Protein AF-A0A8H5G0X6-F1 (afdb_monomer_lite)

Secondary structure (DSSP, 8-state):
-EEEEB---SS-TTS--B-SS--BPPHHHHHHTT-EEEE--STT-HHHHHHHHHHTT--EEEEEEESHHHHGGGHHHHHHHHHS-EE-SS-EEEEEEEE-EEEEEE-TTT--EEEEEE-TTEEEEEPTT--EEEEE-TT--EEEEEEESSSS----EESSHHHHT-HHHHHHHHHHHHHHHHHHTTT--S-----------------------------------------------------------SBPPTT-----EEEE-HHHHHHHHHHHHHHHHHHT-SS---EEEEEEEEETTEEEEEEEEE--B-TTSSSB-HHHHHHHHHHHHHH-TT-EEEEEEEE-SS--HHHHHHHHHHTTT-SS-EEEEE---S-------GGG---SEEEEEEEEEEETTEEEEEEEEE-EEE---HHHHHHHHHHHTTS----HHHHHHHHHHHHHHHHHHHHHHHHHHHHHHHTTSS---HHHHHHHHHHHHT-SS---HHHHHHHHHHHHHHHHHHHHHHHHHHHHHHHHHHH-

Sequence (532 aa):
MRAYYYDNLLGDQRLPHDYVPSRPVSDETLHSINVKYWQIPVEGHEPKINDIAKERNYKNRDTINVSKAAMGEIYEDKIKTFFEEHMHEDEEIRYILDGSGFFDVRETPTDAWVRLAVEPGDLLVVPAGIYHRFTLDQKNYIKALRLFQDEPKWVPHNRGEATDANPYRLAYLKTIGSRESLFASIFTSRFQPNHNSVQPNHNSVQPNHNSVQPNHNKKRAITFVVIRGCGSCLTPDSAMSAMETDDTSVVLSSSATSGLSLSLHPLPILNISEHLTRRKLQTNTRDPFVLGALLGTQNGREVEIVNTFELAVKDDGQSVDHAFLVSRRDQYKQVFPSLEFIGWYSVALRPTPRHIALHEQFTNYCSSPLLLLLQPTLAFVSSADVNAQTLPFKAYEPSIEIKERMSRSVFIEVSYKVETGEAERIAVDWTAKGGGSGTSLDSHLQTQRSAVKMLHERILVLVKYVTDVIAGQAPKDHATLRSLAALVASLPATENKAFRQEFNTEYEDVQLTAFLSSLTKSSNILNDSKEG

InterPro domains:
  IPR000555 JAB1/MPN/MOV34 metalloenzyme domain [PF01398] (259-366)
  IPR000555 JAB1/MPN/MOV34 metalloenzyme domain [SM00232] (261-401)
  IPR004313 Acireductone dioxygenase ARD family [PF03079] (3-156)
  IPR004313 Acireductone dioxygenase ARD family [cd02232] (28-156)
  IPR011051 RmlC-like cupin domain superfamily [SSF51182] (1-164)
  IPR014710 RmlC-like jelly roll fold [G3DSA:2.60.120.10] (1-179)
  IPR024969 EIF3F/CSN6-like, C-terminal [PF13012] (422-528)
  IPR027496 Acireductone dioxygenase, eukaryotes [MF_03154] (1-166)
  IPR033859 COP9 signalosome subunit 6 [cd08063] (260-528)
  IPR037518 MPN domain [PS50249] (262-402)

Radius of gyration: 32.92 Å; chains: 1; bounding box: 87×107×67 Å

Organism: NCBI:txid201217

pLDDT: mean 79.92, std 22.48, range [22.2, 98.19]

Structure (mmCIF, N/CA/C/O backbone):
data_AF-A0A8H5G0X6-F1
#
_entry.id   AF-A0A8H5G0X6-F1
#
loop_
_atom_site.group_PDB
_atom_site.id
_atom_site.type_symbol
_atom_site.label_atom_id
_atom_site.label_alt_id
_atom_site.label_comp_id
_atom_site.label_asym_id
_atom_site.label_entity_id
_atom_site.label_seq_id
_atom_site.pdbx_PDB_ins_code
_atom_site.Cartn_x
_atom_site.Cartn_y
_atom_site.Cartn_z
_atom_site.occupancy
_atom_site.B_iso_or_equiv
_atom_site.auth_seq_id
_atom_site.auth_comp_id
_atom_site.auth_asym_id
_atom_site.auth_atom_id
_atom_site.pdbx_PDB_model_num
ATOM 1 N N . MET A 1 1 ? -3.405 -32.351 -15.225 1.00 91.44 1 MET A N 1
ATOM 2 C CA . MET A 1 1 ? -2.094 -31.672 -15.169 1.00 91.44 1 MET A CA 1
ATOM 3 C C . MET A 1 1 ? -0.968 -32.618 -15.571 1.00 91.44 1 MET A C 1
ATOM 5 O O . MET A 1 1 ? -0.954 -33.761 -15.127 1.00 91.44 1 MET A O 1
ATOM 9 N N . ARG A 1 2 ? -0.011 -32.156 -16.385 1.00 94.62 2 ARG A N 1
ATOM 10 C CA . ARG A 1 2 ? 1.212 -32.903 -16.745 1.00 94.62 2 ARG A CA 1
ATOM 11 C C . ARG A 1 2 ? 2.445 -32.167 -16.212 1.00 94.62 2 ARG A C 1
ATOM 13 O O . ARG A 1 2 ? 2.563 -30.971 -16.451 1.00 94.62 2 ARG A O 1
ATOM 20 N N . ALA A 1 3 ? 3.365 -32.876 -15.553 1.00 97.38 3 ALA A N 1
ATOM 21 C CA . ALA A 1 3 ? 4.600 -32.318 -14.992 1.00 97.38 3 ALA A CA 1
ATOM 22 C C . ALA A 1 3 ? 5.854 -32.943 -15.629 1.00 97.38 3 ALA A C 1
ATOM 24 O O . ALA A 1 3 ? 5.930 -34.163 -15.782 1.00 97.38 3 ALA A O 1
ATOM 25 N N . TYR A 1 4 ? 6.830 -32.125 -16.023 1.00 98.06 4 TYR A N 1
ATOM 26 C CA . TYR A 1 4 ? 8.072 -32.574 -16.668 1.00 98.06 4 TYR A CA 1
ATOM 27 C C . TYR A 1 4 ? 9.200 -31.552 -16.490 1.00 98.06 4 TYR A C 1
ATOM 29 O O . TYR A 1 4 ? 8.952 -30.386 -16.192 1.00 98.06 4 TYR A O 1
ATOM 37 N N . TYR A 1 5 ? 10.450 -31.978 -16.662 1.00 97.69 5 TYR A N 1
ATOM 38 C CA . TYR A 1 5 ? 11.593 -31.067 -16.595 1.00 97.69 5 TYR A CA 1
ATOM 39 C C . TYR A 1 5 ? 11.664 -30.173 -17.835 1.00 97.69 5 TYR A C 1
ATOM 41 O O . TYR A 1 5 ? 11.583 -30.655 -18.963 1.00 97.69 5 TYR A O 1
ATOM 49 N N . TYR A 1 6 ? 11.876 -28.878 -17.613 1.00 96.31 6 TYR A N 1
ATOM 50 C CA . TYR A 1 6 ? 12.029 -27.876 -18.665 1.00 96.31 6 TYR A CA 1
ATOM 51 C C . TYR A 1 6 ? 13.384 -28.027 -19.381 1.00 96.31 6 TYR A C 1
ATOM 53 O O . TYR A 1 6 ? 14.428 -28.201 -18.739 1.00 96.31 6 TYR A O 1
ATOM 61 N N . ASP A 1 7 ? 13.383 -27.951 -20.712 1.00 94.50 7 ASP A N 1
ATOM 62 C CA . ASP A 1 7 ? 14.563 -28.202 -21.557 1.00 94.50 7 ASP A CA 1
ATOM 63 C C . ASP A 1 7 ? 15.646 -27.105 -21.521 1.00 94.50 7 ASP A C 1
ATOM 65 O O . ASP A 1 7 ? 16.786 -27.346 -21.916 1.00 94.50 7 ASP A O 1
ATOM 69 N N . ASN A 1 8 ? 15.312 -25.918 -21.004 1.00 92.25 8 ASN A N 1
ATOM 70 C CA . ASN A 1 8 ? 16.165 -24.721 -20.964 1.00 92.25 8 ASN A CA 1
ATOM 71 C C . ASN A 1 8 ? 16.659 -24.240 -22.339 1.00 92.25 8 ASN A C 1
ATOM 73 O O . ASN A 1 8 ? 17.606 -23.454 -22.414 1.00 92.25 8 ASN A O 1
ATOM 77 N N . LEU A 1 9 ? 16.022 -24.670 -23.429 1.00 92.19 9 LEU A N 1
ATOM 78 C CA . LEU A 1 9 ? 16.347 -24.183 -24.762 1.00 92.19 9 LEU A CA 1
ATOM 79 C C . LEU A 1 9 ? 15.844 -22.745 -24.936 1.00 92.19 9 LEU A C 1
ATOM 81 O O . LEU A 1 9 ? 14.773 -22.368 -24.459 1.00 92.19 9 LEU A O 1
ATOM 85 N N . LEU A 1 10 ? 16.628 -21.932 -25.646 1.00 90.00 10 LEU A N 1
ATOM 86 C CA . LEU A 1 10 ? 16.220 -20.581 -26.029 1.00 90.00 10 LEU A CA 1
ATOM 87 C C . LEU A 1 10 ? 15.035 -20.664 -26.999 1.00 90.00 10 LEU A C 1
ATOM 89 O O . LEU A 1 10 ? 15.110 -21.352 -28.017 1.00 90.00 10 LEU A O 1
ATOM 93 N N . GLY A 1 11 ? 13.952 -19.948 -26.705 1.00 91.44 11 GLY A N 1
ATOM 94 C CA . GLY A 1 11 ? 12.743 -19.978 -27.521 1.00 91.44 11 GLY A CA 1
ATOM 95 C C . GLY A 1 11 ? 11.586 -19.194 -26.911 1.00 91.44 11 GLY A C 1
ATOM 96 O O . GLY A 1 11 ? 11.740 -18.513 -25.898 1.00 91.44 11 GLY A O 1
ATOM 97 N N . ASP A 1 12 ? 10.425 -19.283 -27.559 1.00 93.06 12 ASP A N 1
ATOM 98 C CA . ASP A 1 12 ? 9.178 -18.729 -27.035 1.00 93.06 12 ASP A CA 1
ATOM 99 C C . ASP A 1 12 ? 8.727 -19.543 -25.816 1.00 93.06 12 ASP A C 1
ATOM 101 O O . ASP A 1 12 ? 8.321 -20.693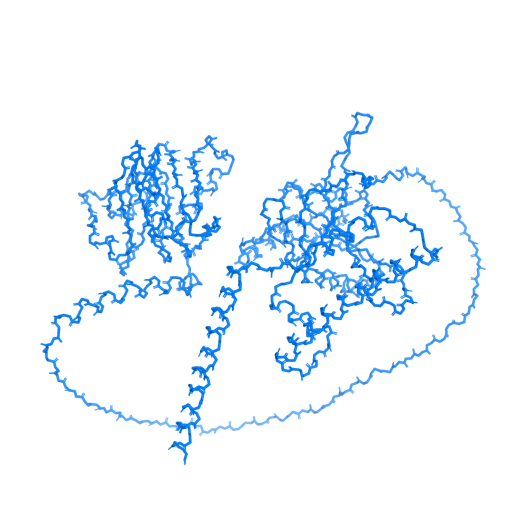 -25.958 1.00 93.06 12 ASP A O 1
ATOM 105 N N . GLN A 1 13 ? 8.741 -18.914 -24.639 1.00 92.81 13 GLN A N 1
ATOM 106 C CA . GLN A 1 13 ? 8.341 -19.495 -23.352 1.00 92.81 13 GLN A CA 1
ATOM 107 C C . GLN A 1 13 ? 6.985 -20.224 -23.362 1.00 92.81 13 GLN A C 1
ATOM 109 O O . GLN A 1 13 ? 6.758 -21.107 -22.529 1.00 92.81 13 GLN A O 1
ATOM 114 N N . ARG A 1 14 ? 6.089 -19.854 -24.290 1.00 95.00 14 ARG A N 1
ATOM 115 C CA . ARG A 1 14 ? 4.742 -20.419 -24.461 1.00 95.00 14 ARG A CA 1
ATOM 116 C C . ARG A 1 14 ? 4.739 -21.775 -25.174 1.00 95.00 14 ARG A C 1
ATOM 118 O O . ARG A 1 14 ? 3.679 -22.384 -25.318 1.00 95.00 14 ARG A O 1
ATOM 125 N N . LEU A 1 15 ? 5.888 -22.238 -25.666 1.00 96.31 15 LEU A N 1
ATOM 126 C CA . LEU A 1 15 ? 6.065 -23.584 -26.211 1.00 96.31 15 LEU A CA 1
ATOM 127 C C . LEU A 1 15 ? 6.153 -24.621 -25.082 1.00 96.31 15 LEU A C 1
ATOM 129 O O . LEU A 1 15 ? 6.464 -24.261 -23.954 1.00 96.31 15 LEU A O 1
ATOM 133 N N . PRO A 1 16 ? 5.933 -25.920 -25.344 1.00 95.38 16 PRO A N 1
ATOM 134 C CA . PRO A 1 16 ? 5.989 -26.937 -24.295 1.00 95.38 16 PRO A CA 1
ATOM 135 C C . PRO A 1 16 ? 7.336 -27.040 -23.567 1.00 95.38 16 PRO A C 1
ATOM 137 O O . PRO A 1 16 ? 7.314 -27.276 -22.365 1.00 95.38 16 PRO A O 1
ATOM 140 N N . HIS A 1 17 ? 8.472 -26.839 -24.249 1.00 96.19 17 HIS A N 1
ATOM 141 C CA . HIS A 1 17 ? 9.824 -26.936 -23.666 1.00 96.19 17 HIS A CA 1
ATOM 142 C C . HIS A 1 17 ? 10.101 -28.252 -22.910 1.00 96.19 17 HIS A C 1
ATOM 144 O O . HIS A 1 17 ? 10.646 -28.259 -21.806 1.00 96.19 17 HIS A O 1
ATOM 150 N N . ASP A 1 18 ? 9.679 -29.377 -23.492 1.00 95.75 18 ASP A N 1
ATOM 151 C CA . ASP A 1 18 ? 9.975 -30.715 -22.972 1.00 95.75 18 ASP A CA 1
ATOM 152 C C . ASP A 1 18 ? 11.160 -31.330 -23.726 1.00 95.75 18 ASP A C 1
ATOM 154 O O . ASP A 1 18 ? 11.361 -31.082 -24.917 1.00 95.75 18 ASP A O 1
ATOM 158 N N . TYR A 1 19 ? 11.910 -32.189 -23.044 1.00 93.44 19 TYR A N 1
ATOM 159 C CA . TYR A 1 19 ? 12.982 -32.963 -23.651 1.00 93.44 19 TYR A CA 1
ATOM 160 C C . TYR A 1 19 ? 12.442 -33.946 -24.699 1.00 93.44 19 TYR A C 1
ATOM 162 O O . TYR A 1 19 ? 11.297 -34.401 -24.656 1.00 93.44 19 TYR A O 1
ATOM 170 N N . VAL A 1 20 ? 13.309 -34.330 -25.636 1.00 91.31 20 VAL A N 1
ATOM 171 C CA . VAL A 1 20 ? 13.052 -35.420 -26.582 1.00 91.31 20 VAL A CA 1
ATOM 172 C C . VAL A 1 20 ? 14.136 -36.487 -26.382 1.00 91.31 20 VAL A C 1
ATOM 174 O O . VAL A 1 20 ? 15.279 -36.251 -26.777 1.00 91.31 20 VAL A O 1
ATOM 177 N N . PRO A 1 21 ? 13.823 -37.652 -25.778 1.00 92.44 21 PRO A N 1
ATOM 178 C CA . PRO A 1 21 ? 12.524 -38.059 -25.223 1.00 92.44 21 PRO A CA 1
ATOM 179 C C . PRO A 1 21 ? 12.138 -37.294 -23.940 1.00 92.44 21 PRO A C 1
ATOM 181 O O . PRO A 1 21 ? 13.009 -36.795 -23.228 1.00 92.44 21 PRO A O 1
ATOM 184 N N . SER A 1 22 ? 10.831 -37.236 -23.653 1.00 94.31 22 SER A N 1
ATOM 185 C CA . SER A 1 22 ? 10.258 -36.507 -22.506 1.00 94.31 22 SER A CA 1
ATOM 186 C C . SER A 1 22 ? 10.846 -36.968 -21.174 1.00 94.31 22 SER A C 1
ATOM 188 O O . SER A 1 22 ? 11.101 -38.160 -20.973 1.00 94.31 22 SER A O 1
ATOM 190 N N . ARG A 1 23 ? 11.029 -36.021 -20.248 1.00 96.38 23 ARG A N 1
ATOM 191 C CA . ARG A 1 23 ? 11.495 -36.282 -18.878 1.00 96.38 23 ARG A CA 1
ATOM 192 C C . ARG A 1 23 ? 10.393 -35.919 -17.875 1.00 96.38 23 ARG A C 1
ATOM 194 O O . ARG A 1 23 ? 10.422 -34.812 -17.334 1.00 96.38 23 ARG A O 1
ATOM 201 N N . PRO A 1 24 ? 9.417 -36.811 -17.632 1.00 96.88 24 PRO A N 1
ATOM 202 C CA . PRO A 1 24 ? 8.320 -36.537 -16.712 1.00 96.88 24 PRO A CA 1
ATOM 203 C C . PRO A 1 24 ? 8.811 -36.433 -15.266 1.00 96.88 24 PRO A C 1
ATOM 205 O O . PRO A 1 24 ? 9.796 -37.066 -14.882 1.00 96.88 24 PRO A O 1
ATOM 208 N N . VAL A 1 25 ? 8.087 -35.657 -14.466 1.00 96.38 25 VAL A N 1
ATOM 209 C CA . VAL A 1 25 ? 8.287 -35.539 -13.018 1.00 96.38 25 VAL A CA 1
ATOM 210 C C . VAL A 1 25 ? 7.206 -36.358 -12.320 1.00 96.38 25 VAL A C 1
ATOM 212 O O . VAL A 1 25 ? 6.032 -36.260 -12.676 1.00 96.38 25 VAL A O 1
ATOM 215 N N . SER A 1 26 ? 7.603 -37.203 -11.366 1.00 94.50 26 SER A N 1
ATOM 216 C CA . SER A 1 26 ? 6.669 -38.054 -10.626 1.00 94.50 26 SER A CA 1
ATOM 217 C C . SER A 1 26 ? 5.884 -37.253 -9.589 1.00 94.50 26 SER A C 1
ATOM 219 O O . SER A 1 26 ? 6.336 -36.212 -9.103 1.00 94.50 26 SER A O 1
ATOM 221 N N . ASP A 1 27 ? 4.729 -37.782 -9.185 1.00 92.69 27 ASP A N 1
ATOM 222 C CA . ASP A 1 27 ? 3.955 -37.202 -8.088 1.00 92.69 27 ASP A CA 1
ATOM 223 C C . ASP A 1 27 ? 4.786 -37.128 -6.801 1.00 92.69 27 ASP A C 1
ATOM 225 O O . ASP A 1 27 ? 4.697 -36.142 -6.079 1.00 92.69 27 ASP A O 1
ATOM 229 N N . GLU A 1 28 ? 5.630 -38.124 -6.517 1.00 92.38 28 GLU A N 1
ATOM 230 C CA . GLU A 1 28 ? 6.514 -38.129 -5.341 1.00 92.38 28 GLU A CA 1
ATOM 231 C C . GLU A 1 28 ? 7.451 -36.915 -5.318 1.00 92.38 28 GLU A C 1
ATOM 233 O O . GLU A 1 28 ? 7.609 -36.283 -4.272 1.00 92.38 28 GLU A O 1
ATOM 238 N N . THR A 1 29 ? 8.011 -36.540 -6.472 1.00 92.50 29 THR A N 1
ATOM 239 C CA . THR A 1 29 ? 8.846 -35.342 -6.602 1.00 92.50 29 THR A CA 1
ATOM 240 C C . THR A 1 29 ? 8.035 -34.064 -6.393 1.00 92.50 29 THR A C 1
ATOM 242 O O . THR A 1 29 ? 8.496 -33.163 -5.703 1.00 92.50 29 THR A O 1
ATOM 245 N N . LEU A 1 30 ? 6.807 -33.967 -6.915 1.00 94.69 30 LEU A N 1
ATOM 246 C CA . LEU A 1 30 ? 5.955 -32.794 -6.658 1.00 94.69 30 LEU A CA 1
ATOM 247 C C . LEU A 1 30 ? 5.593 -32.666 -5.170 1.00 94.69 30 LEU A C 1
ATOM 249 O O . LEU A 1 30 ? 5.660 -31.576 -4.599 1.00 94.69 30 LEU A O 1
ATOM 253 N N . HIS A 1 31 ? 5.283 -33.788 -4.514 1.00 92.62 31 HIS A N 1
ATOM 254 C CA . HIS A 1 31 ? 4.997 -33.823 -3.081 1.00 92.62 31 HIS A CA 1
ATOM 255 C C . HIS A 1 31 ? 6.226 -33.479 -2.227 1.00 92.62 31 HIS A C 1
ATOM 257 O O . HIS A 1 31 ? 6.065 -32.865 -1.166 1.00 92.62 31 HIS A O 1
ATOM 263 N N . SER A 1 32 ? 7.440 -33.848 -2.657 1.00 92.75 32 SER A N 1
ATOM 264 C CA . SER A 1 32 ? 8.673 -33.534 -1.921 1.00 92.75 32 SER A CA 1
ATOM 265 C C . SER A 1 32 ? 8.958 -32.029 -1.887 1.00 92.75 32 SER A C 1
ATOM 267 O O . SER A 1 32 ? 9.424 -31.531 -0.863 1.00 92.75 32 SER A O 1
ATOM 269 N N . ILE A 1 33 ? 8.565 -31.296 -2.935 1.00 94.81 33 ILE A N 1
ATOM 270 C CA . ILE A 1 33 ? 8.622 -29.825 -3.013 1.00 94.81 33 ILE A CA 1
ATOM 271 C C . ILE A 1 33 ? 7.312 -29.137 -2.584 1.00 94.81 33 ILE A C 1
ATOM 273 O O . ILE A 1 33 ? 7.120 -27.950 -2.829 1.00 94.81 33 ILE A O 1
ATOM 277 N N . ASN A 1 34 ? 6.399 -29.865 -1.930 1.00 94.94 34 ASN A N 1
ATOM 278 C CA . ASN A 1 34 ? 5.108 -29.374 -1.426 1.00 94.94 34 ASN A CA 1
ATOM 279 C C . ASN A 1 34 ? 4.156 -28.769 -2.478 1.00 94.94 34 ASN A C 1
ATOM 281 O O . ASN A 1 34 ? 3.202 -28.085 -2.106 1.00 94.94 34 ASN A O 1
ATOM 285 N N . VAL A 1 35 ? 4.347 -29.063 -3.764 1.00 96.19 35 VAL A N 1
ATOM 286 C CA . VAL A 1 35 ? 3.362 -28.745 -4.803 1.00 96.19 35 VAL A CA 1
ATOM 287 C C . VAL A 1 35 ? 2.233 -29.768 -4.726 1.00 96.19 35 VAL A C 1
ATOM 289 O O . VAL A 1 35 ? 2.476 -30.975 -4.721 1.00 96.19 35 VAL A O 1
ATOM 292 N N . LYS A 1 36 ? 0.987 -29.294 -4.658 1.00 95.00 36 LYS A N 1
ATOM 293 C CA . LYS A 1 36 ? -0.199 -30.161 -4.598 1.00 95.00 36 LYS A CA 1
ATOM 294 C C . LYS A 1 36 ? -1.107 -29.892 -5.777 1.00 95.00 36 LYS A C 1
ATOM 296 O O . LYS A 1 36 ? -1.238 -28.749 -6.212 1.00 95.00 36 LYS A O 1
ATOM 301 N N . TYR A 1 37 ? -1.771 -30.933 -6.259 1.00 95.56 37 TYR A N 1
ATOM 302 C CA . TYR A 1 37 ? -2.750 -30.786 -7.319 1.00 95.56 37 TYR A CA 1
ATOM 303 C C . TYR A 1 37 ? -3.925 -31.747 -7.155 1.00 95.56 37 TYR A C 1
ATOM 305 O O . TYR A 1 37 ? -3.809 -32.803 -6.535 1.00 95.56 37 TYR A O 1
ATOM 313 N N . TRP A 1 38 ? -5.060 -31.373 -7.737 1.00 95.62 38 TRP A N 1
ATOM 314 C CA . TRP A 1 38 ? -6.251 -32.207 -7.840 1.00 95.62 38 TRP A CA 1
ATOM 315 C C . TRP A 1 38 ? -6.846 -32.074 -9.234 1.00 95.62 38 TRP A C 1
ATOM 317 O O . TRP A 1 38 ? -6.800 -31.004 -9.836 1.00 95.62 38 TRP A O 1
ATOM 327 N N . GLN A 1 39 ? -7.477 -33.145 -9.706 1.00 95.75 39 GLN A N 1
ATOM 328 C CA . GLN A 1 39 ? -8.290 -33.116 -10.914 1.00 95.75 39 GLN A CA 1
ATOM 329 C C . GLN A 1 39 ? -9.773 -33.107 -10.518 1.00 95.75 39 GLN A C 1
ATOM 331 O O . GLN A 1 39 ? -10.312 -34.086 -9.994 1.00 95.75 39 GLN A O 1
ATOM 336 N N . ILE A 1 40 ? -10.431 -31.970 -10.727 1.00 96.31 40 ILE A N 1
ATOM 337 C CA . ILE A 1 40 ? -11.824 -31.707 -10.363 1.00 96.31 40 ILE A CA 1
ATOM 338 C C . ILE A 1 40 ? -12.572 -31.312 -11.642 1.00 96.31 40 ILE A C 1
ATOM 340 O O . ILE A 1 40 ? -12.244 -30.279 -12.220 1.00 96.31 40 ILE A O 1
ATOM 344 N N . PRO A 1 41 ? -13.586 -32.074 -12.093 1.00 95.94 41 PRO A N 1
ATOM 345 C CA . PRO A 1 41 ? -14.372 -31.707 -13.271 1.00 95.94 41 PRO A CA 1
ATOM 346 C C . PRO A 1 41 ? -14.941 -30.288 -13.169 1.00 95.94 41 PRO A C 1
ATOM 348 O O . PRO A 1 41 ? -15.435 -29.911 -12.110 1.00 95.94 41 PRO A O 1
ATOM 351 N N . VAL A 1 42 ? -14.888 -29.525 -14.267 1.00 94.62 42 VAL A N 1
ATOM 352 C CA . VAL A 1 42 ? -15.377 -28.130 -14.319 1.00 94.62 42 VAL A CA 1
ATOM 353 C C . VAL A 1 42 ? -16.877 -28.050 -14.040 1.00 94.62 42 VAL A C 1
ATOM 355 O O . VAL A 1 42 ? -17.347 -27.125 -13.377 1.00 94.62 42 VAL A O 1
ATOM 358 N N . GLU A 1 43 ? -17.643 -29.032 -14.505 1.00 94.12 43 GLU A N 1
ATOM 359 C CA . GLU A 1 43 ? -19.063 -29.134 -14.194 1.00 94.12 43 GLU A CA 1
ATOM 360 C C . GLU A 1 43 ? -19.262 -29.618 -12.750 1.00 94.12 43 GLU A C 1
ATOM 362 O O . GLU A 1 43 ? -18.767 -30.674 -12.357 1.00 94.12 43 GLU A O 1
ATOM 367 N N . GLY A 1 44 ? -19.981 -28.831 -11.942 1.00 92.31 44 GLY A N 1
ATOM 368 C CA . GLY A 1 44 ? -20.263 -29.175 -10.545 1.00 92.31 44 GLY A CA 1
ATOM 369 C C . GLY A 1 44 ? -19.047 -29.113 -9.610 1.00 92.31 44 GLY A C 1
ATOM 370 O O . GLY A 1 44 ? -19.029 -29.807 -8.596 1.00 92.31 44 GLY A O 1
ATOM 371 N N . HIS A 1 45 ? -18.031 -28.301 -9.923 1.00 92.75 45 HIS A N 1
ATOM 372 C CA . HIS A 1 45 ? -16.794 -28.196 -9.136 1.00 92.75 45 HIS A CA 1
ATOM 373 C C . HIS A 1 45 ? -16.980 -27.621 -7.719 1.00 92.75 45 HIS A C 1
ATOM 375 O O . HIS A 1 45 ? -16.182 -27.908 -6.823 1.00 92.75 45 HIS A O 1
ATOM 381 N N . GLU A 1 46 ? -18.019 -26.808 -7.503 1.00 93.69 46 GLU A N 1
ATOM 382 C CA . GLU A 1 46 ? -18.192 -25.978 -6.302 1.00 93.69 46 GLU A CA 1
ATOM 383 C C . GLU A 1 46 ? -18.092 -26.752 -4.975 1.00 93.69 46 GLU A C 1
ATOM 385 O O . GLU A 1 46 ? -17.373 -26.279 -4.095 1.00 93.69 46 GLU A O 1
ATOM 390 N N . PRO A 1 47 ? -18.723 -27.934 -4.785 1.00 95.94 47 PRO A N 1
ATOM 391 C CA . PRO A 1 47 ? -18.650 -28.655 -3.514 1.00 95.94 47 PRO A CA 1
ATOM 392 C C . PRO A 1 47 ? -17.223 -29.095 -3.174 1.00 95.94 47 PRO A C 1
ATOM 394 O O . PRO A 1 47 ? -16.753 -28.837 -2.071 1.00 95.94 47 PRO A O 1
ATOM 397 N N . LYS A 1 48 ? -16.500 -29.671 -4.146 1.00 94.50 48 LYS A N 1
ATOM 398 C CA . LYS A 1 48 ? -15.116 -30.129 -3.943 1.00 94.50 48 LYS A CA 1
ATOM 399 C C . LYS A 1 48 ? -14.170 -28.965 -3.657 1.00 94.50 48 LYS A C 1
ATOM 401 O O . LYS A 1 48 ? -13.316 -29.078 -2.785 1.00 94.50 48 LYS A O 1
ATOM 406 N N . ILE A 1 49 ? -14.334 -27.840 -4.358 1.00 94.81 49 ILE A N 1
ATOM 407 C CA . ILE A 1 49 ? -13.531 -26.639 -4.091 1.00 94.81 49 ILE A CA 1
ATOM 408 C C . ILE A 1 49 ? -13.847 -26.067 -2.708 1.00 94.81 49 ILE A C 1
ATOM 410 O O . ILE A 1 49 ? -12.928 -25.672 -2.000 1.00 94.81 49 ILE A O 1
ATOM 414 N N . ASN A 1 50 ? -15.118 -26.049 -2.297 1.00 94.38 50 ASN A N 1
ATOM 415 C CA . ASN A 1 50 ? -15.509 -25.569 -0.972 1.00 94.38 50 ASN A CA 1
ATOM 416 C C . ASN A 1 50 ? -14.935 -26.445 0.155 1.00 94.38 50 ASN A C 1
ATOM 418 O O . ASN A 1 50 ? -14.574 -25.910 1.201 1.00 94.38 50 ASN A O 1
ATOM 422 N N . ASP A 1 51 ? -14.835 -27.761 -0.037 1.00 95.81 51 ASP A N 1
ATOM 423 C CA . ASP A 1 51 ? -14.234 -28.662 0.953 1.00 95.81 51 ASP A CA 1
ATOM 424 C C . ASP A 1 51 ? -12.729 -28.405 1.103 1.00 95.81 51 ASP A C 1
ATOM 426 O O . ASP A 1 51 ? -12.243 -28.247 2.223 1.00 95.81 51 ASP A O 1
ATOM 430 N N . ILE A 1 52 ? -12.012 -28.238 -0.015 1.00 94.25 52 ILE A N 1
ATOM 431 C CA . ILE A 1 52 ? -10.584 -27.875 -0.004 1.00 94.25 52 ILE A CA 1
ATOM 432 C C . ILE A 1 52 ? -10.382 -26.480 0.601 1.00 94.25 52 ILE A C 1
ATOM 434 O O . ILE A 1 52 ? -9.460 -26.272 1.389 1.00 94.25 52 ILE A O 1
ATOM 438 N N . ALA A 1 53 ? -11.262 -25.526 0.285 1.00 93.19 53 ALA A N 1
ATOM 439 C CA . ALA A 1 53 ? -11.232 -24.189 0.864 1.00 93.19 53 ALA A CA 1
ATOM 440 C C . ALA A 1 53 ? -11.410 -24.212 2.384 1.00 93.19 53 ALA A C 1
ATOM 442 O O . ALA A 1 53 ? -10.686 -23.516 3.089 1.00 93.19 53 ALA A O 1
ATOM 443 N N . LYS A 1 54 ? -12.308 -25.051 2.911 1.00 93.88 54 LYS A N 1
ATOM 444 C CA . LYS A 1 54 ? -12.463 -25.233 4.361 1.00 93.88 54 LYS A CA 1
ATOM 445 C C . LYS A 1 54 ? -11.239 -25.891 4.991 1.00 93.88 54 LYS A C 1
ATOM 447 O O . LYS A 1 54 ? -10.765 -25.406 6.010 1.00 93.88 54 LYS A O 1
ATOM 452 N N . GLU A 1 55 ? -10.721 -26.965 4.391 1.00 93.81 55 GLU A N 1
ATOM 453 C CA . GLU A 1 55 ? -9.545 -27.687 4.898 1.00 93.81 55 GLU A CA 1
ATOM 454 C C . GLU A 1 55 ? -8.314 -26.775 4.994 1.00 93.81 55 GLU A C 1
ATOM 456 O O . GLU A 1 55 ? -7.550 -26.849 5.955 1.00 93.81 55 GLU A O 1
ATOM 461 N N . ARG A 1 56 ? -8.131 -25.896 4.003 1.00 90.12 56 ARG A N 1
ATOM 462 C CA . ARG A 1 56 ? -6.953 -25.024 3.880 1.00 90.12 56 ARG A CA 1
ATOM 463 C C . ARG A 1 56 ? -7.191 -23.582 4.341 1.00 90.12 56 ARG A C 1
ATOM 465 O O . ARG A 1 56 ? -6.308 -22.743 4.166 1.00 90.12 56 ARG A O 1
ATOM 472 N N . ASN A 1 57 ? -8.348 -23.318 4.955 1.00 91.94 57 ASN A N 1
ATOM 473 C CA . ASN A 1 57 ? -8.756 -22.023 5.505 1.00 91.94 57 ASN A CA 1
ATOM 474 C C . ASN A 1 57 ? -8.768 -20.870 4.475 1.00 91.94 57 ASN A C 1
ATOM 476 O O . ASN A 1 57 ? -8.337 -19.760 4.775 1.00 91.94 57 ASN A O 1
ATOM 480 N N . TYR A 1 58 ? -9.255 -21.120 3.256 1.00 90.81 58 TYR A N 1
ATOM 481 C CA . TYR A 1 58 ? -9.465 -20.083 2.242 1.00 90.81 58 TYR A CA 1
ATOM 482 C C . TYR A 1 58 ? -10.777 -19.334 2.493 1.00 90.81 58 TYR A C 1
ATOM 484 O O . TYR A 1 58 ? -11.863 -19.912 2.409 1.00 90.81 58 TYR A O 1
ATOM 492 N N . LYS A 1 59 ? -10.675 -18.036 2.788 1.00 88.75 59 LYS A N 1
ATOM 493 C CA . LYS A 1 59 ? -11.806 -17.166 3.142 1.00 88.75 59 LYS A CA 1
ATOM 494 C C . LYS A 1 59 ? -12.376 -16.413 1.942 1.00 88.75 59 LYS A C 1
ATOM 496 O O . LYS A 1 59 ? -13.572 -16.132 1.917 1.00 88.75 59 LYS A O 1
ATOM 501 N N . ASN A 1 60 ? -11.544 -16.109 0.943 1.00 88.44 60 ASN A N 1
ATOM 502 C CA . ASN A 1 60 ? -11.920 -15.297 -0.214 1.00 88.44 60 ASN A CA 1
ATOM 503 C C . ASN A 1 60 ? -11.672 -16.033 -1.537 1.00 88.44 60 ASN A C 1
ATOM 505 O O . ASN A 1 60 ? -10.797 -16.895 -1.636 1.00 88.44 60 ASN A O 1
ATOM 509 N N . ARG A 1 61 ? -12.443 -15.675 -2.571 1.00 91.75 61 ARG A N 1
ATOM 510 C CA . ARG A 1 61 ? -12.285 -16.198 -3.935 1.00 91.75 61 ARG A CA 1
ATOM 511 C C . ARG A 1 61 ? -12.645 -15.159 -4.984 1.00 91.75 61 ARG A C 1
ATOM 513 O O . ARG A 1 61 ? -13.592 -14.399 -4.799 1.00 91.75 61 ARG A O 1
ATOM 520 N N . ASP A 1 62 ? -11.949 -15.188 -6.110 1.00 92.25 62 ASP A N 1
ATOM 521 C CA . ASP A 1 62 ? -12.320 -14.424 -7.299 1.00 92.25 62 ASP A CA 1
ATOM 522 C C . ASP A 1 62 ? -11.962 -15.184 -8.583 1.00 92.25 62 ASP A C 1
ATOM 524 O O . ASP A 1 62 ? -11.415 -16.284 -8.546 1.00 92.25 62 ASP A O 1
ATOM 528 N N . THR A 1 63 ? -12.315 -14.627 -9.740 1.00 93.38 63 THR A N 1
ATOM 529 C CA . THR A 1 63 ? -11.968 -15.206 -11.041 1.00 93.38 63 THR A CA 1
ATOM 530 C C . THR A 1 63 ? -11.076 -14.253 -11.814 1.00 93.38 63 THR A C 1
ATOM 532 O O . THR A 1 63 ? -11.442 -13.100 -12.034 1.00 93.38 63 THR A O 1
ATOM 535 N N . ILE A 1 64 ? -9.942 -14.757 -12.296 1.00 92.75 64 ILE A N 1
ATOM 536 C CA . ILE A 1 64 ? -9.053 -14.041 -13.205 1.00 92.75 64 ILE A CA 1
ATOM 537 C C . ILE A 1 64 ? -9.188 -14.596 -14.623 1.00 92.75 64 ILE A C 1
ATOM 539 O O . ILE A 1 64 ? -9.210 -15.807 -14.838 1.00 92.75 64 ILE A O 1
ATOM 543 N N . ASN A 1 65 ? -9.270 -13.693 -15.597 1.00 94.62 65 ASN A N 1
ATOM 544 C CA . ASN A 1 65 ? -9.223 -14.006 -17.020 1.00 94.62 65 ASN A CA 1
ATOM 545 C C . ASN A 1 65 ? -7.977 -13.345 -17.614 1.00 94.62 65 ASN A C 1
ATOM 547 O O . ASN A 1 65 ? -7.902 -12.118 -17.693 1.00 94.62 65 ASN A O 1
ATOM 551 N N . VAL A 1 66 ? -6.996 -14.157 -18.000 1.00 93.81 66 VAL A N 1
ATOM 552 C CA . VAL A 1 66 ? -5.751 -13.690 -18.608 1.00 93.81 66 VAL A CA 1
ATOM 553 C C . VAL A 1 66 ? -5.850 -13.900 -20.111 1.00 93.81 66 VAL A C 1
ATOM 555 O O . VAL A 1 66 ? -5.729 -15.011 -20.619 1.00 93.81 66 VAL A O 1
ATOM 558 N N . SER A 1 67 ? -6.089 -12.806 -20.821 1.00 94.69 67 SER A N 1
ATOM 559 C CA . SER A 1 67 ? -5.982 -12.706 -22.275 1.00 94.69 67 SER A CA 1
ATOM 560 C C . SER A 1 67 ? -5.791 -11.255 -22.670 1.00 94.69 67 SER A C 1
ATOM 562 O O . SER A 1 67 ? -6.158 -10.343 -21.924 1.00 94.69 67 SER A O 1
ATOM 564 N N . LYS A 1 68 ? -5.283 -11.035 -23.884 1.00 91.00 68 LYS A N 1
ATOM 565 C CA . LYS A 1 68 ? -5.129 -9.684 -24.431 1.00 91.00 68 LYS A CA 1
ATOM 566 C C . LYS A 1 68 ? -6.455 -8.917 -24.470 1.00 91.00 68 LYS A C 1
ATOM 568 O O . LYS A 1 68 ? -6.484 -7.732 -24.167 1.00 91.00 68 LYS A O 1
ATOM 573 N N . ALA A 1 69 ? -7.559 -9.604 -24.774 1.00 90.44 69 ALA A N 1
ATOM 574 C CA . ALA A 1 69 ? -8.894 -9.009 -24.793 1.00 90.44 69 ALA A CA 1
ATOM 575 C C . ALA A 1 69 ? -9.404 -8.628 -23.392 1.00 90.44 69 ALA A C 1
ATOM 577 O O . ALA A 1 69 ? -10.017 -7.578 -23.238 1.00 90.44 69 ALA A O 1
ATOM 578 N N . ALA A 1 70 ? -9.154 -9.461 -22.376 1.00 88.31 70 ALA A N 1
ATOM 579 C CA . ALA A 1 70 ? -9.629 -9.207 -21.015 1.00 88.31 70 ALA A CA 1
ATOM 580 C C . ALA A 1 70 ? -8.796 -8.155 -20.265 1.00 88.31 70 ALA A C 1
ATOM 582 O O . ALA A 1 70 ? -9.334 -7.440 -19.426 1.00 88.31 70 ALA A O 1
ATOM 583 N N . MET A 1 71 ? -7.493 -8.072 -20.549 1.00 87.81 71 MET A N 1
ATOM 584 C CA . MET A 1 71 ? -6.557 -7.207 -19.822 1.00 87.81 71 MET A CA 1
ATOM 585 C C . MET A 1 71 ? -6.206 -5.908 -20.559 1.00 87.81 71 MET A C 1
ATOM 587 O O . MET A 1 71 ? -5.708 -4.981 -19.929 1.00 87.81 71 MET A O 1
ATOM 591 N N . GLY A 1 72 ? -6.461 -5.798 -21.865 1.00 90.25 72 GLY A N 1
ATOM 592 C CA . GLY A 1 72 ? -6.194 -4.573 -22.620 1.00 90.25 72 GLY A CA 1
ATOM 593 C C . GLY A 1 72 ? -4.715 -4.173 -22.595 1.00 90.25 72 GLY A C 1
ATOM 594 O O . GLY A 1 72 ? -3.836 -4.997 -22.847 1.00 90.25 72 GLY A O 1
ATOM 595 N N . GLU A 1 73 ? -4.439 -2.903 -22.296 1.00 86.69 73 GLU A N 1
ATOM 596 C CA . GLU A 1 73 ? -3.091 -2.317 -22.365 1.00 86.69 73 GLU A CA 1
ATOM 597 C C . GLU A 1 73 ? -2.117 -2.885 -21.319 1.00 86.69 73 GLU A C 1
ATOM 599 O O . GLU A 1 73 ? -0.926 -2.985 -21.597 1.00 86.69 73 GLU A O 1
ATOM 604 N N . ILE A 1 74 ? -2.609 -3.354 -20.162 1.00 88.56 74 ILE A N 1
ATOM 605 C CA . ILE A 1 74 ? -1.759 -3.927 -19.098 1.00 88.56 74 ILE A CA 1
ATOM 606 C C . ILE A 1 74 ? -1.324 -5.377 -19.372 1.00 88.56 74 ILE A C 1
ATOM 608 O O . ILE A 1 74 ? -0.560 -5.947 -18.594 1.00 88.56 74 ILE A O 1
ATOM 612 N N . TYR A 1 75 ? -1.822 -6.003 -20.446 1.00 89.31 75 TYR A N 1
ATOM 613 C CA . TYR A 1 75 ? -1.580 -7.417 -20.745 1.00 89.31 75 TYR A CA 1
ATOM 614 C C . TYR A 1 75 ? -0.087 -7.745 -20.877 1.00 89.31 75 TYR A C 1
ATOM 616 O O . TYR A 1 75 ? 0.397 -8.671 -20.229 1.00 89.31 75 TYR A O 1
ATOM 624 N N . GLU A 1 76 ? 0.647 -6.981 -21.691 1.00 89.38 76 GLU A N 1
ATOM 625 C CA . GLU A 1 76 ? 2.056 -7.276 -21.990 1.00 89.38 76 GLU A CA 1
ATOM 626 C C . GLU A 1 76 ? 2.937 -7.143 -20.737 1.00 89.38 76 GLU A C 1
ATOM 628 O O . GLU A 1 76 ? 3.832 -7.958 -20.517 1.00 89.38 76 GLU A O 1
ATOM 633 N N . ASP A 1 77 ? 2.651 -6.161 -19.880 1.00 90.19 77 ASP A N 1
ATOM 634 C CA . ASP A 1 77 ? 3.393 -5.954 -18.634 1.00 90.19 77 ASP A CA 1
ATOM 635 C C . ASP A 1 77 ? 3.073 -7.042 -17.605 1.00 90.19 77 ASP A C 1
ATOM 637 O O . ASP A 1 77 ? 3.984 -7.592 -16.988 1.00 90.19 77 ASP A O 1
ATOM 641 N N . LYS A 1 78 ? 1.800 -7.442 -17.475 1.00 87.94 78 LYS A N 1
ATOM 642 C CA . LYS A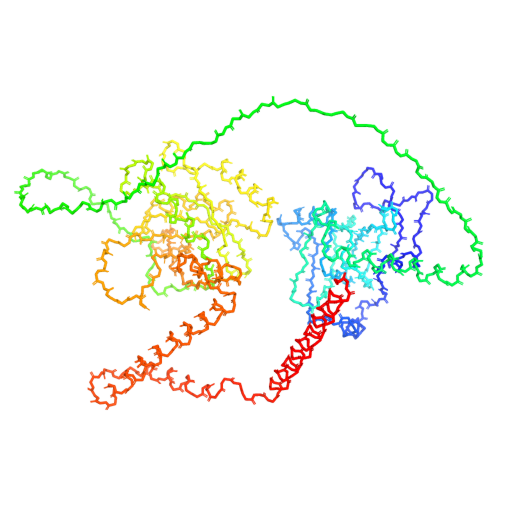 1 78 ? 1.404 -8.528 -16.565 1.00 87.94 78 LYS A CA 1
ATOM 643 C C . LYS A 1 78 ? 1.997 -9.874 -16.968 1.00 87.94 78 LYS A C 1
ATOM 645 O O . LYS A 1 78 ? 2.471 -10.590 -16.094 1.00 87.94 78 LYS A O 1
ATOM 650 N N . ILE A 1 79 ? 2.018 -10.214 -18.260 1.00 91.12 79 ILE A N 1
ATOM 651 C CA . ILE A 1 79 ? 2.629 -11.467 -18.735 1.00 91.12 79 ILE A CA 1
ATOM 652 C C . ILE A 1 79 ? 4.133 -11.499 -18.448 1.00 91.12 79 ILE A C 1
ATOM 654 O O . ILE A 1 79 ? 4.643 -12.540 -18.036 1.00 91.12 79 ILE A O 1
ATOM 658 N N . LYS A 1 80 ? 4.834 -10.368 -18.601 1.00 90.62 80 LYS A N 1
ATOM 659 C CA . LYS A 1 80 ? 6.251 -10.270 -18.220 1.00 90.62 80 LYS A CA 1
ATOM 660 C C . LYS A 1 80 ? 6.443 -10.487 -16.723 1.00 90.62 80 LYS A C 1
ATOM 662 O O . LYS A 1 80 ? 7.271 -11.309 -16.355 1.00 90.62 80 LYS A O 1
ATOM 667 N N . THR A 1 81 ? 5.655 -9.818 -15.878 1.00 88.56 81 THR A N 1
ATOM 668 C CA . THR A 1 81 ? 5.732 -9.997 -14.418 1.00 88.56 81 THR A CA 1
ATOM 669 C C . THR A 1 81 ? 5.418 -11.430 -13.999 1.00 88.56 81 THR A C 1
ATOM 671 O O . THR A 1 81 ? 6.082 -11.964 -13.123 1.00 88.56 81 THR A O 1
ATOM 674 N N . PHE A 1 82 ? 4.431 -12.079 -14.626 1.00 91.50 82 PHE A N 1
ATOM 675 C CA . PHE A 1 82 ? 4.107 -13.471 -14.317 1.00 91.50 82 PHE A CA 1
ATOM 676 C C . PHE A 1 82 ? 5.238 -14.427 -14.699 1.00 91.50 82 PHE A C 1
ATOM 678 O O . PHE A 1 82 ? 5.447 -15.411 -13.995 1.00 91.50 82 PHE A O 1
ATOM 685 N N . PHE A 1 83 ? 5.964 -14.155 -15.788 1.00 94.56 83 PHE A N 1
ATOM 686 C CA . PHE A 1 83 ? 7.042 -15.030 -16.245 1.00 94.56 83 PHE A CA 1
ATOM 687 C C . PHE A 1 83 ? 8.405 -14.741 -15.603 1.00 94.56 83 PHE A C 1
ATOM 689 O O . PHE A 1 83 ? 9.296 -15.592 -15.631 1.00 94.56 83 PHE A O 1
ATOM 696 N N . GLU A 1 84 ? 8.586 -13.558 -15.022 1.00 93.88 84 GLU A N 1
ATOM 697 C CA . GLU A 1 84 ? 9.745 -13.274 -14.184 1.00 93.88 84 GLU A CA 1
ATOM 698 C C . GLU A 1 84 ? 9.753 -14.225 -12.978 1.00 93.88 84 GLU A C 1
ATOM 700 O O . GLU A 1 84 ? 8.712 -14.520 -12.403 1.00 93.88 84 GLU A O 1
ATOM 705 N N . GLU A 1 85 ? 10.915 -14.769 -12.617 1.00 95.69 85 GLU A N 1
ATOM 706 C CA . GLU A 1 85 ? 11.021 -15.742 -11.526 1.00 95.69 85 GLU A CA 1
ATOM 707 C C . GLU A 1 85 ? 10.794 -15.070 -10.163 1.00 95.69 85 GLU A C 1
ATOM 709 O O . GLU A 1 85 ? 11.562 -14.194 -9.753 1.00 95.69 85 GLU A O 1
ATOM 714 N N . HIS A 1 86 ? 9.760 -15.510 -9.443 1.00 95.06 86 HIS A N 1
ATOM 715 C CA . HIS A 1 86 ? 9.329 -14.920 -8.177 1.00 95.06 86 HIS A CA 1
ATOM 716 C C . HIS A 1 86 ? 8.817 -15.967 -7.183 1.00 95.06 86 HIS A C 1
ATOM 718 O O . HIS A 1 86 ? 8.683 -17.145 -7.496 1.00 95.06 86 HIS A O 1
ATOM 724 N N . MET A 1 87 ? 8.561 -15.540 -5.950 1.00 94.12 87 MET A N 1
ATOM 725 C CA . MET A 1 87 ? 7.839 -16.312 -4.940 1.00 94.12 87 MET A CA 1
ATOM 726 C C . MET A 1 87 ? 6.728 -15.469 -4.308 1.00 94.12 87 MET A C 1
ATOM 728 O O . MET A 1 87 ? 6.743 -14.239 -4.395 1.00 94.12 87 MET A O 1
ATOM 732 N N . HIS A 1 88 ? 5.809 -16.131 -3.613 1.00 92.44 88 HIS A N 1
ATOM 733 C CA . HIS A 1 88 ? 4.777 -15.500 -2.795 1.00 92.44 88 HIS A CA 1
ATOM 734 C C . HIS A 1 88 ? 4.939 -15.902 -1.325 1.00 92.44 88 HIS A C 1
ATOM 736 O O . HIS A 1 88 ? 5.451 -16.982 -1.026 1.00 92.44 88 HIS A O 1
ATOM 742 N N . GLU A 1 89 ? 4.529 -15.021 -0.411 1.00 91.38 89 GLU A N 1
ATOM 743 C CA . GLU A 1 89 ? 4.508 -15.293 1.037 1.00 91.38 89 GLU A CA 1
ATOM 744 C C . GLU A 1 89 ? 3.304 -16.157 1.452 1.00 91.38 89 GLU A C 1
ATOM 746 O O . GLU A 1 89 ? 3.365 -16.846 2.466 1.00 91.38 89 GLU A O 1
ATOM 751 N N . ASP A 1 90 ? 2.272 -16.200 0.606 1.00 89.06 90 ASP A N 1
ATOM 752 C CA . ASP A 1 90 ? 1.109 -17.081 0.716 1.00 89.06 90 ASP A CA 1
ATOM 753 C C . ASP A 1 90 ? 1.133 -18.170 -0.366 1.00 89.06 90 ASP A C 1
ATOM 755 O O . ASP A 1 90 ? 1.856 -18.079 -1.361 1.00 89.06 90 ASP A O 1
ATOM 759 N N . GLU A 1 91 ? 0.313 -19.207 -0.192 1.00 90.81 91 GLU A N 1
ATOM 760 C CA . GLU A 1 91 ? 0.097 -20.212 -1.235 1.00 90.81 91 GLU A CA 1
ATOM 761 C C . GLU A 1 91 ? -0.583 -19.592 -2.463 1.00 90.81 91 GLU A C 1
ATOM 763 O O . GLU A 1 91 ? -1.561 -18.848 -2.341 1.00 90.81 91 GLU A O 1
ATOM 768 N N . GLU A 1 92 ? -0.115 -19.954 -3.658 1.00 92.25 92 GLU A N 1
ATOM 769 C CA . GLU A 1 92 ? -0.782 -19.601 -4.907 1.00 92.25 92 GLU A CA 1
ATOM 770 C C . GLU A 1 92 ? -1.672 -20.765 -5.357 1.00 92.25 92 GLU A C 1
ATOM 772 O O . GLU A 1 92 ? -1.190 -21.811 -5.802 1.00 92.25 92 GLU A O 1
ATOM 777 N N . ILE A 1 93 ? -2.990 -20.590 -5.223 1.00 93.38 93 ILE A N 1
ATOM 778 C CA . ILE A 1 93 ? -3.984 -21.615 -5.565 1.00 93.38 93 ILE A CA 1
ATOM 779 C C . ILE A 1 93 ? -4.786 -21.205 -6.784 1.00 93.38 93 ILE A C 1
ATOM 781 O O . ILE A 1 93 ? -5.521 -20.213 -6.756 1.00 93.38 93 ILE A O 1
ATOM 785 N N . ARG A 1 94 ? -4.730 -22.017 -7.838 1.00 96.06 94 ARG A N 1
ATOM 786 C CA . ARG A 1 94 ? -5.486 -21.775 -9.066 1.00 96.06 94 ARG A CA 1
ATOM 787 C C . ARG A 1 94 ? -6.284 -22.996 -9.467 1.00 96.06 94 ARG A C 1
ATOM 789 O O . ARG A 1 94 ? -5.719 -24.056 -9.712 1.00 96.06 94 ARG A O 1
ATOM 796 N N . TYR A 1 95 ? -7.595 -22.822 -9.585 1.00 97.81 95 TYR A N 1
ATOM 797 C CA . TYR A 1 95 ? -8.460 -23.786 -10.249 1.00 97.81 95 TYR A CA 1
ATOM 798 C C . TYR A 1 95 ? -8.760 -23.328 -11.669 1.00 97.81 95 TYR A C 1
ATOM 800 O O . TYR A 1 95 ? -9.340 -22.258 -11.861 1.00 97.81 95 TYR A O 1
ATOM 808 N N . ILE A 1 96 ? -8.367 -24.112 -12.666 1.00 98.06 96 ILE A N 1
ATOM 809 C CA . ILE A 1 96 ? -8.521 -23.729 -14.068 1.00 98.06 96 ILE A CA 1
ATOM 810 C C . ILE A 1 96 ? -9.952 -24.022 -14.523 1.00 98.06 96 ILE A C 1
ATOM 812 O O . ILE A 1 96 ? -10.403 -25.165 -14.532 1.00 98.06 96 ILE A O 1
ATOM 816 N N . LEU A 1 97 ? -10.665 -22.964 -14.905 1.00 97.19 97 LEU A N 1
ATOM 817 C CA . LEU A 1 97 ? -12.037 -23.023 -15.409 1.00 97.19 97 LEU A CA 1
ATOM 818 C C . LEU A 1 97 ? -12.080 -23.159 -16.933 1.00 97.19 97 LEU A C 1
ATOM 820 O O . LEU A 1 97 ? -12.983 -23.803 -17.455 1.00 97.19 97 LEU A O 1
ATOM 824 N N . ASP A 1 98 ? -11.145 -22.516 -17.636 1.00 97.25 98 ASP A N 1
ATOM 825 C CA . ASP A 1 98 ? -11.055 -22.526 -19.098 1.00 97.25 98 ASP A CA 1
ATOM 826 C C . ASP A 1 98 ? -9.635 -22.142 -19.561 1.00 97.25 98 ASP A C 1
ATOM 828 O O . ASP A 1 98 ? -8.875 -21.527 -18.808 1.00 97.25 98 ASP A O 1
ATOM 832 N N . GLY A 1 99 ? -9.280 -22.466 -20.802 1.00 97.12 99 GLY A N 1
ATOM 833 C CA . GLY A 1 99 ? -7.955 -22.207 -21.370 1.00 97.12 99 GLY A CA 1
ATOM 834 C C . GLY A 1 99 ? -6.835 -23.063 -20.763 1.00 97.12 99 GLY A C 1
ATOM 835 O O . GLY A 1 99 ? -7.095 -24.098 -20.153 1.00 97.12 99 GLY A O 1
ATOM 836 N N . SER A 1 100 ? -5.578 -22.667 -20.971 1.00 97.81 100 SER A N 1
ATOM 837 C CA . SER A 1 100 ? -4.408 -23.446 -20.535 1.00 97.81 100 SER A CA 1
ATOM 838 C C . SER A 1 100 ? -3.152 -22.586 -20.359 1.00 97.81 100 SER A C 1
ATOM 840 O O . SER A 1 100 ? -3.062 -21.456 -20.845 1.00 97.81 100 SER A O 1
ATOM 842 N N . GLY A 1 101 ? -2.176 -23.107 -19.615 1.00 97.69 101 GLY A N 1
ATOM 843 C CA . GLY A 1 101 ? -0.914 -22.419 -19.343 1.00 97.69 101 GLY A CA 1
ATOM 844 C C . GLY A 1 101 ? 0.116 -23.312 -18.658 1.00 97.69 101 GLY A C 1
ATOM 845 O O . GLY A 1 101 ? -0.125 -24.497 -18.421 1.00 97.69 101 GLY A O 1
ATOM 846 N N . PHE A 1 102 ? 1.265 -22.725 -18.336 1.00 98.12 102 PHE A N 1
ATOM 847 C CA . PHE A 1 102 ? 2.391 -23.401 -17.704 1.00 98.12 102 PHE A CA 1
ATOM 848 C C . PHE A 1 102 ? 2.798 -22.686 -16.417 1.00 98.12 102 PHE A C 1
ATOM 850 O O . PHE A 1 102 ? 3.095 -21.490 -16.440 1.00 98.12 102 PHE A O 1
ATOM 857 N N . PHE A 1 103 ? 2.848 -23.435 -15.318 1.00 97.88 103 PHE A N 1
ATOM 858 C CA . PHE A 1 103 ? 3.540 -23.037 -14.093 1.00 97.88 103 PHE A CA 1
ATOM 859 C C . PHE A 1 103 ? 4.901 -23.718 -14.066 1.00 97.88 103 PHE A C 1
ATOM 861 O O . PHE A 1 103 ? 4.963 -24.943 -14.049 1.00 97.88 103 PHE A O 1
ATOM 868 N N . ASP A 1 104 ? 5.983 -22.950 -14.049 1.00 97.75 104 ASP A N 1
ATOM 869 C CA . ASP A 1 104 ? 7.318 -23.503 -13.841 1.00 97.75 104 ASP A CA 1
ATOM 870 C C . ASP A 1 104 ? 7.706 -23.293 -12.380 1.00 97.75 104 ASP A C 1
ATOM 872 O O . ASP A 1 104 ? 7.637 -22.171 -11.889 1.00 97.75 104 ASP A O 1
ATOM 876 N N . VAL A 1 105 ? 8.125 -24.350 -11.688 1.00 97.50 105 VAL A N 1
ATOM 877 C CA . VAL A 1 105 ? 8.550 -24.314 -10.280 1.00 97.50 105 VAL A CA 1
ATOM 878 C C . VAL A 1 105 ? 9.996 -24.792 -10.146 1.00 97.50 105 VAL A C 1
ATOM 880 O O . VAL A 1 105 ? 10.444 -25.651 -10.912 1.00 97.50 105 VAL A O 1
ATOM 883 N N . ARG A 1 106 ? 10.743 -24.245 -9.180 1.00 95.88 106 ARG A N 1
ATOM 884 C CA . ARG A 1 106 ? 12.112 -24.690 -8.875 1.00 95.88 106 ARG A CA 1
ATOM 885 C C . ARG A 1 106 ? 12.111 -25.923 -7.981 1.00 95.88 106 ARG A C 1
ATOM 887 O O . ARG A 1 106 ? 11.675 -25.875 -6.829 1.00 95.88 106 ARG A O 1
ATOM 894 N N . GLU A 1 107 ? 12.683 -27.009 -8.485 1.00 93.69 107 GLU A N 1
ATOM 895 C CA . GLU A 1 107 ? 13.014 -28.183 -7.683 1.00 93.69 107 GLU A CA 1
ATOM 896 C C . GLU A 1 107 ? 14.180 -27.858 -6.738 1.00 93.69 107 GLU A C 1
ATOM 898 O O . GLU A 1 107 ? 15.187 -27.288 -7.142 1.00 93.69 107 GLU A O 1
ATOM 903 N N . THR A 1 108 ? 14.069 -28.214 -5.460 1.00 87.06 108 THR A N 1
ATOM 904 C CA . THR A 1 108 ? 15.171 -28.103 -4.488 1.00 87.06 108 THR A CA 1
ATOM 905 C C . THR A 1 108 ? 15.645 -29.517 -4.136 1.00 87.06 108 THR A C 1
ATOM 907 O O . THR A 1 108 ? 14.786 -30.370 -3.921 1.00 87.06 108 THR A O 1
ATOM 910 N N . PRO A 1 109 ? 16.964 -29.798 -4.060 1.00 85.75 109 PRO A N 1
ATOM 911 C CA . PRO A 1 109 ? 18.101 -28.864 -4.105 1.00 85.75 109 PRO A CA 1
ATOM 912 C C . PRO A 1 109 ? 18.720 -28.631 -5.495 1.00 85.75 109 PRO A C 1
ATOM 914 O O . PRO A 1 109 ? 19.673 -27.867 -5.603 1.00 85.75 109 PRO A O 1
ATOM 917 N N . THR A 1 110 ? 18.227 -29.287 -6.546 1.00 89.88 110 THR A N 1
ATOM 918 C CA . THR A 1 110 ? 18.835 -29.252 -7.894 1.00 89.88 110 THR A CA 1
ATOM 919 C C . THR A 1 110 ? 18.729 -27.892 -8.587 1.00 89.88 110 THR A C 1
ATOM 921 O O . THR A 1 110 ? 19.474 -27.629 -9.528 1.00 89.88 110 THR A O 1
ATOM 924 N N . ASP A 1 111 ? 17.789 -27.055 -8.145 1.00 91.75 111 ASP A N 1
ATOM 925 C CA . ASP A 1 111 ? 17.379 -25.802 -8.775 1.00 91.75 111 ASP A CA 1
ATOM 926 C C . ASP A 1 111 ? 16.875 -25.989 -10.219 1.00 91.75 111 ASP A C 1
ATOM 928 O O . ASP A 1 111 ? 16.842 -25.047 -11.010 1.00 91.75 111 ASP A O 1
ATOM 932 N N . ALA A 1 112 ? 16.467 -27.206 -10.594 1.00 95.19 112 ALA A N 1
ATOM 933 C CA . ALA A 1 112 ? 15.940 -27.497 -11.922 1.00 95.19 112 ALA A CA 1
ATOM 934 C C . ALA A 1 112 ? 14.521 -26.933 -12.100 1.00 95.19 112 ALA A C 1
ATOM 936 O O . ALA A 1 112 ? 13.715 -26.916 -11.170 1.00 95.19 112 ALA A O 1
ATOM 937 N N . TRP A 1 113 ? 14.195 -26.500 -13.319 1.00 97.44 113 TRP A N 1
ATOM 938 C CA . TRP A 1 113 ? 12.840 -26.084 -13.673 1.00 97.44 113 TRP A CA 1
ATOM 939 C C . TRP A 1 113 ? 11.947 -27.296 -13.940 1.00 97.44 113 TRP A C 1
ATOM 941 O O . TRP A 1 113 ? 12.222 -28.093 -14.842 1.00 97.44 113 TRP A O 1
ATOM 951 N N . VAL A 1 114 ? 10.848 -27.392 -13.196 1.00 97.81 114 VAL A N 1
ATOM 952 C CA . VAL A 1 114 ? 9.754 -28.334 -13.443 1.00 97.81 114 VAL A CA 1
ATOM 953 C C . VAL A 1 114 ? 8.575 -27.560 -14.013 1.00 97.81 114 VAL A C 1
ATOM 955 O O . VAL A 1 114 ? 8.035 -26.684 -13.346 1.00 97.81 114 VAL A O 1
ATOM 958 N N . ARG A 1 115 ? 8.171 -27.886 -15.240 1.00 98.06 115 ARG A N 1
ATOM 959 C CA . ARG A 1 115 ? 7.019 -27.295 -15.921 1.00 98.06 115 ARG A CA 1
ATOM 960 C C . ARG A 1 115 ? 5.760 -28.107 -15.646 1.00 98.06 115 ARG A C 1
ATOM 962 O O . ARG A 1 115 ? 5.722 -29.311 -15.893 1.00 98.06 115 ARG A O 1
ATOM 969 N N . LEU A 1 116 ? 4.722 -27.424 -15.180 1.00 98.00 116 LEU A N 1
ATOM 970 C CA . LEU A 1 116 ? 3.392 -27.942 -14.879 1.00 98.00 116 LEU A CA 1
ATOM 971 C C . LEU A 1 116 ? 2.409 -27.392 -15.918 1.00 98.00 116 LEU A C 1
ATOM 973 O O . LEU A 1 116 ? 2.028 -26.221 -15.877 1.00 98.00 116 LEU A O 1
ATOM 977 N N . ALA A 1 117 ? 2.010 -28.231 -16.869 1.00 97.69 117 ALA A N 1
ATOM 978 C CA . ALA A 1 117 ? 0.987 -27.904 -17.854 1.00 97.69 117 ALA A CA 1
ATOM 979 C C . ALA A 1 117 ? -0.404 -28.090 -17.238 1.00 97.69 117 ALA A C 1
ATOM 981 O O . ALA A 1 117 ? -0.765 -29.214 -16.861 1.00 97.69 117 ALA A O 1
ATOM 982 N N . VAL A 1 118 ? -1.156 -26.992 -17.138 1.00 98.00 118 VAL A N 1
ATOM 983 C CA . VAL A 1 118 ? -2.488 -26.949 -16.519 1.00 98.00 118 VAL A CA 1
ATOM 984 C C . VAL A 1 118 ? -3.583 -26.723 -17.559 1.00 98.00 118 VAL A C 1
ATOM 986 O O . VAL A 1 118 ? -3.441 -25.906 -18.473 1.00 98.00 118 VAL A O 1
ATOM 989 N N . GLU A 1 119 ? -4.687 -27.446 -17.399 1.00 97.81 119 GLU A N 1
ATOM 990 C CA . GLU A 1 119 ? -5.862 -27.434 -18.278 1.00 97.81 119 GLU A CA 1
ATOM 991 C C . GLU A 1 119 ? -7.160 -27.370 -17.446 1.00 97.81 119 GLU A C 1
ATOM 993 O O . GLU A 1 119 ? -7.108 -27.518 -16.220 1.00 97.81 119 GLU A O 1
ATOM 998 N N . PRO A 1 120 ? -8.337 -27.134 -18.061 1.00 98.19 120 PRO A N 1
ATOM 999 C CA . PRO A 1 120 ? -9.583 -26.991 -17.319 1.00 98.19 120 PRO A CA 1
ATOM 1000 C C . PRO A 1 120 ? -9.878 -28.215 -16.450 1.00 98.19 120 PRO A C 1
ATOM 1002 O O . PRO A 1 120 ? -9.864 -29.357 -16.911 1.00 98.19 120 PRO A O 1
ATOM 1005 N N . GLY A 1 121 ? -10.168 -27.956 -15.179 1.00 97.38 121 GLY A N 1
ATOM 1006 C CA . GLY A 1 121 ? -10.373 -28.969 -14.154 1.00 97.38 121 GLY A CA 1
ATOM 1007 C C . GLY A 1 121 ? -9.142 -29.283 -13.300 1.00 97.38 121 GLY A C 1
ATOM 1008 O O . GLY A 1 121 ? -9.263 -30.016 -12.320 1.00 97.38 121 GLY A O 1
ATOM 1009 N N . ASP A 1 122 ? -7.979 -28.707 -13.598 1.00 97.81 122 ASP A N 1
ATOM 1010 C CA . ASP A 1 122 ? -6.820 -28.787 -12.710 1.00 97.81 122 ASP A CA 1
ATOM 1011 C C . ASP A 1 122 ? -6.921 -27.740 -11.584 1.00 97.81 122 ASP A C 1
ATOM 1013 O O . ASP A 1 122 ? -7.090 -26.545 -11.834 1.00 97.81 122 ASP A O 1
ATOM 1017 N N . LEU A 1 123 ? -6.803 -28.185 -10.331 1.00 97.06 123 LEU A N 1
ATOM 1018 C CA . LEU A 1 123 ? -6.550 -27.337 -9.165 1.00 97.06 123 LEU A CA 1
ATOM 1019 C C . LEU A 1 123 ? -5.079 -27.487 -8.790 1.00 97.06 123 LEU A C 1
ATOM 1021 O O . LEU A 1 123 ? -4.674 -28.577 -8.397 1.00 97.06 123 LEU A O 1
ATOM 1025 N N . LEU A 1 124 ? -4.303 -26.413 -8.879 1.00 97.19 124 LEU A N 1
ATOM 1026 C CA . LEU A 1 124 ? -2.890 -26.376 -8.511 1.00 97.19 124 LEU A CA 1
ATOM 1027 C C . LEU A 1 124 ? -2.699 -25.513 -7.262 1.00 97.19 124 LEU A C 1
ATOM 1029 O O . LEU A 1 124 ? -3.254 -24.419 -7.184 1.00 97.19 124 LEU A O 1
ATOM 1033 N N . VAL A 1 125 ? -1.896 -25.997 -6.317 1.00 96.00 125 VAL A N 1
ATOM 1034 C CA . VAL A 1 125 ? -1.430 -25.252 -5.143 1.00 96.00 125 VAL A CA 1
ATOM 1035 C C . VAL A 1 125 ? 0.090 -25.214 -5.171 1.00 96.00 125 VAL A C 1
ATOM 1037 O O . VAL A 1 125 ? 0.756 -26.239 -4.991 1.00 96.00 125 VAL A O 1
ATOM 1040 N N . VAL A 1 126 ? 0.624 -24.017 -5.385 1.00 95.69 126 VAL A N 1
ATOM 1041 C CA . VAL A 1 126 ? 2.049 -23.710 -5.280 1.00 95.69 126 VAL A CA 1
ATOM 1042 C C . VAL A 1 126 ? 2.307 -23.194 -3.855 1.00 95.69 126 VAL A C 1
ATOM 1044 O O . VAL A 1 126 ? 1.654 -22.238 -3.434 1.00 95.69 126 VAL A O 1
ATOM 1047 N N . PRO A 1 127 ? 3.186 -23.835 -3.065 1.00 95.19 127 PRO A N 1
ATOM 1048 C CA . PRO A 1 127 ? 3.379 -23.482 -1.660 1.00 95.19 127 PRO A CA 1
ATOM 1049 C C . PRO A 1 127 ? 4.031 -22.104 -1.488 1.00 95.19 127 PRO A C 1
ATOM 1051 O O . PRO A 1 127 ? 4.860 -21.692 -2.299 1.00 95.19 127 PRO A O 1
ATOM 1054 N N . ALA A 1 128 ? 3.721 -21.429 -0.380 1.00 94.00 128 ALA A N 1
ATOM 1055 C CA . ALA A 1 128 ? 4.419 -20.213 0.029 1.00 94.00 128 ALA A CA 1
ATOM 1056 C C . ALA A 1 128 ? 5.944 -20.428 0.048 1.00 94.00 128 ALA A C 1
ATOM 1058 O O . ALA A 1 128 ? 6.427 -21.454 0.530 1.00 94.00 128 ALA A O 1
ATOM 1059 N N . GLY A 1 129 ? 6.706 -19.463 -0.466 1.00 93.38 129 GLY A N 1
ATOM 1060 C CA . GLY A 1 129 ? 8.170 -19.471 -0.443 1.00 93.38 129 GLY A CA 1
ATOM 1061 C C . GLY A 1 129 ? 8.871 -20.338 -1.502 1.00 93.38 129 GLY A C 1
ATOM 1062 O O . GLY A 1 129 ? 10.103 -20.398 -1.496 1.00 93.38 129 GLY A O 1
ATOM 1063 N N . ILE A 1 130 ? 8.167 -21.009 -2.422 1.00 95.69 130 ILE A N 1
ATOM 1064 C CA . ILE A 1 130 ? 8.811 -21.655 -3.582 1.00 95.69 130 ILE A CA 1
ATOM 1065 C C . ILE A 1 130 ? 8.995 -20.652 -4.727 1.00 95.69 130 ILE A C 1
ATOM 1067 O O . ILE A 1 130 ? 8.088 -19.876 -5.035 1.00 95.69 130 ILE A O 1
ATOM 1071 N N . TYR A 1 131 ? 10.155 -20.682 -5.389 1.00 97.00 131 TYR A N 1
ATOM 1072 C CA . TYR A 1 131 ? 10.346 -19.913 -6.617 1.00 97.00 131 TYR A CA 1
ATOM 1073 C C . TYR A 1 131 ? 9.622 -20.570 -7.783 1.00 97.00 131 TYR A C 1
ATOM 1075 O O . TYR A 1 131 ? 9.759 -21.774 -8.025 1.00 97.00 131 TYR A O 1
ATOM 1083 N N . HIS A 1 132 ? 8.866 -19.760 -8.505 1.00 97.31 132 HIS A N 1
ATOM 1084 C CA . HIS A 1 132 ? 8.067 -20.169 -9.637 1.00 97.31 132 HIS A CA 1
ATOM 1085 C C . HIS A 1 132 ? 7.905 -19.019 -10.636 1.00 97.31 132 HIS A C 1
ATOM 1087 O O . HIS A 1 132 ? 8.346 -17.890 -10.417 1.00 97.31 132 HIS A O 1
ATOM 1093 N N . ARG A 1 133 ? 7.306 -19.338 -11.777 1.00 97.19 133 ARG A N 1
ATOM 1094 C CA . ARG A 1 133 ? 6.863 -18.387 -12.795 1.00 97.19 133 ARG A CA 1
ATOM 1095 C C . ARG A 1 133 ? 5.685 -18.976 -13.557 1.00 97.19 133 ARG A C 1
ATOM 1097 O O . ARG A 1 133 ? 5.504 -20.193 -13.601 1.00 97.19 133 ARG A O 1
ATOM 1104 N N . PHE A 1 134 ? 4.915 -18.122 -14.207 1.00 97.12 134 PHE A N 1
ATOM 1105 C CA . PHE A 1 134 ? 3.764 -18.501 -15.009 1.00 97.12 134 PHE A CA 1
ATOM 1106 C C . PHE A 1 134 ? 3.857 -17.924 -16.421 1.00 97.12 134 PHE A C 1
ATOM 1108 O O . PHE A 1 134 ? 4.209 -16.763 -16.625 1.00 97.12 134 PHE A O 1
ATOM 1115 N N . THR A 1 135 ? 3.470 -18.720 -17.413 1.00 96.69 135 THR A N 1
ATOM 1116 C CA . THR A 1 135 ? 3.224 -18.237 -18.772 1.00 96.69 135 THR A CA 1
ATOM 1117 C C . THR A 1 135 ? 1.982 -18.884 -19.355 1.00 96.69 135 THR A C 1
ATOM 1119 O O . THR A 1 135 ? 1.656 -20.034 -19.068 1.00 96.69 135 THR A O 1
ATOM 1122 N N . LEU A 1 136 ? 1.304 -18.155 -20.237 1.00 96.81 136 LEU A N 1
ATOM 1123 C CA . LEU A 1 136 ? 0.300 -18.750 -21.112 1.00 96.81 136 LEU A CA 1
ATOM 1124 C C . LEU A 1 136 ? 0.965 -19.727 -22.087 1.00 96.81 136 LEU A C 1
ATOM 1126 O O . LEU A 1 136 ? 2.169 -19.645 -22.341 1.00 96.81 136 LEU A O 1
ATOM 1130 N N . ASP A 1 137 ? 0.171 -20.628 -22.651 1.00 95.56 137 ASP A N 1
ATOM 1131 C CA . ASP A 1 137 ? 0.575 -21.393 -23.825 1.00 95.56 137 ASP A CA 1
ATOM 1132 C C . ASP A 1 137 ? 0.283 -20.602 -25.119 1.00 95.56 137 ASP A C 1
ATOM 1134 O O . ASP A 1 137 ? -0.086 -19.421 -25.107 1.00 95.56 137 ASP A O 1
ATOM 1138 N N . GLN A 1 138 ? 0.432 -21.254 -26.272 1.00 95.50 138 GLN A N 1
ATOM 1139 C CA . GLN A 1 138 ? 0.193 -20.629 -27.575 1.00 95.50 138 GLN A CA 1
ATOM 1140 C C . GLN A 1 138 ? -1.262 -20.166 -27.798 1.00 95.50 138 GLN A C 1
ATOM 1142 O O . GLN A 1 138 ? -1.497 -19.348 -28.691 1.00 95.50 138 GLN A O 1
ATOM 1147 N N . LYS A 1 139 ? -2.237 -20.621 -26.994 1.00 95.19 139 LYS A N 1
ATOM 1148 C CA . LYS A 1 139 ? -3.632 -20.152 -27.059 1.00 95.19 139 LYS A CA 1
ATOM 1149 C C . LYS A 1 139 ? -3.801 -18.760 -26.447 1.00 95.19 139 LYS A C 1
ATOM 1151 O O . LYS A 1 139 ? -4.798 -18.103 -26.731 1.00 95.19 139 LYS A O 1
ATOM 1156 N N . ASN A 1 140 ? -2.832 -18.286 -25.655 1.00 94.19 140 ASN A N 1
ATOM 1157 C CA . ASN A 1 140 ? -2.837 -16.965 -25.013 1.00 94.19 140 ASN A CA 1
ATOM 1158 C C . ASN A 1 140 ? -4.120 -16.673 -24.206 1.00 94.19 140 ASN A C 1
ATOM 1160 O O . ASN A 1 140 ? -4.593 -15.532 -24.156 1.00 94.19 140 ASN A O 1
ATOM 1164 N N . TYR A 1 141 ? -4.688 -17.708 -23.585 1.00 96.50 141 TYR A N 1
ATOM 1165 C CA . TYR A 1 141 ? -5.918 -17.605 -22.816 1.00 96.50 141 TYR A CA 1
ATOM 1166 C C . TYR A 1 141 ? -5.930 -18.600 -21.658 1.00 96.50 141 TYR A C 1
ATOM 1168 O O . TYR A 1 141 ? -5.770 -19.801 -21.870 1.00 96.50 141 TYR A O 1
ATOM 1176 N N . ILE A 1 142 ? -6.180 -18.096 -20.448 1.00 97.50 142 ILE A N 1
ATOM 1177 C CA . ILE A 1 142 ? -6.560 -18.916 -19.297 1.00 97.50 142 ILE A CA 1
ATOM 1178 C C . ILE A 1 142 ? -7.579 -18.170 -18.437 1.00 97.50 142 ILE A C 1
ATOM 1180 O O . ILE A 1 142 ? -7.490 -16.955 -18.231 1.00 97.50 142 ILE A O 1
ATOM 1184 N N . LYS A 1 143 ? -8.535 -18.912 -17.890 1.00 97.25 143 LYS A N 1
ATOM 1185 C CA . LYS A 1 143 ? -9.480 -18.447 -16.882 1.00 97.25 143 LYS A CA 1
ATOM 1186 C C . LYS A 1 143 ? -9.327 -19.318 -15.646 1.00 97.25 143 LYS A C 1
ATOM 1188 O O . LYS A 1 143 ? -9.508 -20.530 -15.721 1.00 97.25 143 LYS A O 1
ATOM 1193 N N . ALA A 1 144 ? -9.022 -18.702 -14.511 1.00 96.88 144 ALA A N 1
ATOM 1194 C CA . ALA A 1 144 ? -8.804 -19.414 -13.261 1.00 96.88 144 ALA A CA 1
ATOM 1195 C C . ALA A 1 144 ? -9.618 -18.801 -12.120 1.00 96.88 144 ALA A C 1
ATOM 1197 O O . ALA A 1 144 ? -9.716 -17.580 -12.003 1.00 96.88 144 ALA A O 1
ATOM 1198 N N . LEU A 1 145 ? -10.175 -19.652 -11.265 1.00 95.94 145 LEU A N 1
ATOM 1199 C CA . LEU A 1 145 ? -10.657 -19.272 -9.945 1.00 95.94 145 LEU A CA 1
ATOM 1200 C C . LEU A 1 145 ? -9.450 -19.231 -8.997 1.00 95.94 145 LEU A C 1
ATOM 1202 O O . LEU A 1 145 ? -8.702 -20.207 -8.901 1.00 95.94 145 LEU A O 1
ATOM 1206 N N . ARG A 1 146 ? -9.259 -18.101 -8.319 1.00 94.69 146 ARG A N 1
ATOM 1207 C CA . ARG A 1 146 ? -8.225 -17.904 -7.299 1.00 94.69 146 ARG A CA 1
ATOM 1208 C C . ARG A 1 146 ? -8.854 -18.018 -5.919 1.00 94.69 146 ARG A C 1
ATOM 1210 O O . ARG A 1 146 ? -9.970 -17.535 -5.716 1.00 94.69 146 ARG A O 1
ATOM 1217 N N . LEU A 1 147 ? -8.145 -18.652 -4.991 1.00 90.94 147 LEU A N 1
ATOM 1218 C CA . LEU A 1 147 ? -8.552 -18.793 -3.593 1.00 90.94 147 LEU A CA 1
ATOM 1219 C C . LEU A 1 147 ? -7.493 -18.167 -2.684 1.00 90.94 147 LEU A C 1
ATOM 1221 O O . LEU A 1 147 ? -6.305 -18.313 -2.953 1.00 90.94 147 LEU A O 1
ATOM 1225 N N . PHE A 1 148 ? -7.927 -17.493 -1.619 1.00 86.44 148 PHE A N 1
ATOM 1226 C CA . PHE A 1 148 ? -7.049 -16.745 -0.715 1.00 86.44 148 PHE A CA 1
ATOM 1227 C C . PHE A 1 148 ? -7.349 -17.086 0.747 1.00 86.44 148 PHE A C 1
ATOM 1229 O O . PHE A 1 148 ? -8.519 -17.209 1.122 1.00 86.44 148 PHE A O 1
ATOM 1236 N N . GLN A 1 149 ? -6.303 -17.227 1.570 1.00 83.94 149 GLN A N 1
ATOM 1237 C CA . GLN A 1 149 ? -6.441 -17.445 3.018 1.00 83.94 149 GLN A CA 1
ATOM 1238 C C . GLN A 1 149 ? -6.989 -16.205 3.726 1.00 83.94 149 GLN A C 1
ATOM 1240 O O . GLN A 1 149 ? -7.927 -16.323 4.511 1.00 83.94 149 GLN A O 1
ATOM 1245 N N . ASP A 1 150 ? -6.490 -15.024 3.367 1.00 79.06 150 ASP A N 1
ATOM 1246 C CA . ASP A 1 150 ? -6.942 -13.734 3.890 1.00 79.06 150 ASP A CA 1
ATOM 1247 C C . ASP A 1 150 ? -7.350 -12.792 2.743 1.00 79.06 150 ASP A C 1
ATOM 1249 O O . ASP A 1 150 ? -7.911 -13.240 1.734 1.00 79.06 150 ASP A O 1
ATOM 1253 N N . GLU A 1 151 ? -7.172 -11.479 2.902 1.00 70.31 151 GLU A N 1
ATOM 1254 C CA . GLU A 1 151 ? -7.445 -10.504 1.844 1.00 70.31 151 GLU A CA 1
ATOM 1255 C C . GLU A 1 151 ? -6.614 -10.808 0.583 1.00 70.31 151 GLU A C 1
ATOM 1257 O O . GLU A 1 151 ? -5.478 -11.271 0.689 1.00 70.31 151 GLU A O 1
ATOM 1262 N N . PRO A 1 152 ? -7.159 -10.586 -0.629 1.00 62.31 152 PRO A N 1
ATOM 1263 C CA . PRO A 1 152 ? -6.512 -10.998 -1.871 1.00 62.31 152 PRO A CA 1
ATOM 1264 C C . PRO A 1 152 ? -5.176 -10.271 -2.081 1.00 62.31 152 PRO A C 1
ATOM 1266 O O . PRO A 1 152 ? -5.139 -9.138 -2.565 1.00 62.31 152 PRO A O 1
ATOM 1269 N N . LYS A 1 153 ? -4.065 -10.938 -1.746 1.00 59.41 153 LYS A N 1
ATOM 1270 C CA . LYS A 1 153 ? -2.716 -10.381 -1.865 1.00 59.41 153 LYS A CA 1
ATOM 1271 C C . LYS A 1 153 ? -1.691 -11.452 -2.252 1.00 59.41 153 LYS A C 1
ATOM 1273 O O . LYS A 1 153 ? -1.074 -12.078 -1.408 1.00 59.41 153 LYS A O 1
ATOM 1278 N N . TRP A 1 154 ? -1.429 -11.598 -3.548 1.00 68.19 154 TRP A N 1
ATOM 1279 C CA . TRP A 1 154 ? -0.219 -12.276 -4.029 1.00 68.19 154 TRP A CA 1
ATOM 1280 C C . TRP A 1 154 ? 0.766 -11.225 -4.524 1.00 68.19 154 TRP A C 1
ATOM 1282 O O . TRP A 1 154 ? 0.738 -10.826 -5.689 1.00 68.19 154 TRP A O 1
ATOM 1292 N N . VAL A 1 155 ? 1.597 -10.718 -3.612 1.00 80.12 155 VAL A N 1
ATOM 1293 C CA . VAL A 1 155 ? 2.712 -9.834 -3.974 1.00 80.12 155 VAL A CA 1
ATOM 1294 C C . VAL A 1 155 ? 3.869 -10.720 -4.440 1.00 80.12 155 VAL A C 1
ATOM 1296 O O . VAL A 1 155 ? 4.323 -11.560 -3.661 1.00 80.12 155 VAL A O 1
ATOM 1299 N N . PRO A 1 156 ? 4.310 -10.621 -5.707 1.00 86.31 156 PRO A N 1
ATOM 1300 C CA . PRO A 1 156 ? 5.462 -11.374 -6.180 1.00 86.31 156 PRO A CA 1
ATOM 1301 C C . PRO A 1 156 ? 6.746 -10.760 -5.616 1.00 86.31 156 PRO A C 1
ATOM 1303 O O . PRO A 1 156 ? 6.971 -9.555 -5.723 1.00 86.31 156 PRO A O 1
ATOM 1306 N N . HIS A 1 157 ? 7.600 -11.596 -5.034 1.00 89.25 157 HIS A N 1
ATOM 1307 C CA . HIS A 1 157 ? 8.961 -11.237 -4.657 1.00 89.25 157 HIS A CA 1
ATOM 1308 C C . HIS A 1 157 ? 9.931 -11.898 -5.632 1.00 89.25 157 HIS A C 1
ATOM 1310 O O . HIS A 1 157 ? 10.096 -13.119 -5.608 1.00 89.25 157 HIS A O 1
ATOM 1316 N N . ASN A 1 158 ? 10.558 -11.101 -6.498 1.00 93.50 158 ASN A N 1
ATOM 1317 C CA . ASN A 1 158 ? 11.503 -11.610 -7.491 1.00 93.50 158 ASN A CA 1
ATOM 1318 C C . ASN A 1 158 ? 12.705 -12.265 -6.802 1.00 93.50 158 ASN A C 1
ATOM 1320 O O . ASN A 1 158 ? 13.136 -11.840 -5.724 1.00 93.50 158 ASN A O 1
ATOM 1324 N N . ARG A 1 159 ? 13.248 -13.313 -7.420 1.00 92.56 159 ARG A N 1
ATOM 1325 C CA . ARG A 1 159 ? 14.381 -14.059 -6.864 1.00 92.56 159 ARG A CA 1
ATOM 1326 C C . ARG A 1 159 ? 15.621 -13.176 -6.692 1.00 92.56 159 ARG A C 1
ATOM 1328 O O . ARG A 1 159 ? 16.026 -12.471 -7.612 1.00 92.56 159 ARG A O 1
ATOM 1335 N N . GLY A 1 160 ? 16.241 -13.248 -5.516 1.00 90.75 160 GLY A N 1
ATOM 1336 C CA . GLY A 1 160 ? 17.449 -12.499 -5.164 1.00 90.75 160 GLY A CA 1
ATOM 1337 C C . GLY A 1 160 ? 17.870 -12.737 -3.712 1.00 90.75 160 GLY A C 1
ATOM 1338 O O . GLY A 1 160 ? 17.137 -13.370 -2.956 1.00 90.75 160 GLY A O 1
ATOM 1339 N N . GLU A 1 161 ? 19.023 -12.201 -3.298 1.00 87.44 161 GLU A N 1
ATOM 1340 C CA . GLU A 1 161 ? 19.605 -12.459 -1.964 1.00 87.44 161 GLU A CA 1
ATOM 1341 C C . GLU A 1 161 ? 18.670 -12.073 -0.804 1.00 87.44 161 GLU A C 1
ATOM 1343 O O . GLU A 1 161 ? 18.545 -12.806 0.176 1.00 87.44 161 GLU A O 1
ATOM 1348 N N . ALA A 1 162 ? 17.970 -10.940 -0.922 1.00 86.31 162 ALA A N 1
ATOM 1349 C CA . ALA A 1 162 ? 17.000 -10.503 0.086 1.00 86.31 162 ALA A CA 1
ATOM 1350 C C . ALA A 1 162 ? 15.808 -11.469 0.189 1.00 86.31 162 ALA A C 1
ATOM 1352 O O . ALA A 1 162 ? 15.315 -11.754 1.280 1.00 86.31 162 ALA A O 1
ATOM 1353 N N . THR A 1 163 ? 15.369 -11.990 -0.954 1.00 87.44 163 THR A N 1
ATOM 1354 C CA . THR A 1 163 ? 14.251 -12.925 -1.083 1.00 87.44 163 THR A CA 1
ATOM 1355 C C . THR A 1 163 ? 14.637 -14.324 -0.589 1.00 87.44 163 THR A C 1
ATOM 1357 O O . THR A 1 163 ? 13.826 -15.005 0.033 1.00 87.44 163 THR A O 1
ATOM 1360 N N . ASP A 1 164 ? 15.903 -14.720 -0.742 1.00 87.44 164 ASP A N 1
ATOM 1361 C CA . ASP A 1 164 ? 16.449 -15.964 -0.186 1.00 87.44 164 ASP A CA 1
ATOM 1362 C C . ASP A 1 164 ? 16.502 -15.951 1.351 1.00 87.44 164 ASP A C 1
ATOM 1364 O O . ASP A 1 164 ? 16.310 -16.988 1.990 1.00 87.44 164 ASP A O 1
ATOM 1368 N N . ALA A 1 165 ? 16.704 -14.773 1.949 1.00 89.50 165 ALA A N 1
ATOM 1369 C CA . ALA A 1 165 ? 16.660 -14.561 3.396 1.00 89.50 165 ALA A CA 1
ATOM 1370 C C . ALA A 1 165 ? 15.239 -14.318 3.949 1.00 89.50 165 ALA A C 1
ATOM 1372 O O . ALA A 1 165 ? 15.077 -14.138 5.160 1.00 89.50 165 ALA A O 1
ATOM 1373 N N . ASN A 1 166 ? 14.207 -14.306 3.098 1.00 91.31 166 ASN A N 1
ATOM 1374 C CA . ASN A 1 166 ? 12.832 -14.048 3.520 1.00 91.31 166 ASN A CA 1
ATOM 1375 C C . ASN A 1 166 ? 12.326 -15.155 4.484 1.00 91.31 166 ASN A C 1
ATOM 1377 O O . ASN A 1 166 ? 12.534 -16.345 4.218 1.00 91.31 166 ASN A O 1
ATOM 1381 N N . PRO A 1 167 ? 11.623 -14.811 5.584 1.00 93.25 167 PRO A N 1
ATOM 1382 C CA . PRO A 1 167 ? 11.124 -15.789 6.553 1.00 93.25 167 PRO A CA 1
ATOM 1383 C C . PRO A 1 167 ? 10.269 -16.917 5.956 1.00 93.25 167 PRO A C 1
ATOM 1385 O O . PRO A 1 167 ? 10.419 -18.065 6.375 1.00 93.25 167 PRO A O 1
ATOM 1388 N N . TYR A 1 168 ? 9.423 -16.625 4.962 1.00 92.75 168 TYR A N 1
ATOM 1389 C CA . TYR A 1 168 ? 8.569 -17.612 4.292 1.00 92.75 168 TYR A CA 1
ATOM 1390 C C . TYR A 1 168 ? 9.385 -18.560 3.412 1.00 92.75 168 TYR A C 1
ATOM 1392 O O . TYR A 1 168 ? 9.150 -19.769 3.425 1.00 92.75 168 TYR A O 1
ATOM 1400 N N . ARG A 1 169 ? 10.418 -18.049 2.727 1.00 93.00 169 ARG A N 1
ATOM 1401 C CA . ARG A 1 169 ? 11.382 -18.878 1.985 1.00 93.00 169 ARG A CA 1
ATOM 1402 C C . ARG A 1 169 ? 12.130 -19.821 2.922 1.00 93.00 169 ARG A C 1
ATOM 1404 O O . ARG A 1 169 ? 12.219 -21.019 2.659 1.00 93.00 169 ARG A O 1
ATOM 1411 N N . LEU A 1 170 ? 12.634 -19.298 4.038 1.00 92.50 170 LEU A N 1
ATOM 1412 C CA . LEU A 1 170 ? 13.333 -20.095 5.047 1.00 92.50 170 LEU A CA 1
ATOM 1413 C C . LEU A 1 170 ? 12.405 -21.132 5.694 1.00 92.50 170 LEU A C 1
ATOM 1415 O O . LEU A 1 170 ? 12.834 -22.256 5.954 1.00 92.50 170 LEU A O 1
ATOM 1419 N N . ALA A 1 171 ? 11.139 -20.788 5.941 1.00 93.06 171 ALA A N 1
ATOM 1420 C CA . ALA A 1 171 ? 10.132 -21.724 6.431 1.00 93.06 171 ALA A CA 1
ATOM 1421 C C . ALA A 1 171 ? 9.870 -22.840 5.410 1.00 93.06 171 ALA A C 1
ATOM 1423 O O . ALA A 1 171 ? 9.965 -24.013 5.770 1.00 93.06 171 ALA A O 1
ATOM 1424 N N . TYR A 1 172 ? 9.649 -22.499 4.137 1.00 94.06 172 TYR A N 1
ATOM 1425 C CA . TYR A 1 172 ? 9.502 -23.465 3.048 1.00 94.06 172 TYR A CA 1
ATOM 1426 C C . TYR A 1 172 ? 10.691 -24.429 2.982 1.00 94.06 172 TYR A C 1
ATOM 1428 O O . TYR A 1 172 ? 10.501 -25.644 3.065 1.00 94.06 172 TYR A O 1
ATOM 1436 N N . LEU A 1 173 ? 11.921 -23.906 2.947 1.00 92.06 173 LEU A N 1
ATOM 1437 C CA . LEU A 1 173 ? 13.140 -24.719 2.925 1.00 92.06 173 LEU A CA 1
ATOM 1438 C C . LEU A 1 173 ? 13.245 -25.642 4.144 1.00 92.06 173 LEU A C 1
ATOM 1440 O O . LEU A 1 173 ? 13.640 -26.797 4.002 1.00 92.06 173 LEU A O 1
ATOM 1444 N N . LYS A 1 174 ? 12.832 -25.188 5.335 1.00 91.25 174 LYS A N 1
ATOM 1445 C CA . LYS A 1 174 ? 12.754 -26.049 6.526 1.00 91.25 174 LYS A CA 1
ATOM 1446 C C . LYS A 1 174 ? 11.728 -27.170 6.359 1.00 91.25 174 LYS A C 1
ATOM 1448 O O . LYS A 1 174 ? 12.010 -28.286 6.790 1.00 91.25 174 LYS A O 1
ATOM 1453 N N . THR A 1 175 ? 10.568 -26.913 5.748 1.00 89.88 175 THR A N 1
ATOM 1454 C CA . THR A 1 175 ? 9.531 -27.946 5.552 1.00 89.88 175 THR A CA 1
ATOM 1455 C C . THR A 1 175 ? 9.970 -29.066 4.611 1.00 89.88 175 THR A C 1
ATOM 1457 O O . THR A 1 175 ? 9.634 -30.225 4.858 1.00 89.88 175 THR A O 1
ATOM 1460 N N . ILE A 1 176 ? 10.751 -28.746 3.576 1.00 87.69 176 ILE A N 1
ATOM 1461 C CA . ILE A 1 176 ? 11.263 -29.743 2.627 1.00 87.69 176 ILE A CA 1
ATOM 1462 C C . ILE A 1 176 ? 12.595 -30.358 3.096 1.00 87.69 176 ILE A C 1
ATOM 1464 O O . ILE A 1 176 ? 12.801 -31.556 2.938 1.00 87.69 176 ILE A O 1
ATOM 1468 N N . GLY A 1 177 ? 13.452 -29.598 3.789 1.00 67.31 177 GLY A N 1
ATOM 1469 C CA . GLY A 1 177 ? 14.724 -30.081 4.349 1.00 67.31 177 GLY A CA 1
ATOM 1470 C C . GLY A 1 177 ? 14.569 -30.948 5.605 1.00 67.31 177 GLY A C 1
ATOM 1471 O O . GLY A 1 177 ? 15.335 -31.884 5.815 1.00 67.31 177 GLY A O 1
ATOM 1472 N N . SER A 1 178 ? 13.529 -30.722 6.418 1.00 51.38 178 SER A N 1
ATOM 1473 C CA . SER A 1 178 ? 13.207 -31.608 7.555 1.00 51.38 178 SER A CA 1
ATOM 1474 C C . SER A 1 178 ? 12.627 -32.954 7.104 1.00 51.38 178 SER A C 1
ATOM 1476 O O . SER A 1 178 ? 12.537 -33.888 7.897 1.00 51.38 178 SER A O 1
ATOM 1478 N N . ARG A 1 179 ? 12.221 -33.085 5.834 1.00 48.62 179 ARG A N 1
ATOM 1479 C CA . ARG A 1 179 ? 11.747 -34.361 5.284 1.00 48.62 179 ARG A CA 1
ATOM 1480 C C . ARG A 1 179 ? 12.890 -35.284 4.865 1.00 48.62 179 ARG A C 1
ATOM 1482 O O . ARG A 1 179 ? 12.750 -36.491 5.050 1.00 48.62 179 ARG A O 1
ATOM 1489 N N . GLU A 1 180 ? 14.033 -34.753 4.425 1.00 42.91 180 GLU A N 1
ATOM 1490 C CA . GLU A 1 180 ? 15.245 -35.567 4.221 1.00 42.91 180 GLU A CA 1
ATOM 1491 C C . GLU A 1 180 ? 15.762 -36.161 5.544 1.00 42.91 180 GLU A C 1
ATOM 1493 O O . GLU A 1 180 ? 16.197 -37.314 5.574 1.00 42.91 180 GLU A O 1
ATOM 1498 N N . SER A 1 181 ? 15.621 -35.452 6.673 1.00 35.72 181 SER A N 1
ATOM 1499 C CA . SER A 1 181 ? 15.989 -35.991 7.994 1.00 35.72 181 SER A CA 1
ATOM 1500 C C . SER A 1 181 ? 14.976 -37.002 8.558 1.00 35.72 181 SER A C 1
ATOM 1502 O O . SER A 1 181 ? 15.364 -37.903 9.306 1.00 35.72 181 SER A O 1
ATOM 1504 N N . LEU A 1 182 ? 13.701 -36.926 8.158 1.00 35.09 182 LEU A N 1
ATOM 1505 C CA . LEU A 1 182 ? 12.656 -37.882 8.553 1.00 35.09 182 LEU A CA 1
ATOM 1506 C C . LEU A 1 182 ? 12.757 -39.229 7.816 1.00 35.09 182 LEU A C 1
ATOM 1508 O O . LEU A 1 182 ? 12.433 -40.258 8.406 1.00 35.09 182 LEU A O 1
ATOM 1512 N N . PHE A 1 183 ? 13.274 -39.253 6.584 1.00 37.00 183 PHE A N 1
ATOM 1513 C CA . PHE A 1 183 ? 13.560 -40.503 5.866 1.00 37.00 183 PHE A CA 1
ATOM 1514 C C . PHE A 1 183 ? 14.926 -41.108 6.226 1.00 37.00 183 PHE A C 1
ATOM 1516 O O . PHE A 1 183 ? 15.054 -42.332 6.281 1.00 37.00 183 PHE A O 1
ATOM 1523 N N . ALA A 1 184 ? 15.927 -40.287 6.563 1.00 31.73 184 ALA A N 1
ATOM 1524 C CA . ALA A 1 184 ? 17.239 -40.779 6.992 1.00 31.73 184 ALA A CA 1
ATOM 1525 C C . ALA A 1 184 ? 17.221 -41.443 8.389 1.00 31.73 184 ALA A C 1
ATOM 1527 O O . ALA A 1 184 ? 18.004 -42.356 8.645 1.00 31.73 184 ALA A O 1
ATOM 1528 N N . SER A 1 185 ? 16.296 -41.056 9.276 1.00 29.62 185 SER A N 1
ATOM 1529 C CA . SER A 1 185 ? 16.188 -41.605 10.643 1.00 29.62 185 SER A CA 1
ATOM 1530 C C . SER A 1 185 ? 15.672 -43.057 10.705 1.00 29.62 185 SER A C 1
ATOM 1532 O O . SER A 1 185 ? 15.836 -43.737 11.716 1.00 29.62 185 SER A O 1
ATOM 1534 N N . ILE A 1 186 ? 15.099 -43.583 9.614 1.00 35.47 186 ILE A N 1
ATOM 1535 C CA . ILE A 1 186 ? 14.578 -44.963 9.561 1.00 35.47 186 ILE A CA 1
ATOM 1536 C C . ILE A 1 186 ? 15.637 -45.975 9.069 1.00 35.47 186 ILE A C 1
ATOM 1538 O O . ILE A 1 186 ? 15.429 -47.178 9.214 1.00 35.47 186 ILE A O 1
ATOM 1542 N N . PHE A 1 187 ? 16.807 -45.545 8.569 1.00 32.78 187 PHE A N 1
ATOM 1543 C CA . PHE A 1 187 ? 17.767 -46.472 7.937 1.00 32.78 187 PHE A CA 1
ATOM 1544 C C . PHE A 1 187 ? 19.218 -46.470 8.443 1.00 32.78 187 PHE A C 1
ATOM 1546 O O . PHE A 1 187 ? 20.029 -47.246 7.939 1.00 32.78 187 PHE A O 1
ATOM 1553 N N . THR A 1 188 ? 19.568 -45.712 9.482 1.00 30.33 188 THR A N 1
ATOM 1554 C CA . THR A 1 188 ? 20.945 -45.702 10.020 1.00 30.33 188 THR A CA 1
ATOM 1555 C C . THR A 1 188 ? 21.007 -45.928 11.529 1.00 30.33 188 THR A C 1
ATOM 1557 O O . THR A 1 188 ? 21.635 -45.186 12.275 1.00 30.33 188 THR A O 1
ATOM 1560 N N . SER A 1 189 ? 20.457 -47.057 11.992 1.00 31.20 189 SER A N 1
ATOM 1561 C CA . SER A 1 189 ? 21.003 -47.730 13.177 1.00 31.20 189 SER A CA 1
ATOM 1562 C C . SER A 1 189 ? 22.031 -48.777 12.737 1.00 31.20 189 SER A C 1
ATOM 1564 O O . SER A 1 189 ? 21.687 -49.946 12.558 1.00 31.20 189 SER A O 1
ATOM 1566 N N . ARG A 1 190 ? 23.286 -48.364 12.524 1.00 34.25 190 ARG A N 1
ATOM 1567 C CA . ARG A 1 190 ? 24.507 -49.169 12.745 1.00 34.25 190 ARG A CA 1
ATOM 1568 C C . ARG A 1 190 ? 25.738 -48.406 12.244 1.00 34.25 190 ARG A C 1
ATOM 1570 O O . ARG A 1 190 ? 25.759 -47.959 11.107 1.00 34.25 190 ARG A O 1
ATOM 1577 N N . PHE A 1 191 ? 26.760 -48.392 13.102 1.00 28.03 191 PHE A N 1
ATOM 1578 C CA . PHE A 1 191 ? 28.144 -47.931 12.913 1.00 28.03 191 PHE A CA 1
ATOM 1579 C C . PHE A 1 191 ? 28.475 -46.462 13.244 1.00 28.03 191 PHE A C 1
ATOM 1581 O O . PHE A 1 191 ? 28.499 -45.584 12.394 1.00 28.03 191 PHE A O 1
ATOM 1588 N N . GLN A 1 192 ? 28.864 -46.255 14.508 1.00 27.39 192 GLN A N 1
ATOM 1589 C CA . GLN A 1 192 ? 30.018 -45.421 14.886 1.00 27.39 192 GLN A CA 1
ATOM 1590 C C . GLN A 1 192 ? 31.326 -46.191 14.576 1.00 27.39 192 GLN A C 1
ATOM 1592 O O . GLN A 1 192 ? 31.292 -47.428 14.592 1.00 27.39 192 GLN A O 1
ATOM 1597 N N . PRO A 1 193 ? 32.472 -45.517 14.318 1.00 34.28 193 PRO A N 1
ATOM 1598 C CA . PRO A 1 193 ? 33.376 -45.183 15.433 1.00 34.28 193 PRO A CA 1
ATOM 1599 C C . PRO A 1 193 ? 34.193 -43.868 15.339 1.00 34.28 193 PRO A C 1
ATOM 1601 O O . PRO A 1 193 ? 34.394 -43.277 14.284 1.00 34.28 193 PRO A O 1
ATOM 1604 N N . ASN A 1 194 ? 34.670 -43.492 16.533 1.00 28.12 194 ASN A N 1
ATOM 1605 C CA . ASN A 1 194 ? 35.622 -42.463 16.985 1.00 28.12 194 ASN A CA 1
ATOM 1606 C C . ASN A 1 194 ? 36.891 -42.212 16.138 1.00 28.12 194 ASN A C 1
ATOM 1608 O O . ASN A 1 194 ? 37.496 -43.174 15.677 1.00 28.12 194 ASN A O 1
ATOM 1612 N N . HIS A 1 195 ? 37.417 -40.969 16.154 1.00 31.11 195 HIS A N 1
ATOM 1613 C CA . HIS A 1 195 ? 38.676 -40.626 16.864 1.00 31.11 195 HIS A CA 1
ATOM 1614 C C . HIS A 1 195 ? 39.099 -39.131 16.801 1.00 31.11 195 HIS A C 1
ATOM 1616 O O . HIS A 1 195 ? 39.254 -38.550 15.735 1.00 31.11 195 HIS A O 1
ATOM 1622 N N . ASN A 1 196 ? 39.320 -38.569 17.998 1.00 28.73 196 ASN A N 1
ATOM 1623 C CA . ASN A 1 196 ? 40.350 -37.642 18.515 1.00 28.73 196 ASN A CA 1
ATOM 1624 C C . ASN A 1 196 ? 41.263 -36.761 17.619 1.00 28.73 196 ASN A C 1
ATOM 1626 O O . ASN A 1 196 ? 42.084 -37.261 16.862 1.00 28.73 196 ASN A O 1
ATOM 1630 N N . SER A 1 197 ? 41.219 -35.455 17.948 1.00 27.34 197 SER A N 1
ATOM 1631 C CA . SER A 1 197 ? 42.294 -34.490 18.307 1.00 27.34 197 SER A CA 1
ATOM 1632 C C . SER A 1 197 ? 43.642 -34.454 17.564 1.00 27.34 197 SER A C 1
ATOM 1634 O O . SER A 1 197 ? 44.322 -35.470 17.496 1.00 27.34 197 SER A O 1
ATOM 1636 N N . VAL A 1 198 ? 44.109 -33.231 17.241 1.00 27.67 198 VAL A N 1
ATOM 1637 C CA . VAL A 1 198 ? 45.378 -32.595 17.709 1.00 27.67 198 VAL A CA 1
ATOM 1638 C C . VAL A 1 198 ? 45.591 -31.231 16.999 1.00 27.67 198 VAL A C 1
ATOM 1640 O O . VAL A 1 198 ? 45.506 -31.145 15.779 1.00 27.67 198 VAL A O 1
ATOM 1643 N N . GLN A 1 199 ? 45.881 -30.168 17.767 1.00 27.23 199 GLN A N 1
ATOM 1644 C CA . GLN A 1 199 ? 46.527 -28.911 17.316 1.00 27.23 199 GLN A CA 1
ATOM 1645 C C . GLN A 1 199 ? 48.055 -28.998 17.518 1.00 27.23 199 GLN A C 1
ATOM 1647 O O . GLN A 1 199 ? 48.493 -29.791 18.354 1.00 27.23 199 GLN A O 1
ATOM 1652 N N . PRO A 1 200 ? 48.873 -28.136 16.871 1.00 33.16 200 PRO A N 1
ATOM 1653 C CA . PRO A 1 200 ? 49.572 -27.130 17.697 1.00 33.16 200 PRO A CA 1
ATOM 1654 C C . PRO A 1 200 ? 49.890 -25.756 17.044 1.00 33.16 200 PRO A C 1
ATOM 1656 O O . PRO A 1 200 ? 50.344 -25.664 15.910 1.00 33.16 200 PRO A O 1
ATOM 1659 N N . ASN A 1 201 ? 49.691 -24.711 17.860 1.00 26.23 201 ASN A N 1
ATOM 1660 C CA . ASN A 1 201 ? 50.549 -23.568 18.249 1.00 26.23 201 ASN A CA 1
ATOM 1661 C C . ASN A 1 201 ? 51.429 -22.719 17.288 1.00 26.23 201 ASN A C 1
ATOM 1663 O O . ASN A 1 201 ? 52.415 -23.179 16.728 1.00 26.23 201 ASN A O 1
ATOM 1667 N N . HIS A 1 202 ? 51.143 -21.404 17.373 1.00 28.73 202 HIS A N 1
ATOM 1668 C CA . HIS A 1 202 ? 51.997 -20.223 17.648 1.00 28.73 202 HIS A CA 1
ATOM 1669 C C . HIS A 1 202 ? 53.260 -19.897 16.821 1.00 28.73 202 HIS A C 1
ATOM 1671 O O . HIS A 1 202 ? 54.263 -20.597 16.880 1.00 28.73 202 HIS A O 1
ATOM 1677 N N . ASN A 1 203 ? 53.299 -18.658 16.294 1.00 26.19 203 ASN A N 1
ATOM 1678 C CA . ASN A 1 203 ? 54.308 -17.677 16.724 1.00 26.19 203 ASN A CA 1
ATOM 1679 C C . ASN A 1 203 ? 53.900 -16.213 16.466 1.00 26.19 203 ASN A C 1
ATOM 1681 O O . ASN A 1 203 ? 53.302 -15.861 15.454 1.00 26.19 203 ASN A O 1
ATOM 1685 N N . SER A 1 204 ? 54.237 -15.384 17.447 1.00 24.58 204 SER A N 1
ATOM 1686 C CA . SER A 1 204 ? 53.937 -13.966 17.647 1.00 24.58 204 SER A CA 1
ATOM 1687 C C . SER A 1 204 ? 55.090 -13.057 17.213 1.00 24.58 204 SER A C 1
ATOM 1689 O O . SER A 1 204 ? 56.218 -13.344 17.603 1.00 24.58 204 SER A O 1
ATOM 1691 N N . VAL A 1 205 ? 54.813 -11.913 16.568 1.00 26.44 205 VAL A N 1
ATOM 1692 C CA . VAL A 1 205 ? 55.674 -10.708 16.622 1.00 26.44 205 VAL A CA 1
ATOM 1693 C C . VAL A 1 205 ? 54.832 -9.424 16.474 1.00 26.44 205 VAL A C 1
ATOM 1695 O O . VAL A 1 205 ? 54.230 -9.173 15.437 1.00 26.44 205 VAL A O 1
ATOM 1698 N N . GLN A 1 206 ? 54.850 -8.593 17.514 1.00 26.00 206 GLN A N 1
ATOM 1699 C CA . GLN A 1 206 ? 54.682 -7.127 17.552 1.00 26.00 206 GLN A CA 1
ATOM 1700 C C . GLN A 1 206 ? 55.504 -6.644 18.779 1.00 26.00 206 GLN A C 1
ATOM 1702 O O . GLN A 1 206 ? 55.832 -7.511 19.595 1.00 26.00 206 GLN A O 1
ATOM 1707 N N . PRO A 1 207 ? 55.847 -5.348 18.988 1.00 37.56 207 PRO A N 1
ATOM 1708 C CA . PRO A 1 207 ? 55.222 -4.134 18.439 1.00 37.56 207 PRO A CA 1
ATOM 1709 C C . PRO A 1 207 ? 56.211 -3.011 18.036 1.00 37.56 207 PRO A C 1
ATOM 1711 O O . PRO A 1 207 ? 57.412 -3.091 18.281 1.00 37.56 207 PRO A O 1
ATOM 1714 N N . ASN A 1 208 ? 55.695 -1.897 17.500 1.00 24.20 208 ASN A N 1
ATOM 1715 C CA . ASN A 1 208 ? 56.254 -0.594 17.865 1.00 24.20 208 ASN A CA 1
ATOM 1716 C C . ASN A 1 208 ? 55.210 0.531 17.838 1.00 24.20 208 ASN A C 1
ATOM 1718 O O . ASN A 1 208 ? 54.381 0.629 16.936 1.00 24.20 208 ASN A O 1
ATOM 1722 N N . HIS A 1 209 ? 55.282 1.346 18.887 1.00 28.58 209 HIS A N 1
ATOM 1723 C CA . HIS A 1 209 ? 54.450 2.493 19.227 1.00 28.58 209 HIS A CA 1
ATOM 1724 C C . HIS A 1 209 ? 54.596 3.664 18.241 1.00 28.58 209 HIS A C 1
ATOM 1726 O O . HIS A 1 209 ? 55.706 3.992 17.833 1.00 28.58 209 HIS A O 1
ATOM 1732 N N . ASN A 1 210 ? 53.503 4.401 18.009 1.00 25.84 210 ASN A N 1
ATOM 1733 C CA . ASN A 1 210 ? 53.521 5.850 18.225 1.00 25.84 210 ASN A CA 1
ATOM 1734 C C . ASN A 1 210 ? 52.117 6.416 18.470 1.00 25.84 210 ASN A C 1
ATOM 1736 O O . ASN A 1 210 ? 51.173 6.215 17.713 1.00 25.84 210 ASN A O 1
ATOM 1740 N N . SER A 1 211 ? 52.027 7.114 19.594 1.00 25.39 211 SER A N 1
ATOM 1741 C CA . SER A 1 211 ? 50.882 7.790 20.187 1.00 25.39 211 SER A CA 1
ATOM 1742 C C . SER A 1 211 ? 50.692 9.202 19.633 1.00 25.39 211 SER A C 1
ATOM 1744 O O . SER A 1 211 ? 51.657 9.962 19.587 1.00 25.39 211 SER A O 1
ATOM 1746 N N . VAL A 1 212 ? 49.446 9.605 19.372 1.00 26.61 212 VAL A N 1
ATOM 1747 C CA . VAL A 1 212 ? 49.024 11.016 19.404 1.00 26.61 212 VAL A CA 1
ATOM 1748 C C . VAL A 1 212 ? 47.692 11.097 20.155 1.00 26.61 212 VAL A C 1
ATOM 1750 O O . VAL A 1 212 ? 46.734 10.406 19.819 1.00 26.61 212 VAL A O 1
ATOM 1753 N N . GLN A 1 213 ? 47.675 11.897 21.222 1.00 28.42 213 GLN A N 1
ATOM 1754 C CA . GLN A 1 213 ? 46.536 12.145 22.112 1.00 28.42 213 GLN A CA 1
ATOM 1755 C C . GLN A 1 213 ? 45.558 13.211 21.565 1.00 28.42 213 GLN A C 1
ATOM 1757 O O . GLN A 1 213 ? 45.936 14.000 20.696 1.00 28.42 213 GLN A O 1
ATOM 1762 N N . PRO A 1 214 ? 44.315 13.266 22.093 1.00 30.72 214 PRO A N 1
ATOM 1763 C CA . PRO A 1 214 ? 43.244 14.146 21.632 1.00 30.72 214 PRO A CA 1
ATOM 1764 C C . PRO A 1 214 ? 43.265 15.511 22.338 1.00 30.72 214 PRO A C 1
ATOM 1766 O O . PRO A 1 214 ? 43.685 15.617 23.488 1.00 30.72 214 PRO A O 1
ATOM 1769 N N . ASN A 1 215 ? 42.745 16.551 21.677 1.00 25.53 215 ASN A N 1
ATOM 1770 C CA . ASN A 1 215 ? 42.591 17.883 22.265 1.00 25.53 215 ASN A CA 1
ATOM 1771 C C . ASN A 1 215 ? 41.116 18.279 22.443 1.00 25.53 215 ASN A C 1
ATOM 1773 O O . ASN A 1 215 ? 40.263 18.030 21.594 1.00 25.53 215 ASN A O 1
ATOM 1777 N N . HIS A 1 216 ? 40.861 18.893 23.596 1.00 28.84 216 HIS A N 1
ATOM 1778 C CA . HIS A 1 216 ? 39.575 19.201 24.215 1.00 28.84 216 HIS A CA 1
ATOM 1779 C C . HIS A 1 216 ? 38.807 20.404 23.626 1.00 28.84 216 HIS A C 1
ATOM 1781 O O . HIS A 1 216 ? 39.389 21.381 23.167 1.00 28.84 216 HIS A O 1
ATOM 1787 N N . ASN A 1 217 ? 37.489 20.364 23.874 1.00 27.28 217 ASN A N 1
ATOM 1788 C CA . ASN A 1 217 ? 36.567 21.461 24.212 1.00 27.28 217 ASN A CA 1
ATOM 1789 C C . ASN A 1 217 ? 36.360 22.629 23.232 1.00 27.28 217 ASN A C 1
ATOM 1791 O O . ASN A 1 217 ? 37.201 23.513 23.099 1.00 27.28 217 ASN A O 1
ATOM 1795 N N . LYS A 1 218 ? 35.097 22.790 22.803 1.00 26.62 218 LYS A N 1
ATOM 1796 C CA . LYS A 1 218 ? 34.371 24.073 22.905 1.00 26.62 218 LYS A CA 1
ATOM 1797 C C . LYS A 1 218 ? 32.852 23.869 22.833 1.00 26.62 218 LYS A C 1
ATOM 1799 O O . LYS A 1 218 ? 32.275 23.711 21.764 1.00 26.62 218 LYS A O 1
ATOM 1804 N N . LYS A 1 219 ? 32.209 23.931 24.004 1.00 27.42 219 LYS A N 1
ATOM 1805 C CA . LYS A 1 219 ? 30.788 24.276 24.160 1.00 27.42 219 LYS A CA 1
ATOM 1806 C C . LYS A 1 219 ? 30.605 25.733 23.720 1.00 27.42 219 LYS A C 1
ATOM 1808 O O . LYS A 1 219 ? 31.358 26.594 24.178 1.00 27.42 219 LYS A O 1
ATOM 1813 N N . ARG A 1 220 ? 29.610 26.032 22.884 1.00 25.94 220 ARG A N 1
ATOM 1814 C CA . ARG A 1 220 ? 29.122 27.405 22.682 1.00 25.94 220 ARG A CA 1
ATOM 1815 C C . ARG A 1 220 ? 27.655 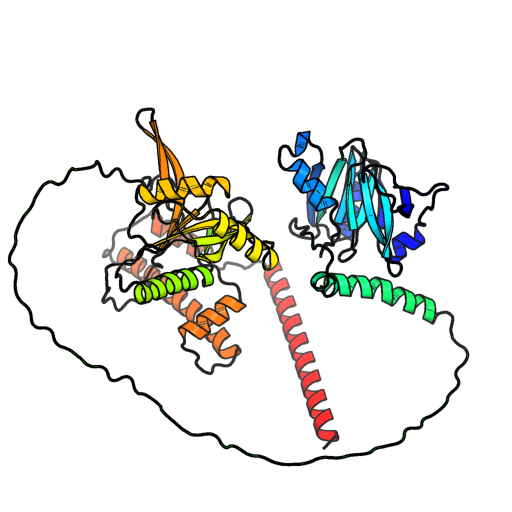27.484 23.075 1.00 25.94 220 ARG A C 1
ATOM 1817 O O . ARG A 1 220 ? 26.810 26.802 22.510 1.00 25.94 220 ARG A O 1
ATOM 1824 N N . ALA A 1 221 ? 27.423 28.305 24.093 1.00 24.53 221 ALA A N 1
ATOM 1825 C CA . ALA A 1 221 ? 26.127 28.747 24.563 1.00 24.53 221 ALA A CA 1
ATOM 1826 C C . ALA A 1 221 ? 25.485 29.686 23.532 1.00 24.53 221 ALA A C 1
ATOM 1828 O O . ALA A 1 221 ? 26.167 30.512 22.923 1.00 24.53 221 ALA A O 1
ATOM 1829 N N . ILE A 1 222 ? 24.174 29.546 23.358 1.00 26.22 222 ILE A N 1
ATOM 1830 C CA . ILE A 1 222 ? 23.329 30.435 22.565 1.00 26.22 222 ILE A CA 1
ATOM 1831 C C . ILE A 1 222 ? 22.892 31.573 23.492 1.00 26.22 222 ILE A C 1
ATOM 1833 O O . ILE A 1 222 ? 22.130 31.360 24.433 1.00 26.22 222 ILE A O 1
ATOM 1837 N N . THR A 1 223 ? 23.408 32.774 23.245 1.00 22.84 223 THR A N 1
ATOM 1838 C CA . THR A 1 223 ? 22.986 34.008 23.917 1.00 22.84 223 THR A CA 1
ATOM 1839 C C . THR A 1 223 ? 21.808 34.605 23.152 1.00 22.84 223 THR A C 1
ATOM 1841 O O . THR A 1 223 ? 21.950 34.980 21.989 1.00 22.84 223 THR A O 1
ATOM 1844 N N . PHE A 1 224 ? 20.653 34.715 23.810 1.00 22.20 224 PHE A N 1
ATOM 1845 C CA . PHE A 1 224 ? 19.521 35.513 23.343 1.00 22.20 224 PHE A CA 1
ATOM 1846 C C . PHE A 1 224 ? 19.893 37.000 23.385 1.00 22.20 224 PHE A C 1
ATOM 1848 O O . PHE A 1 224 ? 20.124 37.555 24.458 1.00 22.20 224 PHE A O 1
ATOM 1855 N N . VAL A 1 225 ? 19.928 37.652 22.223 1.00 23.75 225 VAL A N 1
ATOM 1856 C CA . VAL A 1 225 ? 19.984 39.115 22.122 1.00 23.75 225 VAL A CA 1
ATOM 1857 C C . VAL A 1 225 ? 18.582 39.606 21.777 1.00 23.75 225 VAL A C 1
ATOM 1859 O O . VAL A 1 225 ? 18.089 39.416 20.670 1.00 23.75 225 VAL A O 1
ATOM 1862 N N . VAL A 1 226 ? 17.931 40.225 22.761 1.00 24.19 226 VAL A N 1
ATOM 1863 C CA . VAL A 1 226 ? 16.681 40.969 22.597 1.00 24.19 226 VAL A CA 1
ATOM 1864 C C . VAL A 1 226 ? 17.027 42.322 21.977 1.00 24.19 226 VAL A C 1
ATOM 1866 O O . VAL A 1 226 ? 17.608 43.172 22.648 1.00 24.19 226 VAL A O 1
ATOM 1869 N N . ILE A 1 227 ? 16.668 42.539 20.710 1.00 25.39 227 ILE A N 1
ATOM 1870 C CA . ILE A 1 227 ? 16.703 43.870 20.092 1.00 25.39 227 ILE A CA 1
ATOM 1871 C C . ILE A 1 227 ? 15.272 44.404 20.039 1.00 25.39 227 ILE A C 1
ATOM 1873 O O . ILE A 1 227 ? 14.436 43.933 19.272 1.00 25.39 227 ILE A O 1
ATOM 1877 N N . ARG A 1 228 ? 14.996 45.398 20.890 1.00 26.66 228 ARG A N 1
ATOM 1878 C CA . ARG A 1 228 ? 13.826 46.276 20.787 1.00 26.66 228 ARG A CA 1
ATOM 1879 C C . ARG A 1 228 ? 13.982 47.155 19.543 1.00 26.66 228 ARG A C 1
ATOM 1881 O O . ARG A 1 228 ? 14.925 47.936 19.475 1.00 26.66 228 ARG A O 1
ATOM 1888 N N . GLY A 1 229 ? 13.047 47.056 18.603 1.00 25.55 229 GLY A N 1
ATOM 1889 C CA . GLY A 1 229 ? 12.890 47.992 17.489 1.00 25.55 229 GLY A CA 1
ATOM 1890 C C . GLY A 1 229 ? 11.678 48.891 17.722 1.00 25.55 229 GLY A C 1
ATOM 1891 O O . GLY A 1 229 ? 10.550 48.410 17.757 1.00 25.55 229 GLY A O 1
ATOM 1892 N N . CYS A 1 230 ? 11.948 50.176 17.943 1.00 24.64 230 CYS A N 1
ATOM 1893 C CA . CYS A 1 230 ? 10.990 51.271 18.081 1.00 24.64 230 CYS A CA 1
ATOM 1894 C C . CYS A 1 230 ? 10.363 51.630 16.718 1.00 24.64 230 CYS A C 1
ATOM 1896 O O . CYS A 1 230 ? 10.935 51.317 15.677 1.00 24.64 230 CYS A O 1
ATOM 1898 N N . GLY A 1 231 ? 9.186 52.262 16.734 1.00 24.41 231 GLY A N 1
ATOM 1899 C CA . GLY A 1 231 ? 8.345 52.494 15.557 1.00 24.41 231 GLY A CA 1
ATOM 1900 C C . GLY A 1 231 ? 8.662 53.724 14.697 1.00 24.41 231 GLY A C 1
ATOM 1901 O O . GLY A 1 231 ? 9.655 54.418 14.902 1.00 24.41 231 GLY A O 1
ATOM 1902 N N . SER A 1 232 ? 7.705 53.999 13.794 1.00 26.41 232 SER A N 1
ATOM 1903 C CA . SER A 1 232 ? 7.613 55.069 12.774 1.00 26.41 232 SER A CA 1
ATOM 1904 C C . SER A 1 232 ? 8.570 54.883 11.584 1.00 26.41 232 SER A C 1
ATOM 1906 O O . SER A 1 232 ? 9.728 54.549 11.768 1.00 26.41 232 SER A O 1
ATOM 1908 N N . CYS A 1 233 ? 8.171 55.015 10.317 1.00 25.23 233 CYS A N 1
ATOM 1909 C CA . CYS A 1 233 ? 7.365 56.071 9.710 1.00 25.23 233 CYS A CA 1
ATOM 1910 C C . CYS A 1 233 ? 6.847 55.634 8.318 1.00 25.23 233 CYS A C 1
ATOM 1912 O O . CYS A 1 233 ? 7.491 54.872 7.602 1.00 25.23 233 CYS A O 1
ATOM 1914 N N . LEU A 1 234 ? 5.656 56.126 7.971 1.00 27.56 234 LEU A N 1
ATOM 1915 C CA . LEU A 1 234 ? 5.031 56.077 6.647 1.00 27.56 234 LEU A CA 1
ATOM 1916 C C . LEU A 1 234 ? 5.618 57.180 5.757 1.00 27.56 234 LEU A C 1
ATOM 1918 O O . LEU A 1 234 ? 5.676 58.313 6.225 1.00 27.56 234 LEU A O 1
ATOM 1922 N N . THR A 1 235 ? 5.877 56.890 4.479 1.00 25.50 235 THR A N 1
ATOM 1923 C CA . THR A 1 235 ? 5.475 57.751 3.346 1.00 25.50 235 THR A CA 1
ATOM 1924 C C . THR A 1 235 ? 5.306 56.918 2.061 1.00 25.50 235 THR A C 1
ATOM 1926 O O . THR A 1 235 ? 5.989 55.904 1.905 1.00 25.50 235 THR A O 1
ATOM 1929 N N . PRO A 1 236 ? 4.377 57.305 1.164 1.00 34.97 236 PRO A N 1
ATOM 1930 C CA . PRO A 1 236 ? 4.019 56.567 -0.047 1.00 34.97 236 PRO A CA 1
ATOM 1931 C C . PRO A 1 236 ? 4.768 57.111 -1.270 1.00 34.97 236 PRO A C 1
ATOM 1933 O O . PRO A 1 236 ? 5.044 58.303 -1.301 1.00 34.97 236 PRO A O 1
ATOM 1936 N N . ASP A 1 237 ? 5.022 56.288 -2.293 1.00 23.67 237 ASP A N 1
ATOM 1937 C CA . ASP A 1 237 ? 5.047 56.805 -3.666 1.00 23.67 237 ASP A CA 1
ATOM 1938 C C . ASP A 1 237 ? 4.952 55.731 -4.759 1.00 23.67 237 ASP A C 1
ATOM 1940 O O . ASP A 1 237 ? 5.568 54.668 -4.702 1.00 23.67 237 ASP A O 1
ATOM 1944 N N . SER A 1 238 ? 4.223 56.122 -5.807 1.00 26.19 238 SER A N 1
ATOM 1945 C CA . SER A 1 238 ? 4.158 55.579 -7.173 1.00 26.19 238 SER A CA 1
ATOM 1946 C C . SER A 1 238 ? 3.378 54.278 -7.426 1.00 26.19 238 SER A C 1
ATOM 1948 O O . SER A 1 238 ? 3.907 53.177 -7.542 1.00 26.19 238 SER A O 1
ATOM 1950 N N . ALA A 1 239 ? 2.074 54.461 -7.642 1.00 28.48 239 ALA A N 1
ATOM 1951 C CA . ALA A 1 239 ? 1.233 53.561 -8.418 1.00 28.48 239 ALA A CA 1
ATOM 1952 C C . ALA A 1 239 ? 1.515 53.728 -9.923 1.00 28.48 239 ALA A C 1
ATOM 1954 O O . ALA A 1 239 ? 1.428 54.843 -10.431 1.00 28.48 239 ALA A O 1
ATOM 1955 N N . MET A 1 240 ? 1.752 52.625 -10.642 1.00 25.25 240 MET A N 1
ATOM 1956 C CA . MET A 1 240 ? 1.442 52.516 -12.072 1.00 25.25 240 MET A CA 1
ATOM 1957 C C . MET A 1 240 ? 0.968 51.097 -12.429 1.00 25.25 240 MET A C 1
ATOM 1959 O O . MET A 1 240 ? 1.726 50.135 -12.377 1.00 25.25 240 MET A O 1
ATOM 1963 N N . SER A 1 241 ? -0.304 51.044 -12.837 1.00 24.36 241 SER A N 1
ATOM 1964 C CA . SER A 1 241 ? -0.947 50.089 -13.751 1.00 24.36 241 SER A CA 1
ATOM 1965 C C . SER A 1 241 ? -0.999 48.605 -13.361 1.00 24.36 241 SER A C 1
ATOM 1967 O O . SER A 1 241 ? -0.306 47.765 -13.932 1.00 24.36 241 SER A O 1
ATOM 1969 N N . ALA A 1 242 ? -1.947 48.269 -12.484 1.00 25.48 242 ALA A N 1
ATOM 1970 C CA . ALA A 1 242 ? -2.512 46.927 -12.410 1.00 25.48 242 ALA A CA 1
ATOM 1971 C C . ALA A 1 242 ? -3.325 46.636 -13.686 1.00 25.48 242 ALA A C 1
ATOM 1973 O O . ALA A 1 242 ? -4.328 47.296 -13.949 1.00 25.48 242 ALA A O 1
ATOM 1974 N N . MET A 1 243 ? -2.901 45.645 -14.475 1.00 26.80 243 MET A N 1
ATOM 1975 C CA . MET A 1 243 ? -3.846 44.879 -15.286 1.00 26.80 243 MET A CA 1
ATOM 1976 C C . MET A 1 243 ? -4.584 43.957 -14.315 1.00 26.80 243 MET A C 1
ATOM 1978 O O . MET A 1 243 ? -3.995 43.009 -13.794 1.00 26.80 243 MET A O 1
ATOM 1982 N N . GLU A 1 244 ? -5.849 44.263 -14.037 1.00 31.42 244 GLU A N 1
ATOM 1983 C CA . GLU A 1 244 ? -6.788 43.300 -13.464 1.00 31.42 244 GLU A CA 1
ATOM 1984 C C . GLU A 1 244 ? -6.870 42.113 -14.430 1.00 31.42 244 GLU A C 1
ATOM 1986 O O . GLU A 1 244 ? -7.488 42.185 -15.491 1.00 31.42 244 GLU A O 1
ATOM 1991 N N . THR A 1 245 ? -6.166 41.036 -14.092 1.00 30.86 245 THR A N 1
ATOM 1992 C CA . THR A 1 245 ? -6.435 39.723 -14.669 1.00 30.86 245 THR A CA 1
ATOM 1993 C C . THR A 1 245 ? -7.458 39.066 -13.762 1.00 30.86 245 THR A C 1
ATOM 1995 O O . THR A 1 245 ? -7.296 39.025 -12.546 1.00 30.86 245 THR A O 1
ATOM 1998 N N . ASP A 1 246 ? -8.556 38.660 -14.380 1.00 33.38 246 ASP A N 1
ATOM 1999 C CA . ASP A 1 246 ? -9.717 38.017 -13.787 1.00 33.38 246 ASP A CA 1
ATOM 2000 C C . ASP A 1 246 ? -9.275 36.806 -12.938 1.00 33.38 246 ASP A C 1
ATOM 2002 O O . ASP A 1 246 ? -8.935 35.743 -13.466 1.00 33.38 246 ASP A O 1
ATOM 2006 N N . ASP A 1 247 ? -9.190 36.997 -11.617 1.00 42.81 247 ASP A N 1
ATOM 2007 C CA . ASP A 1 247 ? -8.635 36.044 -10.645 1.00 42.81 247 ASP A CA 1
ATOM 2008 C C . ASP A 1 247 ? -9.675 34.939 -10.378 1.00 42.81 247 ASP A C 1
ATOM 2010 O O . ASP A 1 247 ? -10.296 34.816 -9.318 1.00 42.81 247 ASP A O 1
ATOM 2014 N N . THR A 1 248 ? -9.958 34.162 -11.422 1.00 57.75 248 THR A N 1
ATOM 2015 C CA . THR A 1 248 ? -10.922 33.069 -11.388 1.00 57.75 248 THR A CA 1
ATOM 2016 C C . THR A 1 248 ? -10.411 31.974 -10.452 1.00 57.75 248 THR A C 1
ATOM 2018 O O . THR A 1 248 ? -9.395 31.328 -10.704 1.00 57.75 248 THR A O 1
ATOM 2021 N N . SER A 1 249 ? -11.125 31.752 -9.341 1.00 67.50 249 SER A N 1
ATOM 2022 C CA . SER A 1 249 ? -10.778 30.710 -8.367 1.00 67.50 249 SER A CA 1
ATOM 2023 C C . SER A 1 249 ? -10.610 29.354 -9.054 1.00 67.50 249 SER A C 1
ATOM 2025 O O . SER A 1 249 ? -11.535 28.847 -9.696 1.00 67.50 249 SER A O 1
ATOM 2027 N N . VAL A 1 250 ? -9.427 28.770 -8.865 1.00 75.38 250 VAL A N 1
ATOM 2028 C CA . VAL A 1 250 ? -9.021 27.450 -9.368 1.00 75.38 250 VAL A CA 1
ATOM 2029 C C . VAL A 1 250 ? -9.606 26.309 -8.521 1.00 75.38 250 VAL A C 1
ATOM 2031 O O . VAL A 1 250 ? -9.579 25.150 -8.922 1.00 75.38 250 VAL A O 1
ATOM 2034 N N . VAL A 1 251 ? -10.151 26.622 -7.344 1.00 75.12 251 VAL A N 1
ATOM 2035 C CA . VAL A 1 251 ? -10.771 25.644 -6.442 1.00 75.12 251 VAL A CA 1
ATOM 2036 C C . VAL A 1 251 ? -12.287 25.686 -6.604 1.00 75.12 251 VAL A C 1
ATOM 2038 O O . VAL A 1 251 ? -12.886 26.767 -6.564 1.00 75.12 251 VAL A O 1
ATOM 2041 N N . LEU A 1 252 ? -12.893 24.510 -6.775 1.00 75.56 252 LEU A N 1
ATOM 2042 C CA . LEU A 1 252 ? -14.342 24.330 -6.795 1.00 75.56 252 LEU A CA 1
ATOM 2043 C C . LEU A 1 252 ? -14.948 24.641 -5.423 1.00 75.56 252 LEU A C 1
ATOM 2045 O O . LEU A 1 252 ? -14.374 24.346 -4.376 1.00 75.56 252 LEU A O 1
ATOM 2049 N N . SER A 1 253 ? -16.135 25.243 -5.427 1.00 60.75 253 SER A N 1
ATOM 2050 C CA . SER A 1 253 ? -16.880 25.551 -4.205 1.00 60.75 253 SER A CA 1
ATOM 2051 C C . SER A 1 253 ? -17.240 24.271 -3.436 1.00 60.75 253 SER A C 1
ATOM 2053 O O . SER A 1 253 ? -17.501 23.234 -4.043 1.00 60.75 253 SER A O 1
ATOM 2055 N N . SER A 1 254 ? -17.311 24.364 -2.103 1.00 57.53 254 SER A N 1
ATOM 2056 C CA . SER A 1 254 ? -17.446 23.261 -1.127 1.00 57.53 254 SER A CA 1
ATOM 2057 C C . SER A 1 254 ? -18.675 22.338 -1.261 1.00 57.53 254 SER A C 1
ATOM 2059 O O . SER A 1 254 ? -18.913 21.514 -0.386 1.00 57.53 254 SER A O 1
ATOM 2061 N N . SER A 1 255 ? -19.483 22.472 -2.316 1.00 57.34 255 SER A N 1
ATOM 2062 C CA . SER A 1 255 ? -20.606 21.582 -2.630 1.00 57.34 255 SER A CA 1
ATOM 2063 C C . SER A 1 255 ? -20.175 20.261 -3.275 1.00 57.34 255 SER A C 1
ATOM 2065 O O . SER A 1 255 ? -20.945 19.306 -3.256 1.00 57.34 255 SER A O 1
ATOM 2067 N N . ALA A 1 256 ? -18.977 20.202 -3.867 1.00 60.88 256 ALA A N 1
ATOM 2068 C CA . ALA A 1 256 ? -18.410 18.972 -4.411 1.00 60.88 256 ALA A CA 1
ATOM 2069 C C . ALA A 1 256 ? -17.502 18.320 -3.360 1.00 60.88 256 ALA A C 1
ATOM 2071 O O . ALA A 1 256 ? -16.491 18.899 -2.969 1.00 60.88 256 ALA A O 1
ATOM 2072 N N . THR A 1 257 ? -17.871 17.130 -2.889 1.00 67.62 257 THR A N 1
ATOM 2073 C CA . THR A 1 257 ? -17.060 16.343 -1.951 1.00 67.62 257 THR A CA 1
ATOM 2074 C C . THR A 1 257 ? -16.357 15.221 -2.698 1.00 67.62 257 THR A C 1
ATOM 2076 O O . THR A 1 257 ? -17.019 14.427 -3.370 1.00 67.62 257 THR A O 1
ATOM 2079 N N . SER A 1 258 ? -15.037 15.133 -2.543 1.00 75.44 258 SER A N 1
ATOM 2080 C CA . SER A 1 258 ? -14.269 13.975 -2.997 1.00 75.44 258 SER A CA 1
ATOM 2081 C C . SER A 1 258 ? -14.755 12.697 -2.308 1.00 75.44 258 SER A C 1
ATOM 2083 O O . SER A 1 258 ? -15.097 12.705 -1.124 1.00 75.44 258 SER A O 1
ATOM 2085 N N . GLY A 1 259 ? -14.775 11.590 -3.051 1.00 78.56 259 GLY A N 1
ATOM 2086 C CA . GLY A 1 259 ? -15.018 10.249 -2.513 1.00 78.56 259 GLY A CA 1
ATOM 2087 C C . GLY A 1 259 ? -13.743 9.512 -2.087 1.00 78.56 259 GLY A C 1
ATOM 2088 O O . GLY A 1 259 ? -13.814 8.304 -1.861 1.00 78.56 259 GLY A O 1
ATOM 2089 N N . LEU A 1 260 ? -12.593 10.194 -2.063 1.00 85.25 260 LEU A N 1
ATOM 2090 C CA . LEU A 1 260 ? -11.292 9.627 -1.722 1.00 85.25 260 LEU A CA 1
ATOM 2091 C C . LEU A 1 260 ? -11.093 9.579 -0.200 1.00 85.25 260 LEU A C 1
ATOM 2093 O O . LEU A 1 260 ? -11.370 10.552 0.501 1.00 85.25 260 LEU A O 1
ATOM 2097 N N . SER A 1 261 ? -10.562 8.466 0.300 1.00 88.00 261 SER A N 1
ATOM 2098 C CA . SER A 1 261 ? -10.093 8.339 1.681 1.00 88.00 261 SER A CA 1
ATOM 2099 C C . SER A 1 261 ? -8.577 8.511 1.690 1.00 88.00 261 SER A C 1
ATOM 2101 O O . SER A 1 261 ? -7.854 7.641 1.206 1.00 88.00 261 SER A O 1
ATOM 2103 N N . LEU A 1 262 ? -8.095 9.657 2.177 1.00 91.94 262 LEU A N 1
ATOM 2104 C CA . LEU A 1 262 ? -6.671 9.994 2.163 1.00 91.94 262 LEU A CA 1
ATOM 2105 C C . LEU A 1 262 ? -6.037 9.806 3.547 1.00 91.94 262 LEU A C 1
ATOM 2107 O O . LEU A 1 262 ? -6.438 10.461 4.512 1.00 91.94 262 LEU A O 1
ATOM 2111 N N . SER A 1 263 ? -5.003 8.976 3.625 1.00 93.19 263 SER A N 1
ATOM 2112 C CA . SER A 1 263 ? -4.128 8.825 4.789 1.00 93.19 263 SER A CA 1
ATOM 2113 C C . SER A 1 263 ? -2.802 9.535 4.547 1.00 93.19 263 SER A C 1
ATOM 2115 O O . SER A 1 263 ? -2.144 9.315 3.533 1.00 93.19 263 SER A O 1
ATOM 2117 N N . LEU A 1 264 ? -2.379 10.383 5.480 1.00 94.25 264 LEU A N 1
ATOM 2118 C CA . LEU A 1 264 ? -1.096 11.079 5.426 1.00 94.25 264 LEU A CA 1
ATOM 2119 C C . LEU A 1 264 ? -0.199 10.614 6.571 1.00 94.25 264 LEU A C 1
ATOM 2121 O O . LEU A 1 264 ? -0.538 10.811 7.739 1.00 94.25 264 LEU A O 1
ATOM 2125 N N . HIS A 1 265 ? 0.962 10.055 6.238 1.00 93.88 265 HIS A N 1
ATOM 2126 C CA . HIS A 1 265 ? 1.969 9.705 7.232 1.00 93.88 265 HIS A CA 1
ATOM 2127 C C . HIS A 1 265 ? 2.738 10.946 7.740 1.00 93.88 265 HIS A C 1
ATOM 2129 O O . HIS A 1 265 ? 2.903 11.932 7.008 1.00 93.88 265 HIS A O 1
ATOM 2135 N N . PRO A 1 266 ? 3.238 10.925 8.989 1.00 92.00 266 PRO A N 1
ATOM 2136 C CA . PRO A 1 266 ? 4.110 11.958 9.550 1.00 92.00 266 PRO A CA 1
ATOM 2137 C C . PRO A 1 266 ? 5.398 12.236 8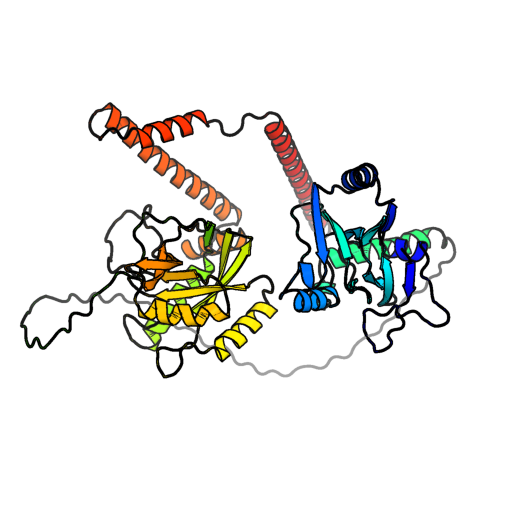.768 1.00 92.00 266 PRO A C 1
ATOM 2139 O O . PRO A 1 266 ? 5.820 13.391 8.692 1.00 92.00 266 PRO A O 1
ATOM 2142 N N . LEU A 1 267 ? 6.041 11.220 8.189 1.00 92.44 267 LEU A N 1
ATOM 2143 C CA . LEU A 1 267 ? 7.308 11.394 7.473 1.00 92.44 267 LEU A CA 1
ATOM 2144 C C . LEU A 1 267 ? 7.217 12.406 6.303 1.00 92.44 267 LEU A C 1
ATOM 2146 O O . LEU A 1 267 ? 8.040 13.324 6.263 1.00 92.44 267 LEU A O 1
ATOM 2150 N N . PRO A 1 268 ? 6.218 12.338 5.397 1.00 94.56 268 PRO A N 1
ATOM 2151 C CA . PRO A 1 268 ? 5.940 13.378 4.405 1.00 94.56 268 PRO A CA 1
ATOM 2152 C C . PRO A 1 268 ? 5.874 14.795 4.980 1.00 94.56 268 PRO A C 1
ATOM 2154 O O . PRO A 1 268 ? 6.454 15.721 4.419 1.00 94.56 268 PRO A O 1
ATOM 2157 N N . ILE A 1 269 ? 5.209 14.974 6.124 1.00 92.88 269 ILE A N 1
ATOM 2158 C CA . ILE A 1 269 ? 5.068 16.283 6.774 1.00 92.88 269 ILE A CA 1
ATOM 2159 C C . ILE A 1 269 ? 6.443 16.824 7.188 1.00 92.88 269 ILE A C 1
ATOM 2161 O O . ILE A 1 269 ? 6.762 17.990 6.933 1.00 92.88 269 ILE A O 1
ATOM 2165 N N . LEU A 1 270 ? 7.268 15.969 7.796 1.00 92.00 270 LEU A N 1
ATOM 2166 C CA . LEU A 1 270 ? 8.621 16.321 8.224 1.00 92.00 270 LEU A CA 1
ATOM 2167 C C . LEU A 1 270 ? 9.528 16.634 7.030 1.00 92.00 270 LEU A C 1
ATOM 2169 O O . LEU A 1 270 ? 10.217 17.653 7.052 1.00 92.00 270 LEU A O 1
ATOM 2173 N N . ASN A 1 271 ? 9.479 15.823 5.973 1.00 94.69 271 ASN A N 1
ATOM 2174 C CA . ASN A 1 271 ? 10.276 16.017 4.761 1.00 94.69 271 ASN A CA 1
ATOM 2175 C C . ASN A 1 271 ? 9.937 17.332 4.047 1.00 94.69 271 ASN A C 1
ATOM 2177 O O . ASN A 1 271 ? 10.834 18.068 3.644 1.00 94.69 271 ASN A O 1
ATOM 2181 N N . ILE A 1 272 ? 8.648 17.662 3.911 1.00 94.62 272 ILE A N 1
ATOM 2182 C CA . ILE A 1 272 ? 8.213 18.910 3.266 1.00 94.62 272 ILE A CA 1
ATOM 2183 C C . ILE A 1 272 ? 8.644 20.125 4.105 1.00 94.62 272 ILE A C 1
ATOM 2185 O O . ILE A 1 272 ? 9.111 21.128 3.557 1.00 94.62 272 ILE A O 1
ATOM 2189 N N . SER A 1 273 ? 8.528 20.031 5.433 1.00 91.81 273 SER A N 1
ATOM 2190 C CA . SER A 1 273 ? 8.965 21.080 6.363 1.00 91.81 273 SER A CA 1
ATOM 2191 C C . SER A 1 273 ? 10.487 21.288 6.338 1.00 91.81 273 SER A C 1
ATOM 2193 O O . SER A 1 273 ? 10.961 22.429 6.279 1.00 91.81 273 SER A O 1
ATOM 2195 N N . GLU A 1 274 ? 11.261 20.197 6.320 1.00 93.38 274 GLU A N 1
ATOM 2196 C CA . GLU A 1 274 ? 12.719 20.220 6.148 1.00 93.38 274 GLU A CA 1
ATOM 2197 C C . GLU A 1 274 ? 13.092 20.884 4.826 1.00 93.38 274 GLU A C 1
ATOM 2199 O O . GLU A 1 274 ? 13.862 21.846 4.827 1.00 93.38 274 GLU A O 1
ATOM 2204 N N . HIS A 1 275 ? 12.489 20.443 3.719 1.00 93.88 275 HIS A N 1
ATOM 2205 C CA . HIS A 1 275 ? 12.805 20.939 2.386 1.00 93.88 275 HIS A CA 1
ATOM 2206 C C . HIS A 1 275 ? 12.540 22.447 2.281 1.00 93.88 275 HIS A C 1
ATOM 2208 O O . HIS A 1 275 ? 13.393 23.203 1.804 1.00 93.88 275 HIS A O 1
ATOM 2214 N N . LEU A 1 276 ? 11.406 22.919 2.809 1.00 91.62 276 LEU A N 1
ATOM 2215 C CA . LEU A 1 276 ? 11.106 24.347 2.884 1.00 91.62 276 LEU A CA 1
ATOM 2216 C C . LEU A 1 276 ? 12.146 25.107 3.719 1.00 91.62 276 LEU A C 1
ATOM 2218 O O . LEU A 1 276 ? 12.650 26.143 3.283 1.00 91.62 276 LEU A O 1
ATOM 2222 N N . THR A 1 277 ? 12.478 24.603 4.907 1.00 90.75 277 THR A N 1
ATOM 2223 C CA . THR A 1 277 ? 13.416 25.259 5.830 1.00 90.75 277 THR A CA 1
ATOM 2224 C C . THR A 1 277 ? 14.818 25.348 5.231 1.00 90.75 277 THR A C 1
ATOM 2226 O O . THR A 1 277 ? 15.422 26.423 5.219 1.00 90.75 277 THR A O 1
ATOM 2229 N N . ARG A 1 278 ? 15.322 24.252 4.657 1.00 93.56 278 ARG A N 1
ATOM 2230 C CA . ARG A 1 278 ? 16.621 24.206 3.981 1.00 93.56 278 ARG A CA 1
ATOM 2231 C C . ARG A 1 278 ? 16.670 25.163 2.797 1.00 93.56 278 ARG A C 1
ATOM 2233 O O . ARG A 1 278 ? 17.633 25.917 2.676 1.00 93.56 278 ARG A O 1
ATOM 2240 N N . ARG A 1 279 ? 15.630 25.197 1.956 1.00 89.38 279 ARG A N 1
ATOM 2241 C CA . ARG A 1 279 ? 15.572 26.117 0.806 1.00 89.38 279 ARG A CA 1
ATOM 2242 C C . ARG A 1 279 ? 15.554 27.577 1.243 1.00 89.38 279 ARG A C 1
ATOM 2244 O O . ARG A 1 279 ? 16.298 28.367 0.671 1.00 89.38 279 ARG A O 1
ATOM 2251 N N . LYS A 1 280 ? 14.797 27.922 2.293 1.00 89.06 280 LYS A N 1
ATOM 2252 C CA . LYS A 1 280 ? 14.791 29.281 2.869 1.00 89.06 280 LYS A CA 1
ATOM 2253 C C . LYS A 1 280 ? 16.191 29.719 3.298 1.00 89.06 280 LYS A C 1
ATOM 2255 O O . LYS A 1 280 ? 16.588 30.847 3.019 1.00 89.06 280 LYS A O 1
ATOM 2260 N N . LEU A 1 281 ? 16.946 28.821 3.933 1.00 89.88 281 LEU A N 1
ATOM 2261 C CA . LEU A 1 281 ? 18.313 29.094 4.385 1.00 89.88 281 LEU A CA 1
ATOM 2262 C C . LEU A 1 281 ? 19.322 29.169 3.228 1.00 89.88 281 LEU A C 1
ATOM 2264 O O . LEU A 1 281 ? 20.207 30.018 3.257 1.00 89.88 281 LEU A O 1
ATOM 2268 N N . GLN A 1 282 ? 19.192 28.320 2.206 1.00 90.38 282 GLN A N 1
ATOM 2269 C CA . GLN A 1 282 ? 20.115 28.289 1.064 1.00 90.38 282 GLN A CA 1
ATOM 2270 C C . GLN A 1 282 ? 19.952 29.490 0.128 1.00 90.38 282 GLN A C 1
ATOM 2272 O O . GLN A 1 282 ? 20.948 30.051 -0.321 1.00 90.38 282 GLN A O 1
ATOM 2277 N N . THR A 1 283 ? 18.715 29.890 -0.180 1.00 86.06 283 THR A N 1
ATOM 2278 C CA . THR A 1 283 ? 18.448 30.994 -1.119 1.00 86.06 283 THR A CA 1
ATOM 2279 C C . THR A 1 283 ? 18.270 32.340 -0.420 1.00 86.06 283 THR A C 1
ATOM 2281 O O . THR A 1 283 ? 18.045 33.349 -1.088 1.00 86.06 283 THR A O 1
ATOM 2284 N N . ASN A 1 284 ? 18.313 32.361 0.918 1.00 84.62 284 ASN A N 1
ATOM 2285 C CA . ASN A 1 284 ? 18.033 33.526 1.762 1.00 84.62 284 ASN A CA 1
ATOM 2286 C C . ASN A 1 284 ? 16.730 34.258 1.367 1.00 84.62 284 ASN A C 1
ATOM 2288 O O . ASN A 1 284 ? 16.616 35.479 1.457 1.00 84.62 284 ASN A O 1
ATOM 2292 N N . THR A 1 285 ? 15.753 33.501 0.860 1.00 83.62 285 THR A N 1
ATOM 2293 C CA . THR A 1 285 ? 14.462 34.003 0.380 1.00 83.62 285 THR A CA 1
ATOM 2294 C C . THR A 1 285 ? 13.383 33.602 1.374 1.00 83.62 285 THR A C 1
ATOM 2296 O O . THR A 1 285 ? 13.376 32.474 1.863 1.00 83.62 285 THR A O 1
ATOM 2299 N N . ARG A 1 286 ? 12.442 34.507 1.665 1.00 74.75 286 ARG A N 1
ATOM 2300 C CA . ARG A 1 286 ? 11.368 34.243 2.634 1.00 74.75 286 ARG A CA 1
ATOM 2301 C C . ARG A 1 286 ? 10.420 33.132 2.174 1.00 74.75 286 ARG A C 1
ATOM 2303 O O . ARG A 1 286 ? 10.050 32.291 2.995 1.00 74.75 286 ARG A O 1
ATOM 2310 N N . ASP A 1 287 ? 10.098 33.120 0.881 1.00 77.56 287 ASP A N 1
ATOM 2311 C CA . ASP A 1 287 ? 9.123 32.219 0.257 1.00 77.56 287 ASP A CA 1
ATOM 2312 C C . ASP A 1 287 ? 9.716 31.581 -1.015 1.00 77.56 287 ASP A C 1
ATOM 2314 O O . ASP A 1 287 ? 9.380 31.972 -2.135 1.00 77.56 287 ASP A O 1
ATOM 2318 N N . PRO A 1 288 ? 10.668 30.640 -0.871 1.00 85.38 288 PRO A N 1
ATOM 2319 C CA . PRO A 1 288 ? 11.245 29.947 -2.012 1.00 85.38 288 PRO A CA 1
ATOM 2320 C C . PRO A 1 288 ? 10.197 29.044 -2.664 1.00 85.38 288 PRO A C 1
ATOM 2322 O O . PRO A 1 288 ? 9.394 28.407 -1.981 1.00 85.38 288 PRO A O 1
ATOM 2325 N N . PHE A 1 289 ? 10.248 28.933 -3.991 1.00 86.88 289 PHE A N 1
ATOM 2326 C CA . PHE A 1 289 ? 9.468 27.921 -4.691 1.00 86.88 289 PHE A CA 1
ATOM 2327 C C . PHE A 1 289 ? 10.020 26.529 -4.361 1.00 86.88 289 PHE A C 1
ATOM 2329 O O . PHE A 1 289 ? 11.218 26.263 -4.522 1.00 86.88 289 PHE A O 1
ATOM 2336 N N . VAL A 1 290 ? 9.127 25.666 -3.883 1.00 91.06 290 VAL A N 1
ATOM 2337 C CA . VAL A 1 290 ? 9.412 24.296 -3.461 1.00 91.06 290 VAL A CA 1
ATOM 2338 C C . VAL A 1 290 ? 8.473 23.368 -4.214 1.00 91.06 290 VAL A C 1
ATOM 2340 O O . VAL A 1 290 ? 7.265 23.608 -4.271 1.00 91.06 290 VAL A O 1
ATOM 2343 N N . LEU A 1 291 ? 9.043 22.311 -4.778 1.00 94.38 291 LEU A N 1
ATOM 2344 C CA . LEU A 1 291 ? 8.323 21.291 -5.519 1.00 94.38 291 LEU A CA 1
ATOM 2345 C C . LEU A 1 291 ? 8.879 19.921 -5.144 1.00 94.38 291 LEU A C 1
ATOM 2347 O O . LEU A 1 291 ? 10.095 19.745 -5.031 1.00 94.38 291 LEU A O 1
ATOM 2351 N N . GLY A 1 292 ? 8.003 18.940 -4.984 1.00 95.38 292 GLY A N 1
ATOM 2352 C CA . GLY A 1 292 ? 8.433 17.559 -4.839 1.00 95.38 292 GLY A CA 1
ATOM 2353 C C . GLY A 1 292 ? 7.335 16.553 -5.130 1.00 95.38 292 GLY A C 1
ATOM 2354 O O . GLY A 1 292 ? 6.180 16.914 -5.332 1.00 95.38 292 GLY A O 1
ATOM 2355 N N . ALA A 1 293 ? 7.723 15.286 -5.182 1.00 96.56 293 ALA A N 1
ATOM 2356 C CA . ALA A 1 293 ? 6.851 14.158 -5.459 1.00 96.56 293 ALA A CA 1
ATOM 2357 C C . ALA A 1 293 ? 6.331 13.533 -4.159 1.00 96.56 293 ALA A C 1
ATOM 2359 O O . ALA A 1 293 ? 7.051 13.467 -3.158 1.00 96.56 293 ALA A O 1
ATOM 2360 N N . LEU A 1 294 ? 5.095 13.045 -4.206 1.00 97.06 294 LEU A N 1
ATOM 2361 C CA . LEU A 1 294 ? 4.452 12.232 -3.182 1.00 97.06 294 LEU A CA 1
ATOM 2362 C C . LEU A 1 294 ? 4.496 10.768 -3.618 1.00 97.06 294 LEU A C 1
ATOM 2364 O O . LEU A 1 294 ? 4.074 10.424 -4.726 1.00 97.06 294 LEU A O 1
ATOM 2368 N N . LEU A 1 295 ? 4.994 9.920 -2.727 1.00 95.88 295 LEU A N 1
ATOM 2369 C CA . LEU A 1 295 ? 5.055 8.478 -2.887 1.00 95.88 295 LEU A CA 1
ATOM 2370 C C . LEU A 1 295 ? 4.128 7.801 -1.887 1.00 95.88 295 LEU A C 1
ATOM 2372 O O . LEU A 1 295 ? 4.061 8.188 -0.716 1.00 95.88 295 LEU A O 1
ATOM 2376 N N . GLY A 1 296 ? 3.439 6.769 -2.346 1.00 94.62 296 GLY A N 1
ATOM 2377 C CA . GLY A 1 296 ? 2.396 6.146 -1.556 1.00 94.62 296 GLY A CA 1
ATOM 2378 C C . GLY A 1 296 ? 1.848 4.874 -2.168 1.00 94.62 296 GLY A C 1
ATOM 2379 O O . GLY A 1 296 ? 2.317 4.417 -3.209 1.00 94.62 296 GLY A O 1
ATOM 2380 N N . THR A 1 297 ? 0.848 4.319 -1.506 1.00 92.31 297 THR A N 1
ATOM 2381 C CA . THR A 1 297 ? 0.067 3.174 -1.970 1.00 92.31 297 THR A CA 1
ATOM 2382 C C . THR A 1 297 ? -1.338 3.653 -2.321 1.00 92.31 297 THR A C 1
ATOM 2384 O O . THR A 1 297 ? -1.866 4.599 -1.732 1.00 92.31 297 THR A O 1
ATOM 2387 N N . GLN A 1 298 ? -1.952 3.011 -3.309 1.00 90.31 298 GLN A N 1
ATOM 2388 C CA . GLN A 1 298 ? -3.343 3.255 -3.664 1.00 90.31 298 GLN A CA 1
ATOM 2389 C C . GLN A 1 298 ? -4.073 1.920 -3.773 1.00 90.31 298 GLN A C 1
ATOM 2391 O O . GLN A 1 298 ? -3.738 1.089 -4.616 1.00 90.31 298 GLN A O 1
ATOM 2396 N N . ASN A 1 299 ? -5.095 1.732 -2.938 1.00 86.62 299 ASN A N 1
ATOM 2397 C CA . ASN A 1 299 ? -6.001 0.594 -2.997 1.00 86.62 299 ASN A CA 1
ATOM 2398 C C . ASN A 1 299 ? -7.421 1.092 -3.297 1.00 86.62 299 ASN A C 1
ATOM 2400 O O . ASN A 1 299 ? -8.179 1.513 -2.421 1.00 86.62 299 ASN A O 1
ATOM 2404 N N . GLY A 1 300 ? -7.772 1.123 -4.583 1.00 86.06 300 GLY A N 1
ATOM 2405 C CA . GLY A 1 300 ? -9.042 1.684 -5.039 1.00 86.06 300 GLY A CA 1
ATOM 2406 C C . GLY A 1 300 ? -9.155 3.182 -4.734 1.00 86.06 300 GLY A C 1
ATOM 2407 O O . GLY A 1 300 ? -8.513 4.002 -5.393 1.00 86.06 300 GLY A O 1
ATOM 2408 N N . ARG A 1 301 ? -10.016 3.534 -3.768 1.00 85.62 301 ARG A N 1
ATOM 2409 C CA . ARG A 1 301 ? -10.260 4.922 -3.317 1.00 85.62 301 ARG A CA 1
ATOM 2410 C C . ARG A 1 301 ? -9.526 5.284 -2.029 1.00 85.62 301 ARG A C 1
ATOM 2412 O O . ARG A 1 301 ? -9.643 6.422 -1.578 1.00 85.62 301 ARG A O 1
ATOM 2419 N N . GLU A 1 302 ? -8.816 4.332 -1.440 1.00 89.44 302 GLU A N 1
ATOM 2420 C CA . GLU A 1 302 ? -7.959 4.573 -0.289 1.00 89.44 302 GLU A CA 1
ATOM 2421 C C . GLU A 1 302 ? -6.550 4.855 -0.788 1.00 89.44 302 GLU A C 1
ATOM 2423 O O . GLU A 1 302 ? -5.975 4.078 -1.554 1.00 89.44 302 GLU A O 1
ATOM 2428 N N . VAL A 1 303 ? -6.027 6.012 -0.405 1.00 93.00 303 VAL A N 1
ATOM 2429 C CA . VAL A 1 303 ? -4.710 6.479 -0.819 1.00 93.00 303 VAL A CA 1
ATOM 2430 C C . VAL A 1 303 ? -3.910 6.793 0.426 1.00 93.00 303 VAL A C 1
ATOM 2432 O O . VAL A 1 303 ? -4.348 7.586 1.257 1.00 93.00 303 VAL A O 1
ATOM 2435 N N . GLU A 1 304 ? -2.719 6.218 0.535 1.00 94.25 304 GLU A N 1
ATOM 2436 C CA . GLU A 1 304 ? -1.815 6.457 1.654 1.00 94.25 304 GLU A CA 1
ATOM 2437 C C . GLU A 1 304 ? -0.552 7.147 1.150 1.00 94.25 304 GLU A C 1
ATOM 2439 O O . GLU A 1 304 ? 0.188 6.608 0.330 1.00 94.25 304 GLU A O 1
ATOM 2444 N N . ILE A 1 305 ? -0.283 8.354 1.641 1.00 95.62 305 ILE A N 1
ATOM 2445 C CA . ILE A 1 305 ? 0.949 9.090 1.354 1.00 95.62 305 ILE A CA 1
ATOM 2446 C C . ILE A 1 305 ? 1.972 8.713 2.423 1.00 95.62 305 ILE A C 1
ATOM 2448 O O . ILE A 1 305 ? 1.852 9.140 3.572 1.00 95.62 305 ILE A O 1
ATOM 2452 N N . VAL A 1 306 ? 2.991 7.951 2.028 1.00 93.62 306 VAL A N 1
ATOM 2453 C CA . VAL A 1 306 ? 3.972 7.340 2.940 1.00 93.62 306 VAL A CA 1
ATOM 2454 C C . VAL A 1 306 ? 5.314 8.064 2.909 1.00 93.62 306 VAL A C 1
ATOM 2456 O O . VAL A 1 306 ? 5.987 8.177 3.930 1.00 93.62 306 VAL A O 1
ATOM 2459 N N . ASN A 1 307 ? 5.743 8.558 1.744 1.00 94.62 307 ASN A N 1
ATOM 2460 C CA . ASN A 1 307 ? 7.055 9.185 1.592 1.00 94.62 307 ASN A CA 1
ATOM 2461 C C . ASN A 1 307 ? 7.037 10.292 0.531 1.00 94.62 307 ASN A C 1
ATOM 2463 O O . ASN A 1 307 ? 6.074 10.452 -0.214 1.00 94.62 307 ASN A O 1
ATOM 2467 N N . THR A 1 308 ? 8.104 11.082 0.457 1.00 96.62 308 THR A N 1
ATOM 2468 C CA . THR A 1 308 ? 8.232 12.207 -0.474 1.00 96.62 308 THR A CA 1
ATOM 2469 C C . THR A 1 308 ? 9.684 12.427 -0.870 1.00 96.62 308 THR A C 1
ATOM 2471 O O . THR A 1 308 ? 10.577 12.218 -0.051 1.00 96.62 308 THR A O 1
ATOM 2474 N N . PHE A 1 309 ? 9.928 12.968 -2.061 1.00 95.44 309 PHE A N 1
ATOM 2475 C CA . PHE A 1 309 ? 11.258 13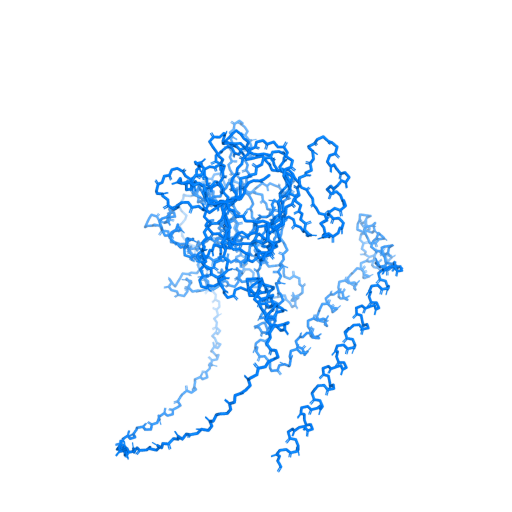.451 -2.451 1.00 95.44 309 PHE A CA 1
ATOM 2476 C C . PHE A 1 309 ? 11.183 14.786 -3.198 1.00 95.44 309 PHE A C 1
ATOM 2478 O O . PHE A 1 309 ? 10.145 15.145 -3.751 1.00 95.44 309 PHE A O 1
ATOM 2485 N N . GLU A 1 310 ? 12.266 15.561 -3.168 1.00 94.62 310 GLU A N 1
ATOM 2486 C CA . GLU A 1 310 ? 12.356 16.857 -3.853 1.00 94.62 310 GLU A CA 1
ATOM 2487 C C . GLU A 1 310 ? 12.446 16.694 -5.375 1.00 94.62 310 GLU A C 1
ATOM 2489 O O . GLU A 1 310 ? 13.075 15.759 -5.865 1.00 94.62 310 GLU A O 1
ATOM 2494 N N . LEU A 1 311 ? 11.821 17.602 -6.127 1.00 93.50 311 LEU A N 1
ATOM 2495 C CA . LEU A 1 311 ? 11.887 17.630 -7.587 1.00 93.50 311 LEU A CA 1
ATOM 2496 C C . LEU A 1 311 ? 12.689 18.840 -8.062 1.00 93.50 311 LEU A C 1
ATOM 2498 O O . LEU A 1 311 ? 12.556 19.943 -7.529 1.00 93.50 311 LEU A O 1
ATOM 2502 N N . ALA A 1 312 ? 13.489 18.629 -9.105 1.00 86.88 312 ALA A N 1
ATOM 2503 C CA . ALA A 1 312 ? 14.171 19.700 -9.812 1.00 86.88 312 ALA A CA 1
ATOM 2504 C C . ALA A 1 312 ? 13.232 20.358 -10.836 1.00 86.88 312 ALA A C 1
ATOM 2506 O O . ALA A 1 312 ? 12.408 19.703 -11.480 1.00 86.88 312 ALA A O 1
ATOM 2507 N N . VAL A 1 313 ? 13.375 21.672 -10.979 1.00 86.19 313 VAL A N 1
ATOM 2508 C CA . VAL A 1 313 ? 12.703 22.483 -11.999 1.00 86.19 313 VAL A CA 1
ATOM 2509 C C . VAL A 1 313 ? 13.773 22.901 -12.998 1.00 86.19 313 VAL A C 1
ATOM 2511 O O . VAL A 1 313 ? 14.896 23.201 -12.587 1.00 86.19 313 VAL A O 1
ATOM 2514 N N . LYS A 1 314 ? 13.442 22.905 -14.289 1.00 84.50 314 LYS A N 1
ATOM 2515 C CA . LYS A 1 314 ? 14.353 23.366 -15.342 1.00 84.50 314 LYS A CA 1
ATOM 2516 C C . LYS A 1 314 ? 14.619 24.871 -15.211 1.00 84.50 314 LYS A C 1
ATOM 2518 O O . LYS A 1 314 ? 13.906 25.581 -14.502 1.00 84.50 314 LYS A O 1
ATOM 2523 N N . ASP A 1 315 ? 15.632 25.364 -15.923 1.00 74.06 315 ASP A N 1
ATOM 2524 C CA . ASP A 1 315 ? 16.075 26.770 -15.872 1.00 74.06 315 ASP A CA 1
ATOM 2525 C C . ASP A 1 315 ? 14.979 27.788 -16.255 1.00 74.06 315 ASP A C 1
ATOM 2527 O O . ASP A 1 315 ? 15.082 28.970 -15.933 1.00 74.06 315 ASP A O 1
ATOM 2531 N N . ASP A 1 316 ? 13.899 27.331 -16.898 1.00 68.75 316 ASP A N 1
ATOM 2532 C CA . ASP A 1 316 ? 12.702 28.120 -17.209 1.00 68.75 316 ASP A CA 1
ATOM 2533 C C . ASP A 1 316 ? 11.818 28.434 -15.981 1.00 68.75 316 ASP A C 1
ATOM 2535 O O . ASP A 1 316 ? 10.903 29.256 -16.065 1.00 68.75 316 ASP A O 1
ATOM 2539 N N . GLY A 1 317 ? 12.070 27.790 -14.836 1.00 68.56 317 GLY A N 1
ATOM 2540 C CA . GLY A 1 317 ? 11.324 27.966 -13.589 1.00 68.56 317 GLY A CA 1
ATOM 2541 C C . GLY A 1 317 ? 9.868 27.481 -13.635 1.00 68.56 317 GLY A C 1
ATOM 2542 O O . GLY A 1 317 ? 9.125 27.690 -12.667 1.00 68.56 317 GLY A O 1
ATOM 2543 N N . GLN A 1 318 ? 9.440 26.846 -14.729 1.00 73.69 318 GLN A N 1
ATOM 2544 C CA . GLN A 1 318 ? 8.042 26.478 -14.990 1.00 73.69 318 GLN A CA 1
ATOM 2545 C C . GLN A 1 318 ? 7.865 25.005 -15.372 1.00 73.69 318 GLN A C 1
ATOM 2547 O O . GLN A 1 318 ? 6.789 24.452 -15.140 1.00 73.69 318 GLN A O 1
ATOM 2552 N N . SER A 1 319 ? 8.908 24.357 -15.891 1.00 85.50 319 SER A N 1
ATOM 2553 C CA . SER A 1 319 ? 8.856 22.961 -16.318 1.00 85.50 319 SER A CA 1
ATOM 2554 C C . SER A 1 319 ? 9.565 22.046 -15.330 1.00 85.50 319 SER A C 1
ATOM 2556 O O . SER A 1 319 ? 10.669 22.332 -14.857 1.00 85.50 319 SER A O 1
ATOM 2558 N N . VAL A 1 320 ? 8.958 20.898 -15.048 1.00 89.75 320 VAL A N 1
ATOM 2559 C CA . VAL A 1 320 ? 9.559 19.870 -14.196 1.00 89.75 320 VAL A CA 1
ATOM 2560 C C . VAL A 1 320 ? 10.681 19.157 -14.952 1.00 89.75 320 VAL A C 1
ATOM 2562 O O . VAL A 1 320 ? 10.583 18.877 -16.153 1.00 89.75 320 VAL A O 1
ATOM 2565 N N . ASP A 1 321 ? 11.774 18.838 -14.259 1.00 92.56 321 ASP A N 1
ATOM 2566 C CA . ASP A 1 321 ? 12.779 17.933 -14.806 1.00 92.56 321 ASP A CA 1
ATOM 2567 C C . ASP A 1 321 ? 12.264 16.485 -14.767 1.00 92.56 321 ASP A C 1
ATOM 2569 O O . ASP A 1 321 ? 12.435 15.739 -13.800 1.00 92.56 321 ASP A O 1
ATOM 2573 N N . HIS A 1 322 ? 11.612 16.095 -15.859 1.00 91.50 322 HIS A N 1
ATOM 2574 C CA . HIS A 1 322 ? 11.085 14.752 -16.071 1.00 91.50 322 HIS A CA 1
ATOM 2575 C C . HIS A 1 322 ? 12.161 13.657 -16.036 1.00 91.50 322 HIS A C 1
ATOM 2577 O O . HIS A 1 322 ? 11.872 12.544 -15.596 1.00 91.50 322 HIS A O 1
ATOM 2583 N N . ALA A 1 323 ? 13.394 13.946 -16.471 1.00 91.75 323 ALA A N 1
ATOM 2584 C CA . ALA A 1 323 ? 14.474 12.961 -16.456 1.00 91.75 323 ALA A CA 1
ATOM 2585 C C . ALA A 1 323 ? 14.928 12.691 -15.017 1.00 91.75 323 ALA A C 1
ATOM 2587 O O . ALA A 1 323 ? 15.079 11.534 -14.616 1.00 91.75 323 ALA A O 1
ATOM 2588 N N . PHE A 1 324 ? 15.062 13.756 -14.220 1.00 92.94 324 PHE A N 1
ATOM 2589 C CA . PHE A 1 324 ? 15.337 13.638 -12.792 1.00 92.94 324 PHE A CA 1
ATOM 2590 C C . PHE A 1 324 ? 14.208 12.910 -12.054 1.00 92.94 324 PHE A C 1
ATOM 2592 O O . PHE A 1 324 ? 14.487 12.002 -11.272 1.00 92.94 324 PHE A O 1
ATOM 2599 N N . LEU A 1 325 ? 12.943 13.250 -12.331 1.00 92.69 325 LEU A N 1
ATOM 2600 C CA . LEU A 1 325 ? 11.782 12.600 -11.715 1.00 92.69 325 LEU A CA 1
ATOM 2601 C C . LEU A 1 325 ? 11.789 11.091 -11.956 1.00 92.69 325 LEU A C 1
ATOM 2603 O O . LEU A 1 325 ? 11.672 10.330 -10.998 1.00 92.69 325 LEU A O 1
ATOM 2607 N N . VAL A 1 326 ? 11.936 10.658 -13.212 1.00 93.38 326 VAL A N 1
ATOM 2608 C CA . VAL A 1 326 ? 11.926 9.231 -13.576 1.00 93.38 326 VAL A CA 1
ATOM 2609 C C . VAL A 1 326 ? 13.095 8.504 -12.919 1.00 93.38 326 VAL A C 1
ATOM 2611 O O . VAL A 1 326 ? 12.877 7.512 -12.231 1.00 93.38 326 VAL A O 1
ATOM 2614 N N . SER A 1 327 ? 14.309 9.050 -13.035 1.00 94.50 327 SER A N 1
ATOM 2615 C CA . SER A 1 327 ? 15.505 8.474 -12.409 1.00 94.50 327 SER A CA 1
ATOM 2616 C C . SER A 1 327 ? 15.342 8.322 -10.895 1.00 94.50 327 SER A C 1
ATOM 2618 O O . SER A 1 327 ? 15.601 7.257 -10.330 1.00 94.50 327 SER A O 1
ATOM 2620 N N . ARG A 1 328 ? 14.849 9.367 -10.218 1.00 93.69 328 ARG A N 1
ATOM 2621 C CA . ARG A 1 328 ? 14.677 9.352 -8.765 1.00 93.69 328 ARG A CA 1
ATOM 2622 C C . ARG A 1 328 ? 13.557 8.411 -8.334 1.00 93.69 328 ARG A C 1
ATOM 2624 O O . ARG A 1 328 ? 13.740 7.660 -7.381 1.00 93.69 328 ARG A O 1
ATOM 2631 N N . ARG A 1 329 ? 12.432 8.395 -9.053 1.00 92.88 329 ARG A N 1
ATOM 2632 C CA . ARG A 1 329 ? 11.334 7.444 -8.835 1.00 92.88 329 ARG A CA 1
ATOM 2633 C C . ARG A 1 329 ? 11.830 6.003 -8.940 1.00 92.88 329 ARG A C 1
ATOM 2635 O O . ARG A 1 329 ? 11.516 5.198 -8.070 1.00 92.88 329 ARG A O 1
ATOM 2642 N N . ASP A 1 330 ? 12.613 5.686 -9.966 1.00 92.50 330 ASP A N 1
ATOM 2643 C CA . ASP A 1 330 ? 13.095 4.324 -10.202 1.00 92.50 330 ASP A CA 1
ATOM 2644 C C . ASP A 1 330 ? 14.081 3.879 -9.106 1.00 92.50 330 ASP A C 1
ATOM 2646 O O . ASP A 1 330 ? 14.017 2.739 -8.654 1.00 92.50 330 ASP A O 1
ATOM 2650 N N . GLN A 1 331 ? 14.907 4.792 -8.576 1.00 93.81 331 GLN A N 1
ATOM 2651 C CA . GLN A 1 331 ? 15.733 4.533 -7.385 1.00 93.81 331 GLN A CA 1
ATOM 2652 C C . GLN A 1 331 ? 14.889 4.229 -6.140 1.00 93.81 331 GLN A C 1
ATOM 2654 O O . GLN A 1 331 ? 15.202 3.301 -5.398 1.00 93.81 331 GLN A O 1
ATOM 2659 N N . TYR A 1 332 ? 13.807 4.979 -5.904 1.00 92.12 332 TYR A N 1
ATOM 2660 C CA . TYR A 1 332 ? 12.899 4.686 -4.790 1.00 92.12 332 TYR A CA 1
ATOM 2661 C C . TYR A 1 332 ? 12.210 3.334 -4.966 1.00 92.12 332 TYR A C 1
ATOM 2663 O O . TYR A 1 332 ? 12.116 2.590 -3.995 1.00 92.12 332 TYR A O 1
ATOM 2671 N N . LYS A 1 333 ? 11.803 2.979 -6.191 1.00 90.94 333 LYS A N 1
ATOM 2672 C CA . LYS A 1 333 ? 11.197 1.673 -6.488 1.00 90.94 333 LYS A CA 1
ATOM 2673 C C . LYS A 1 333 ? 12.133 0.490 -6.226 1.00 90.94 333 LYS A C 1
ATOM 2675 O O . LYS A 1 333 ? 11.639 -0.588 -5.923 1.00 90.94 333 LYS A O 1
ATOM 2680 N N . GLN A 1 334 ? 13.455 0.673 -6.288 1.00 92.62 334 GLN A N 1
ATOM 2681 C CA . GLN A 1 334 ? 14.412 -0.386 -5.929 1.00 92.62 334 GLN A CA 1
ATOM 2682 C C . GLN A 1 334 ? 14.370 -0.738 -4.436 1.00 92.62 334 GLN A C 1
ATOM 2684 O O . GLN A 1 334 ? 14.573 -1.893 -4.077 1.00 92.62 334 GLN A O 1
ATOM 2689 N N . VAL A 1 335 ? 14.115 0.246 -3.569 1.00 93.31 335 VAL A N 1
ATOM 2690 C CA . VAL A 1 335 ? 14.099 0.058 -2.106 1.00 93.31 335 VAL A CA 1
ATOM 2691 C C . VAL A 1 335 ? 12.679 -0.156 -1.582 1.00 93.31 335 VAL A C 1
ATOM 2693 O O . VAL A 1 335 ? 12.465 -0.933 -0.656 1.00 93.31 335 VAL A O 1
ATOM 2696 N N . PHE A 1 336 ? 11.699 0.509 -2.192 1.00 91.00 336 PHE A N 1
ATOM 2697 C CA . PHE A 1 336 ? 10.290 0.466 -1.819 1.00 91.00 336 PHE A CA 1
ATOM 2698 C C . PHE A 1 336 ? 9.418 0.155 -3.049 1.00 91.00 336 PHE A C 1
ATOM 2700 O O . PHE A 1 336 ? 8.788 1.060 -3.600 1.00 91.00 336 PHE A O 1
ATOM 2707 N N . PRO A 1 337 ? 9.359 -1.115 -3.499 1.00 91.25 337 PRO A N 1
ATOM 2708 C CA . PRO A 1 337 ? 8.659 -1.492 -4.732 1.00 91.25 337 PRO A CA 1
ATOM 2709 C C . PRO A 1 337 ? 7.146 -1.253 -4.700 1.00 91.25 337 PRO A C 1
ATOM 2711 O O . PRO A 1 337 ? 6.536 -1.045 -5.745 1.00 91.25 337 PRO A O 1
ATOM 2714 N N . SER A 1 338 ? 6.540 -1.281 -3.509 1.00 90.44 338 SER A N 1
ATOM 2715 C CA . SER A 1 338 ? 5.109 -1.033 -3.311 1.00 90.44 338 SER A CA 1
ATOM 2716 C C . SER A 1 338 ? 4.719 0.440 -3.432 1.00 90.44 338 SER A C 1
ATOM 2718 O O . SER A 1 338 ? 3.532 0.733 -3.549 1.00 90.44 338 SER A O 1
ATOM 2720 N N . LEU A 1 339 ? 5.686 1.363 -3.371 1.00 92.81 339 LEU A N 1
ATOM 2721 C CA . LEU A 1 339 ? 5.410 2.791 -3.438 1.00 92.81 339 LEU A CA 1
ATOM 2722 C C . LEU A 1 339 ? 5.355 3.261 -4.889 1.00 92.81 339 LEU A C 1
ATOM 2724 O O . LEU A 1 339 ? 6.314 3.152 -5.658 1.00 92.81 339 LEU A O 1
ATOM 2728 N N . GLU A 1 340 ? 4.229 3.863 -5.236 1.00 93.12 340 GLU A N 1
ATOM 2729 C CA . GLU A 1 340 ? 3.997 4.480 -6.529 1.00 93.12 340 GLU A CA 1
ATOM 2730 C C . GLU A 1 340 ? 3.956 6.001 -6.414 1.00 93.12 340 GLU A C 1
ATOM 2732 O O . GLU A 1 340 ? 3.873 6.578 -5.328 1.00 93.12 340 GLU A O 1
ATOM 2737 N N . PHE A 1 341 ? 4.062 6.668 -7.561 1.00 95.06 341 PHE A N 1
ATOM 2738 C CA . PHE A 1 341 ? 3.888 8.109 -7.633 1.00 95.06 341 PHE A CA 1
ATOM 2739 C C . PHE A 1 341 ? 2.396 8.434 -7.530 1.00 95.06 341 PHE A C 1
ATOM 2741 O O . PHE A 1 341 ? 1.634 8.165 -8.454 1.00 95.06 341 PHE A O 1
ATOM 2748 N N . ILE A 1 342 ? 1.995 9.023 -6.406 1.00 94.88 342 ILE A N 1
ATOM 2749 C CA . ILE A 1 342 ? 0.592 9.338 -6.106 1.00 94.88 342 ILE A CA 1
ATOM 2750 C C . ILE A 1 342 ? 0.267 10.799 -6.424 1.00 94.88 342 ILE A C 1
ATOM 2752 O O . ILE A 1 342 ? -0.877 11.154 -6.700 1.00 94.88 342 ILE A O 1
ATOM 2756 N N . GLY A 1 343 ? 1.264 11.678 -6.386 1.00 95.44 343 GLY A N 1
ATOM 2757 C CA . GLY A 1 343 ? 1.032 13.101 -6.561 1.00 95.44 343 GLY A CA 1
ATOM 2758 C C . GLY A 1 343 ? 2.271 13.935 -6.311 1.00 95.44 343 GLY A C 1
ATOM 2759 O O . GLY A 1 343 ? 3.399 13.451 -6.357 1.00 95.44 343 GLY A O 1
ATOM 2760 N N . TRP A 1 344 ? 2.066 15.208 -6.024 1.00 96.31 344 TRP A N 1
ATOM 2761 C CA . TRP A 1 344 ? 3.135 16.166 -5.805 1.00 96.31 344 TRP A CA 1
ATOM 2762 C C . TRP A 1 344 ? 2.754 17.162 -4.715 1.00 96.31 344 TRP A C 1
ATOM 2764 O O . TRP A 1 344 ? 1.582 17.352 -4.384 1.00 96.31 344 TRP A O 1
ATOM 2774 N N . TYR A 1 345 ? 3.765 17.791 -4.128 1.00 96.38 345 TYR A N 1
ATOM 2775 C CA . TYR A 1 345 ? 3.575 18.815 -3.116 1.00 96.38 345 TYR A CA 1
ATOM 2776 C C . TYR A 1 345 ? 4.221 20.129 -3.514 1.00 96.38 345 TYR A C 1
ATOM 2778 O O . TYR A 1 345 ? 5.207 20.180 -4.255 1.00 96.38 345 TYR A O 1
ATOM 2786 N N . SER A 1 346 ? 3.673 21.204 -2.962 1.00 94.75 346 SER A N 1
ATOM 2787 C CA . SER A 1 346 ? 4.266 22.532 -3.034 1.00 94.75 346 SER A CA 1
ATOM 2788 C C . SER A 1 346 ? 3.889 23.359 -1.806 1.00 94.75 346 SER A C 1
ATOM 2790 O O . SER A 1 346 ? 3.137 22.919 -0.933 1.00 94.75 346 SER A O 1
ATOM 2792 N N . VAL A 1 347 ? 4.449 24.560 -1.721 1.00 91.38 347 VAL A N 1
ATOM 2793 C CA . VAL A 1 347 ? 4.245 25.486 -0.610 1.00 91.38 347 VAL A CA 1
ATOM 2794 C C . VAL A 1 347 ? 3.596 26.745 -1.162 1.00 91.38 347 VAL A C 1
ATOM 2796 O O . VAL A 1 347 ? 4.215 27.490 -1.919 1.00 91.38 347 VAL A O 1
ATOM 2799 N N . ALA A 1 348 ? 2.339 26.977 -0.793 1.00 88.50 348 ALA A N 1
ATOM 2800 C CA . ALA A 1 348 ? 1.575 28.136 -1.237 1.00 88.50 348 ALA A CA 1
ATOM 2801 C C . ALA A 1 348 ? 0.396 28.403 -0.301 1.00 88.50 348 ALA A C 1
ATOM 2803 O O . ALA A 1 348 ? -0.166 27.483 0.285 1.00 88.50 348 ALA A O 1
ATOM 2804 N N . LEU A 1 349 ? -0.034 29.663 -0.208 1.00 85.00 349 LEU A N 1
ATOM 2805 C CA . LEU A 1 349 ? -1.220 30.028 0.574 1.00 85.00 349 LEU A CA 1
ATOM 2806 C C . LEU A 1 349 ? -2.511 29.479 -0.044 1.00 85.00 349 LEU A C 1
ATOM 2808 O O . LEU A 1 349 ? -3.416 29.084 0.683 1.00 85.00 349 LEU A O 1
ATOM 2812 N N . ARG A 1 350 ? -2.614 29.450 -1.378 1.00 85.50 350 ARG A N 1
ATOM 2813 C CA . ARG A 1 350 ? -3.776 28.940 -2.125 1.00 85.50 350 ARG A CA 1
ATOM 2814 C C . ARG A 1 350 ? -3.335 28.306 -3.451 1.00 85.50 350 ARG A C 1
ATOM 2816 O O . ARG A 1 350 ? -2.268 28.669 -3.956 1.00 85.50 350 ARG A O 1
ATOM 2823 N N . PRO A 1 351 ? -4.133 27.393 -4.035 1.00 89.06 351 PRO A N 1
ATOM 2824 C CA . PRO A 1 351 ? -3.935 26.951 -5.410 1.00 89.06 351 PRO A CA 1
ATOM 2825 C C . PRO A 1 351 ? -3.945 28.139 -6.388 1.00 89.06 351 PRO A C 1
ATOM 2827 O O . PRO A 1 351 ? -4.727 29.069 -6.221 1.00 89.06 351 PRO A O 1
ATOM 2830 N N . THR A 1 352 ? -3.066 28.119 -7.390 1.00 88.69 352 THR A N 1
ATOM 2831 C CA . THR A 1 352 ? -2.878 29.189 -8.384 1.00 88.69 352 THR A CA 1
ATOM 2832 C C . THR A 1 352 ? -2.921 28.571 -9.784 1.00 88.69 352 THR A C 1
ATOM 2834 O O . THR A 1 352 ? -2.710 27.359 -9.899 1.00 88.69 352 THR A O 1
ATOM 2837 N N . PRO A 1 353 ? -3.117 29.354 -10.861 1.00 87.19 353 PRO A N 1
ATOM 2838 C CA . PRO A 1 353 ? -3.063 28.834 -12.231 1.00 87.19 353 PRO A CA 1
ATOM 2839 C C . PRO A 1 353 ? -1.736 28.139 -12.570 1.00 87.19 353 PRO A C 1
ATOM 2841 O O . PRO A 1 353 ? -1.719 27.150 -13.297 1.00 87.19 353 PRO A O 1
ATOM 2844 N N . ARG A 1 354 ? -0.623 28.574 -11.957 1.00 88.50 354 ARG A N 1
ATOM 2845 C CA . ARG A 1 354 ? 0.677 27.894 -12.072 1.00 88.50 354 ARG A CA 1
ATOM 2846 C C . ARG A 1 354 ? 0.615 26.449 -11.576 1.00 88.50 354 ARG A C 1
ATOM 2848 O O . ARG A 1 354 ? 1.261 25.584 -12.156 1.00 88.50 354 ARG A O 1
ATOM 2855 N N . HIS A 1 355 ? -0.159 26.172 -10.526 1.00 91.44 355 HIS A N 1
ATOM 2856 C CA . HIS A 1 355 ? -0.334 24.804 -10.043 1.00 91.44 355 HIS A CA 1
ATOM 2857 C C . HIS A 1 355 ? -1.124 23.943 -11.027 1.00 91.44 355 HIS A C 1
ATOM 2859 O O . HIS A 1 355 ? -0.805 22.769 -11.134 1.00 91.44 355 HIS A O 1
ATOM 2865 N N . ILE A 1 356 ? -2.086 24.499 -11.774 1.00 90.06 356 ILE A N 1
ATOM 2866 C CA . ILE A 1 356 ? -2.781 23.761 -12.845 1.00 90.06 356 ILE A CA 1
ATOM 2867 C C . ILE A 1 356 ? -1.786 23.385 -13.946 1.00 90.06 356 ILE A C 1
ATOM 2869 O O . ILE A 1 356 ? -1.678 22.218 -14.302 1.00 90.06 356 ILE A O 1
ATOM 2873 N N . ALA A 1 357 ? -1.001 24.358 -14.417 1.00 89.88 357 ALA A N 1
ATOM 2874 C CA . ALA A 1 357 ? -0.015 24.136 -15.474 1.00 89.88 357 ALA A CA 1
ATOM 2875 C C . ALA A 1 357 ? 1.068 23.116 -15.071 1.00 89.88 357 ALA A C 1
ATOM 2877 O O . ALA A 1 357 ? 1.523 22.324 -15.892 1.00 89.88 357 ALA A O 1
ATOM 2878 N N . LEU A 1 358 ? 1.482 23.110 -13.798 1.00 91.00 358 LEU A N 1
ATOM 2879 C CA . LEU A 1 358 ? 2.376 22.080 -13.261 1.00 91.00 358 LEU A CA 1
ATOM 2880 C C . LEU A 1 358 ? 1.675 20.726 -13.135 1.00 91.00 358 LEU A C 1
ATOM 2882 O O . LEU A 1 358 ? 2.275 19.698 -13.425 1.00 91.00 358 LEU A O 1
ATOM 2886 N N . HIS A 1 359 ? 0.412 20.716 -12.716 1.00 92.19 359 HIS A N 1
ATOM 2887 C CA . HIS A 1 359 ? -0.360 19.495 -12.533 1.00 92.19 359 HIS A CA 1
ATOM 2888 C C . HIS A 1 359 ? -0.504 18.700 -13.835 1.00 92.19 359 HIS A C 1
ATOM 2890 O O . HIS A 1 359 ? -0.299 17.488 -13.826 1.00 92.19 359 HIS A O 1
ATOM 2896 N N . GLU A 1 360 ? -0.778 19.380 -14.951 1.00 89.69 360 GLU A N 1
ATOM 2897 C CA . GLU A 1 360 ? -0.884 18.763 -16.282 1.00 89.69 360 GLU A CA 1
ATOM 2898 C C . GLU A 1 360 ? 0.406 18.035 -16.702 1.00 89.69 360 GLU A C 1
ATOM 2900 O O . GLU A 1 360 ? 0.352 17.024 -17.401 1.00 89.69 360 GLU A O 1
ATOM 2905 N N . GLN A 1 361 ? 1.575 18.475 -16.220 1.00 91.31 361 GLN A N 1
ATOM 2906 C CA . GLN A 1 361 ? 2.850 17.797 -16.490 1.00 91.31 361 GLN A CA 1
ATOM 2907 C C . GLN A 1 361 ? 2.960 16.442 -15.765 1.00 91.31 361 GLN A C 1
ATOM 2909 O O . GLN A 1 361 ? 3.675 15.551 -16.229 1.00 91.31 361 GLN A O 1
ATOM 2914 N N . PHE A 1 362 ? 2.253 16.256 -14.644 1.00 91.81 362 PHE A N 1
ATOM 2915 C CA . PHE A 1 362 ? 2.283 15.020 -13.855 1.00 91.81 362 PHE A CA 1
ATOM 2916 C C . PHE A 1 362 ? 1.261 13.971 -14.306 1.00 91.81 362 PHE A C 1
ATOM 2918 O O . PHE A 1 362 ? 1.423 12.796 -13.970 1.00 91.81 362 PHE A O 1
ATOM 2925 N N . THR A 1 363 ? 0.260 14.355 -15.104 1.00 88.12 363 THR A N 1
ATOM 2926 C CA . THR A 1 363 ? -0.790 13.451 -15.609 1.00 88.12 363 THR A CA 1
ATOM 2927 C C . THR A 1 363 ? -0.229 12.302 -16.461 1.00 88.12 363 THR A C 1
ATOM 2929 O O . THR A 1 363 ? -0.829 11.236 -16.555 1.00 88.12 363 THR A O 1
ATOM 2932 N N . ASN A 1 364 ? 0.975 12.472 -17.018 1.00 88.06 364 ASN A N 1
ATOM 2933 C CA . ASN A 1 364 ? 1.692 11.421 -17.747 1.00 88.06 364 ASN A CA 1
ATOM 2934 C C . ASN A 1 364 ? 2.174 10.262 -16.853 1.00 88.06 364 ASN A C 1
ATOM 2936 O O . ASN A 1 364 ? 2.502 9.195 -17.368 1.00 88.06 364 ASN A O 1
ATOM 2940 N N . TYR A 1 365 ? 2.272 10.467 -15.536 1.00 88.06 365 TYR A N 1
ATOM 2941 C CA . TYR A 1 365 ? 2.784 9.468 -14.587 1.00 88.06 365 TYR A CA 1
ATOM 2942 C C . TYR A 1 365 ? 1.702 8.865 -13.697 1.00 88.06 365 TYR A C 1
ATOM 2944 O O . TYR A 1 365 ? 1.869 7.747 -13.220 1.00 88.06 365 TYR A O 1
ATOM 2952 N N . CYS A 1 366 ? 0.628 9.610 -13.448 1.00 87.12 366 CYS A N 1
ATOM 2953 C CA . CYS A 1 366 ? -0.523 9.182 -12.666 1.00 87.12 366 CYS A CA 1
ATOM 2954 C C . CYS A 1 366 ? -1.774 9.822 -13.270 1.00 87.12 366 CYS A C 1
ATOM 2956 O O . CYS A 1 366 ? -1.758 11.006 -13.598 1.00 87.12 366 CYS A O 1
ATOM 2958 N N . SER A 1 367 ? -2.852 9.050 -13.418 1.00 81.88 367 SER A N 1
ATOM 2959 C CA . SER A 1 367 ? -4.103 9.511 -14.033 1.00 81.88 367 SER A CA 1
ATOM 2960 C C . SER A 1 367 ? -4.819 10.586 -13.208 1.00 81.88 367 SER A C 1
ATOM 2962 O O . SER A 1 367 ? -5.487 11.448 -13.775 1.00 81.88 367 SER A O 1
ATOM 2964 N N . SER A 1 368 ? -4.656 10.568 -11.884 1.00 87.31 368 SER A N 1
ATOM 2965 C CA . SER A 1 368 ? -5.241 11.542 -10.957 1.00 87.31 368 SER A CA 1
ATOM 2966 C C . SER A 1 368 ? -4.234 11.922 -9.862 1.00 87.31 368 SER A C 1
ATOM 2968 O O . SER A 1 368 ? -4.383 11.485 -8.718 1.00 87.31 368 SER A O 1
ATOM 2970 N N . PRO A 1 369 ? -3.179 12.695 -10.186 1.00 93.38 369 PRO A N 1
ATOM 2971 C CA . PRO A 1 369 ? -2.136 12.995 -9.220 1.00 93.38 369 PRO A CA 1
ATOM 2972 C C . PRO A 1 369 ? -2.677 13.926 -8.133 1.00 93.38 369 PRO A C 1
ATOM 2974 O O . PRO A 1 369 ? -3.298 14.941 -8.428 1.00 93.38 369 PRO A O 1
ATOM 2977 N N . LEU A 1 370 ? -2.433 13.620 -6.864 1.00 94.75 370 LEU A N 1
ATOM 2978 C CA . LEU A 1 370 ? -2.860 14.490 -5.765 1.00 94.75 370 LEU A CA 1
ATOM 2979 C C . LEU A 1 370 ? -1.943 15.709 -5.629 1.00 94.75 370 LEU A C 1
ATOM 2981 O O . LEU A 1 370 ? -0.730 15.610 -5.814 1.00 94.75 370 LEU A O 1
ATOM 2985 N N . LEU A 1 371 ? -2.511 16.854 -5.254 1.00 95.38 371 LEU A N 1
ATOM 2986 C CA . LEU A 1 371 ? -1.756 18.044 -4.874 1.00 95.38 371 LEU A CA 1
ATOM 2987 C C . LEU A 1 371 ? -1.831 18.233 -3.357 1.00 95.38 371 LEU A C 1
ATOM 2989 O O . LEU A 1 371 ? -2.889 18.550 -2.819 1.00 95.38 371 LEU A O 1
ATOM 2993 N N . LEU A 1 372 ? -0.698 18.094 -2.669 1.00 95.44 372 LEU A N 1
ATOM 2994 C CA . LEU A 1 372 ? -0.575 18.428 -1.251 1.00 95.44 372 LEU A CA 1
ATOM 2995 C C . LEU A 1 372 ? 0.061 19.815 -1.093 1.00 95.44 372 LEU A C 1
ATOM 2997 O O . LEU A 1 372 ? 1.224 20.023 -1.434 1.00 95.44 372 LEU A O 1
ATOM 3001 N N . LEU A 1 373 ? -0.688 20.776 -0.559 1.00 93.69 373 LEU A N 1
ATOM 3002 C CA . LEU A 1 373 ? -0.179 22.117 -0.285 1.00 93.69 373 LEU A CA 1
ATOM 3003 C C . LEU A 1 373 ? 0.083 22.308 1.200 1.00 93.69 373 LEU A C 1
ATOM 3005 O O . LEU A 1 373 ? -0.837 22.231 2.013 1.00 93.69 373 LEU A O 1
ATOM 3009 N N . LEU A 1 374 ? 1.328 22.647 1.527 1.00 91.94 374 LEU A N 1
ATOM 3010 C CA . LEU A 1 374 ? 1.657 23.275 2.799 1.00 91.94 374 LEU A CA 1
ATOM 3011 C C . LEU A 1 374 ? 1.279 24.757 2.704 1.00 91.94 374 LEU A C 1
ATOM 3013 O O . LEU A 1 374 ? 1.846 25.497 1.897 1.00 91.94 374 LEU A O 1
ATOM 3017 N N . GLN A 1 375 ? 0.327 25.180 3.530 1.00 87.88 375 GLN A N 1
ATOM 3018 C CA . GLN A 1 375 ? -0.120 26.562 3.650 1.00 87.88 375 GLN A CA 1
ATOM 3019 C C . GLN A 1 375 ? 0.608 27.220 4.825 1.00 87.88 375 GLN A C 1
ATOM 3021 O O . GLN A 1 375 ? 0.175 27.074 5.967 1.00 87.88 375 GLN A O 1
ATOM 3026 N N . PRO A 1 376 ? 1.721 27.942 4.599 1.00 76.19 376 PRO A N 1
ATOM 3027 C CA . PRO A 1 376 ? 2.403 28.638 5.679 1.00 76.19 376 PRO A CA 1
ATOM 3028 C C . PRO A 1 376 ? 1.482 29.734 6.222 1.00 76.19 376 PRO A C 1
ATOM 3030 O O . PRO A 1 376 ? 1.277 30.767 5.586 1.00 76.19 376 PRO A O 1
ATOM 3033 N N . THR A 1 377 ? 0.889 29.509 7.391 1.00 65.44 377 THR A N 1
ATOM 3034 C CA . THR A 1 377 ? -0.018 30.474 8.010 1.00 65.44 377 THR A CA 1
ATOM 3035 C C . THR A 1 377 ? 0.760 31.749 8.347 1.00 65.44 377 THR A C 1
ATOM 3037 O O . THR A 1 377 ? 1.740 31.710 9.085 1.00 65.44 377 THR A O 1
ATOM 3040 N N . LEU A 1 378 ? 0.315 32.908 7.845 1.00 51.38 378 LEU A N 1
ATOM 3041 C CA . LEU A 1 378 ? 0.864 34.223 8.231 1.00 51.38 378 LEU A CA 1
ATOM 3042 C C . LEU A 1 378 ? 0.594 34.574 9.701 1.00 51.38 378 LEU A C 1
ATOM 3044 O O . LEU A 1 378 ? 1.145 35.539 10.231 1.00 51.38 378 LEU A O 1
ATOM 3048 N N . ALA A 1 379 ? -0.263 33.804 10.361 1.00 47.91 379 ALA A N 1
ATOM 3049 C CA . ALA A 1 379 ? -0.594 34.010 11.745 1.00 47.91 379 ALA A CA 1
ATOM 3050 C C . ALA A 1 379 ? 0.455 33.323 12.629 1.00 47.91 379 ALA A C 1
ATOM 3052 O O . ALA A 1 379 ? 0.388 32.127 12.906 1.00 47.91 379 ALA A O 1
ATOM 3053 N N . PHE A 1 380 ? 1.401 34.119 13.127 1.00 44.88 380 PHE A N 1
ATOM 3054 C CA . PHE A 1 380 ? 1.902 33.936 14.486 1.00 44.88 380 PHE A CA 1
ATOM 3055 C C . PHE A 1 380 ? 0.685 34.008 15.422 1.00 44.88 380 PHE A C 1
ATOM 3057 O O . PHE A 1 380 ? 0.361 35.074 15.943 1.00 44.88 380 PHE A O 1
ATOM 3064 N N . VAL A 1 381 ? -0.079 32.919 15.554 1.00 42.91 381 VAL A N 1
ATOM 3065 C CA . VAL A 1 381 ? -1.233 32.918 16.450 1.00 42.91 381 VAL A CA 1
ATOM 3066 C C . VAL A 1 381 ? -0.695 32.767 17.862 1.00 42.91 381 VAL A C 1
ATOM 3068 O O . VAL A 1 381 ? -0.343 31.682 18.316 1.00 42.91 381 VAL A O 1
ATOM 3071 N N . SER A 1 382 ? -0.655 33.898 18.551 1.00 41.16 382 SER A N 1
ATOM 3072 C CA . SER A 1 382 ? -0.598 34.041 20.001 1.00 41.16 382 SER A CA 1
ATOM 3073 C C . SER A 1 382 ? -1.840 33.428 20.675 1.00 41.16 382 SER A C 1
ATOM 3075 O O . SER A 1 382 ? -2.561 34.122 21.386 1.00 41.16 382 SER A O 1
ATOM 3077 N N . SER A 1 383 ? -2.141 32.150 20.435 1.00 37.06 383 SER A N 1
ATOM 3078 C CA . SER A 1 383 ? -3.228 31.431 21.107 1.00 37.06 383 SER A CA 1
ATOM 3079 C C . SER A 1 383 ? -2.644 30.319 21.962 1.00 37.06 383 SER A C 1
ATOM 3081 O O . SER A 1 383 ? -2.001 29.406 21.451 1.00 37.06 383 SER A O 1
ATOM 3083 N N . ALA A 1 384 ? -2.919 30.387 23.261 1.00 40.78 384 ALA A N 1
ATOM 3084 C CA . ALA A 1 384 ? -2.559 29.400 24.274 1.00 40.78 384 ALA A CA 1
ATOM 3085 C C . ALA A 1 384 ? -3.236 28.018 24.091 1.00 40.78 384 ALA A C 1
ATOM 3087 O O . ALA A 1 384 ? -3.025 27.127 24.910 1.00 40.78 384 ALA A O 1
ATOM 3088 N N . ASP A 1 385 ? -4.011 27.818 23.022 1.00 40.31 385 ASP A N 1
ATOM 3089 C CA . ASP A 1 385 ? -4.758 26.592 22.753 1.00 40.31 385 ASP A CA 1
ATOM 3090 C C . ASP A 1 385 ? -4.005 25.686 21.768 1.00 40.31 385 ASP A C 1
ATOM 3092 O O . ASP A 1 385 ? -4.209 25.708 20.555 1.00 40.31 385 ASP A O 1
ATOM 3096 N N . VAL A 1 386 ? -3.128 24.848 22.320 1.00 48.31 386 VAL A N 1
ATOM 3097 C CA . VAL A 1 386 ? -2.349 23.822 21.597 1.00 48.31 386 VAL A CA 1
ATOM 3098 C C . VAL A 1 386 ? -3.251 22.708 21.022 1.00 48.31 386 VAL A C 1
ATOM 3100 O O . VAL A 1 386 ? -2.849 21.977 20.122 1.00 48.31 386 VAL A O 1
ATOM 3103 N N . ASN A 1 387 ? -4.503 22.599 21.484 1.00 41.00 387 ASN A N 1
ATOM 3104 C CA . ASN A 1 387 ? -5.360 21.431 21.243 1.00 41.00 387 ASN A CA 1
ATOM 3105 C C . ASN A 1 387 ? -6.295 21.534 20.018 1.00 41.00 387 ASN A C 1
ATOM 3107 O O . ASN A 1 387 ? -7.023 20.581 19.741 1.00 41.00 387 ASN A O 1
ATOM 3111 N N . ALA A 1 388 ? -6.287 22.649 19.277 1.00 40.78 388 ALA A N 1
ATOM 3112 C CA . ALA A 1 388 ? -7.196 22.878 18.141 1.00 40.78 388 ALA A CA 1
ATOM 3113 C C . ALA A 1 388 ? -6.498 23.279 16.828 1.00 40.78 388 ALA A C 1
ATOM 3115 O O . ALA A 1 388 ? -7.165 23.691 15.880 1.00 40.78 388 ALA A O 1
ATOM 3116 N N . GLN A 1 389 ? -5.169 23.181 16.744 1.00 55.97 389 GLN A N 1
ATOM 3117 C CA . GLN A 1 389 ? -4.465 23.528 15.511 1.00 55.97 389 GLN A CA 1
ATOM 3118 C C . GLN A 1 389 ? -4.581 22.381 14.506 1.00 55.97 389 GLN A C 1
ATOM 3120 O O . GLN A 1 389 ? -3.943 21.338 14.640 1.00 55.97 389 GLN A O 1
ATOM 3125 N N . THR A 1 390 ? -5.426 22.575 13.493 1.00 64.38 390 THR A N 1
ATOM 3126 C CA . THR A 1 390 ? -5.408 21.749 12.289 1.00 64.38 390 THR A CA 1
ATOM 3127 C C . THR A 1 390 ? -4.046 21.897 11.621 1.00 64.38 390 THR A C 1
ATOM 3129 O O . THR A 1 390 ? -3.497 22.998 11.538 1.00 64.38 390 THR A O 1
ATOM 3132 N N . LEU A 1 391 ? -3.478 20.780 11.163 1.00 80.12 391 LEU A N 1
ATOM 3133 C CA . LEU A 1 391 ? -2.216 20.799 10.432 1.00 80.12 391 LEU A CA 1
ATOM 3134 C C . LEU A 1 391 ? -2.336 21.744 9.220 1.00 80.12 391 LEU A C 1
ATOM 3136 O O . LEU A 1 391 ? -3.377 21.743 8.561 1.00 80.12 391 LEU A O 1
ATOM 3140 N N . PRO A 1 392 ? -1.296 22.536 8.900 1.00 88.31 392 PRO A N 1
ATOM 3141 C CA . PRO A 1 392 ? -1.331 23.529 7.824 1.00 88.31 392 PRO A CA 1
ATOM 3142 C C . PRO A 1 392 ? -1.209 22.888 6.429 1.00 88.31 392 PRO A C 1
ATOM 3144 O O . PRO A 1 392 ? -0.542 23.424 5.548 1.00 88.31 392 PRO A O 1
ATOM 3147 N N . PHE A 1 393 ? -1.816 21.722 6.225 1.00 89.88 393 PHE A N 1
ATOM 3148 C CA . PHE A 1 393 ? -1.815 21.004 4.961 1.00 89.88 393 PHE A CA 1
ATOM 3149 C C . PHE A 1 393 ? -3.226 20.942 4.398 1.00 89.88 393 PHE A C 1
ATOM 3151 O O . PHE A 1 393 ? -4.195 20.730 5.123 1.00 89.88 393 PHE A O 1
ATOM 3158 N N . LYS A 1 394 ? -3.329 21.101 3.082 1.00 91.62 394 LYS A N 1
ATOM 3159 C CA . LYS A 1 394 ? -4.551 20.831 2.333 1.00 91.62 394 LYS A CA 1
ATOM 3160 C C . LYS A 1 394 ? -4.232 19.940 1.151 1.00 91.62 394 LYS A C 1
ATOM 3162 O O . LYS A 1 394 ? -3.299 20.229 0.400 1.00 91.62 394 LYS A O 1
ATOM 3167 N N . ALA A 1 395 ? -5.001 18.873 1.004 1.00 92.81 395 ALA A N 1
ATOM 3168 C CA . ALA A 1 395 ? -4.920 17.983 -0.137 1.00 92.81 395 ALA A CA 1
ATOM 3169 C C . ALA A 1 395 ? -5.989 18.359 -1.162 1.00 92.81 395 ALA A C 1
ATOM 3171 O O . ALA A 1 395 ? -7.103 18.741 -0.800 1.00 92.81 395 ALA A O 1
ATOM 3172 N N . TYR A 1 396 ? -5.641 18.250 -2.436 1.00 92.94 396 TYR A N 1
ATOM 3173 C CA . TYR A 1 396 ? -6.520 18.569 -3.544 1.00 92.94 396 TYR A CA 1
ATOM 3174 C C . TYR A 1 396 ? -6.467 17.472 -4.601 1.00 92.94 396 TYR A C 1
ATOM 3176 O O . TYR A 1 396 ? -5.385 17.013 -4.974 1.00 92.94 396 TYR A O 1
ATOM 3184 N N . GLU A 1 397 ? -7.634 17.097 -5.113 1.00 91.62 397 GLU A N 1
ATOM 3185 C CA . GLU A 1 397 ? -7.775 16.241 -6.291 1.00 91.62 397 GLU A CA 1
ATOM 3186 C C . GLU A 1 397 ? -8.111 17.090 -7.526 1.00 91.62 397 GLU A C 1
ATOM 3188 O O . GLU A 1 397 ? -8.797 18.114 -7.401 1.00 91.62 397 GLU A O 1
ATOM 3193 N N . PRO A 1 398 ? -7.637 16.705 -8.721 1.00 89.69 398 PRO A N 1
ATOM 3194 C CA . PRO A 1 398 ? -8.031 17.368 -9.954 1.00 89.69 398 PRO A CA 1
ATOM 3195 C C . PRO A 1 398 ? -9.460 16.999 -10.348 1.00 89.69 398 PRO A C 1
ATOM 3197 O O . PRO A 1 398 ? -9.892 15.855 -10.227 1.00 89.69 398 PRO A O 1
ATOM 3200 N N . SER A 1 399 ? -10.182 17.972 -10.885 1.00 86.56 399 SER A N 1
ATOM 3201 C CA . SER A 1 399 ? -11.498 17.794 -11.484 1.00 86.56 399 SER A CA 1
ATOM 3202 C C . SER A 1 399 ? -11.662 18.735 -12.675 1.00 86.56 399 SER A C 1
ATOM 3204 O O . SER A 1 399 ? -10.868 19.654 -12.880 1.00 86.56 399 SER A O 1
ATOM 3206 N N . ILE A 1 400 ? -12.688 18.497 -13.485 1.00 85.50 400 ILE A N 1
ATOM 3207 C CA . ILE A 1 400 ? -12.995 19.306 -14.663 1.00 85.50 400 ILE A CA 1
ATOM 3208 C C . ILE A 1 400 ? -14.343 19.976 -14.430 1.00 85.50 400 ILE A C 1
ATOM 3210 O O . ILE A 1 400 ? -15.368 19.309 -14.291 1.00 85.50 400 ILE A O 1
ATOM 3214 N N . GLU A 1 401 ? -14.354 21.305 -14.418 1.00 83.00 401 GLU A N 1
ATOM 3215 C CA . GLU A 1 401 ? -15.586 22.090 -14.393 1.00 83.00 401 GLU A CA 1
ATOM 3216 C C . GLU A 1 401 ? -15.919 22.543 -15.811 1.00 83.00 401 GLU A C 1
ATOM 3218 O O . GLU A 1 401 ? -15.081 23.112 -16.511 1.00 83.00 401 GLU A O 1
ATOM 3223 N N . ILE A 1 402 ? -17.162 22.316 -16.233 1.00 79.81 402 ILE A N 1
ATOM 3224 C CA . ILE A 1 402 ? -17.678 22.838 -17.497 1.00 79.81 402 ILE A CA 1
ATOM 3225 C C . ILE A 1 402 ? -18.486 24.093 -17.175 1.00 79.81 402 ILE A C 1
ATOM 3227 O O . ILE A 1 402 ? -19.601 24.008 -16.660 1.00 79.81 402 ILE A O 1
ATOM 3231 N N . LYS A 1 403 ? -17.928 25.261 -17.495 1.00 75.62 403 LYS A N 1
ATOM 3232 C CA . LYS A 1 403 ? -18.621 26.553 -17.424 1.00 75.62 403 LYS A CA 1
ATOM 3233 C C . LYS A 1 403 ? -18.722 27.133 -18.826 1.00 75.62 403 LYS A C 1
ATOM 3235 O O . LYS A 1 403 ? -17.747 27.135 -19.563 1.00 75.62 403 LYS A O 1
ATOM 3240 N N . GLU A 1 404 ? -19.916 27.584 -19.208 1.00 67.12 404 GLU A N 1
ATOM 3241 C CA . GLU A 1 404 ? -20.149 28.285 -20.484 1.00 67.12 404 GLU A CA 1
ATOM 3242 C C . GLU A 1 404 ? -19.611 27.545 -21.731 1.00 67.12 404 GLU A C 1
ATOM 3244 O O . GLU A 1 404 ? -19.088 28.154 -22.657 1.00 67.12 404 GLU A O 1
ATOM 3249 N N . ARG A 1 405 ? -19.752 26.208 -21.773 1.00 68.44 405 ARG A N 1
ATOM 3250 C CA . ARG A 1 405 ? -19.228 25.314 -22.836 1.00 68.44 405 ARG A CA 1
ATOM 3251 C C . ARG A 1 405 ? -17.696 25.240 -22.950 1.00 68.44 405 ARG A C 1
ATOM 3253 O O . ARG A 1 405 ? -17.206 24.620 -23.890 1.00 68.44 405 ARG A O 1
ATOM 3260 N N . MET A 1 406 ? -16.951 25.784 -21.992 1.00 70.81 406 MET A N 1
ATOM 3261 C CA . MET A 1 406 ? -15.508 25.582 -21.864 1.00 70.81 406 MET A CA 1
ATOM 3262 C C . MET A 1 406 ? -15.207 24.669 -20.672 1.00 70.81 406 MET A C 1
ATOM 3264 O O . MET A 1 406 ? -15.733 24.857 -19.573 1.00 70.81 406 MET A O 1
ATOM 3268 N N . SER A 1 407 ? -14.371 23.655 -20.893 1.00 80.56 407 SER A N 1
ATOM 3269 C CA . SER A 1 407 ? -13.839 22.794 -19.835 1.00 80.56 407 SER A CA 1
ATOM 3270 C C . SER A 1 407 ? -12.608 23.446 -19.214 1.00 80.56 407 SER A C 1
ATOM 3272 O O . SER A 1 407 ? -11.662 23.764 -19.936 1.00 80.56 407 SER A O 1
ATOM 3274 N N . ARG A 1 408 ? -12.600 23.611 -17.889 1.00 82.69 408 ARG A N 1
ATOM 3275 C CA . ARG A 1 408 ? -11.436 24.086 -17.133 1.00 82.69 408 ARG A CA 1
ATOM 3276 C C . ARG A 1 408 ? -11.017 23.076 -16.069 1.00 82.69 408 ARG A C 1
ATOM 3278 O O . ARG A 1 408 ? -11.866 22.530 -15.364 1.00 82.69 408 ARG A O 1
ATOM 3285 N N . SER A 1 409 ? -9.711 22.863 -15.945 1.00 83.88 409 SER A N 1
ATOM 3286 C CA . SER A 1 409 ? -9.116 22.078 -14.863 1.00 83.88 409 SER A CA 1
ATOM 3287 C C . SER A 1 409 ? -9.203 22.864 -13.554 1.00 83.88 409 SER A C 1
ATOM 3289 O O . SER A 1 409 ? -8.829 24.035 -13.492 1.00 83.88 409 SER A O 1
ATOM 3291 N N . VAL A 1 410 ? -9.721 22.231 -12.512 1.00 88.44 410 VAL A N 1
ATOM 3292 C CA . VAL A 1 410 ? -9.961 22.819 -11.189 1.00 88.44 410 VAL A CA 1
ATOM 3293 C C . VAL A 1 410 ? -9.598 21.815 -10.103 1.00 88.44 410 VAL A C 1
ATOM 3295 O O . VAL A 1 410 ? -9.465 20.623 -10.361 1.00 88.44 410 VAL A O 1
ATOM 3298 N N . PHE A 1 411 ? -9.449 22.291 -8.873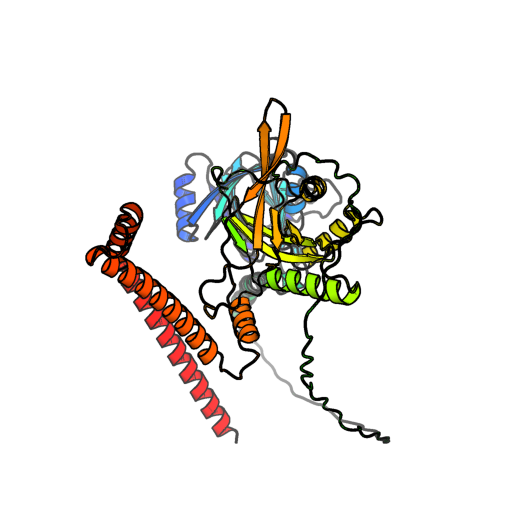 1.00 90.56 411 PHE A N 1
ATOM 3299 C CA . PHE A 1 411 ? -9.154 21.456 -7.714 1.00 90.56 411 PHE A CA 1
ATOM 3300 C C . PHE A 1 411 ? -10.366 21.306 -6.793 1.00 90.56 411 PHE A C 1
ATOM 3302 O O . PHE A 1 411 ? -11.089 22.274 -6.551 1.00 90.56 411 PHE A O 1
ATOM 3309 N N . ILE A 1 412 ? -10.552 20.109 -6.237 1.00 89.62 412 ILE A N 1
ATOM 3310 C CA . ILE A 1 412 ? -11.503 19.820 -5.154 1.00 89.62 412 ILE A CA 1
ATOM 3311 C C . ILE A 1 412 ? -10.696 19.511 -3.892 1.00 89.62 412 ILE A C 1
ATOM 3313 O O . ILE A 1 412 ? -9.721 18.768 -3.949 1.00 89.62 412 ILE A O 1
ATOM 3317 N N . GLU A 1 413 ? -11.069 20.103 -2.756 1.00 89.25 413 GLU A N 1
ATOM 3318 C CA . GLU A 1 413 ? -10.407 19.845 -1.470 1.00 89.25 413 GLU A CA 1
ATOM 3319 C C . GLU A 1 413 ? -10.771 18.446 -0.948 1.00 89.25 413 GLU A C 1
ATOM 3321 O O . GLU A 1 413 ? -11.947 18.084 -0.862 1.00 89.25 413 GLU A O 1
ATOM 3326 N N . VAL A 1 414 ? -9.751 17.667 -0.584 1.00 89.62 414 VAL A N 1
ATOM 3327 C CA . VAL A 1 414 ? -9.880 16.300 -0.068 1.00 89.62 414 VAL A CA 1
ATOM 3328 C C . VAL A 1 414 ? -9.574 16.298 1.426 1.00 89.62 414 VAL A C 1
ATOM 3330 O O . VAL A 1 414 ? -8.554 16.831 1.870 1.00 89.62 414 VAL A O 1
ATOM 3333 N N . SER A 1 415 ? -10.455 15.680 2.213 1.00 88.12 415 SER A N 1
ATOM 3334 C CA . SER A 1 415 ? -10.211 15.462 3.643 1.00 88.12 415 SER A CA 1
ATOM 3335 C C . SER A 1 415 ? -9.209 14.329 3.840 1.00 88.12 415 SER A C 1
ATOM 3337 O O . SER A 1 415 ? -9.289 13.311 3.157 1.00 88.12 415 SER A O 1
ATOM 3339 N N . TYR A 1 416 ? -8.292 14.481 4.794 1.00 89.94 416 TYR A N 1
ATOM 3340 C CA . TYR A 1 416 ? -7.304 13.454 5.113 1.00 89.94 416 TYR A CA 1
ATOM 3341 C C . TYR A 1 416 ? -7.276 13.133 6.606 1.00 89.94 416 TYR A C 1
ATOM 3343 O O . TYR A 1 416 ? -7.580 13.982 7.449 1.00 89.94 416 TYR A O 1
ATOM 3351 N N . LYS A 1 417 ? -6.874 11.905 6.931 1.00 88.31 417 LYS A N 1
ATOM 3352 C CA . LYS A 1 417 ? -6.526 11.464 8.286 1.00 88.31 417 LYS A CA 1
ATOM 3353 C C . LYS A 1 417 ? -5.009 11.329 8.399 1.00 88.31 417 LYS A C 1
ATOM 3355 O O . LYS A 1 417 ? -4.339 11.003 7.424 1.00 88.31 417 LYS A O 1
ATOM 3360 N N . VAL A 1 418 ? -4.458 11.598 9.579 1.00 87.19 418 VAL A N 1
ATOM 3361 C CA . VAL A 1 418 ? -3.047 11.294 9.852 1.00 87.19 418 VAL A CA 1
ATOM 3362 C C . VAL A 1 418 ? -2.977 9.859 10.341 1.00 87.19 418 VAL A C 1
ATOM 3364 O O . VAL A 1 418 ? -3.593 9.530 11.355 1.00 87.19 418 VAL A O 1
ATOM 3367 N N . GLU A 1 419 ? -2.255 9.020 9.612 1.00 83.69 419 GLU A N 1
ATOM 3368 C CA . GLU A 1 419 ? -2.079 7.606 9.926 1.00 83.69 419 GLU A CA 1
ATOM 3369 C C . GLU A 1 419 ? -0.627 7.369 10.329 1.00 83.69 419 GLU A C 1
ATOM 3371 O O . GLU A 1 419 ? 0.293 7.889 9.704 1.00 83.69 419 GLU A O 1
ATOM 3376 N N . THR A 1 420 ? -0.416 6.650 11.429 1.00 77.75 420 THR A N 1
ATOM 3377 C CA . THR A 1 420 ? 0.926 6.403 11.964 1.00 77.75 420 THR A CA 1
ATOM 3378 C C . THR A 1 420 ? 1.099 4.920 12.225 1.00 77.75 420 THR A C 1
ATOM 3380 O O . THR A 1 420 ? 0.380 4.365 13.059 1.00 77.75 420 THR A O 1
ATOM 3383 N N . GLY A 1 421 ? 2.089 4.299 11.583 1.00 76.06 421 GLY A N 1
ATOM 3384 C CA . GLY A 1 421 ? 2.538 2.964 11.982 1.00 76.06 421 GLY A CA 1
ATOM 3385 C C . GLY A 1 421 ? 3.109 2.975 13.405 1.00 76.06 421 GLY A C 1
ATOM 3386 O O . GLY A 1 421 ? 3.467 4.030 13.930 1.00 76.06 421 GLY A O 1
ATOM 3387 N N . GLU A 1 422 ? 3.233 1.814 14.051 1.00 73.56 422 GLU A N 1
ATOM 3388 C CA . GLU A 1 422 ? 3.701 1.748 15.444 1.00 73.56 422 GLU A CA 1
ATOM 3389 C C . GLU A 1 422 ? 5.109 2.337 15.621 1.00 73.56 422 GLU A C 1
ATOM 3391 O O . GLU A 1 422 ? 5.323 3.176 16.499 1.00 73.56 422 GLU A O 1
ATOM 3396 N N . ALA A 1 423 ? 6.049 1.962 14.749 1.00 78.25 423 ALA A N 1
ATOM 3397 C CA . ALA A 1 423 ? 7.413 2.483 14.774 1.00 78.25 423 ALA A CA 1
ATOM 3398 C C . ALA A 1 423 ? 7.459 4.003 14.530 1.00 78.25 423 ALA A C 1
ATOM 3400 O O . ALA A 1 423 ? 8.176 4.725 15.222 1.00 78.25 423 ALA A O 1
ATOM 3401 N N . GLU A 1 424 ? 6.656 4.501 13.586 1.00 82.88 424 GLU A N 1
ATOM 3402 C CA . GLU A 1 424 ? 6.571 5.927 13.265 1.00 82.88 424 GLU A CA 1
ATOM 3403 C C . GLU A 1 424 ? 5.950 6.722 14.418 1.00 82.88 424 GLU A C 1
ATOM 3405 O O . GLU A 1 424 ? 6.482 7.756 14.812 1.00 82.88 424 GLU A O 1
ATOM 3410 N N . ARG A 1 425 ? 4.885 6.198 15.035 1.00 78.94 425 ARG A N 1
ATOM 3411 C CA . ARG A 1 425 ? 4.258 6.777 16.228 1.00 78.94 425 ARG A CA 1
ATOM 3412 C C . ARG A 1 425 ? 5.264 6.920 17.364 1.00 78.94 425 ARG A C 1
ATOM 3414 O O . ARG A 1 425 ? 5.327 7.981 17.980 1.00 78.94 425 ARG A O 1
ATOM 3421 N N . ILE A 1 426 ? 6.050 5.875 17.632 1.00 76.12 426 ILE A N 1
ATOM 3422 C CA . ILE A 1 426 ? 7.100 5.910 18.657 1.00 76.12 426 ILE A CA 1
ATOM 3423 C C . ILE A 1 426 ? 8.133 6.986 18.297 1.00 76.12 426 ILE A C 1
ATOM 3425 O O . ILE A 1 426 ? 8.427 7.841 19.126 1.00 76.12 426 ILE A O 1
ATOM 3429 N N . ALA A 1 427 ? 8.642 7.006 17.064 1.00 79.81 427 ALA A N 1
ATOM 3430 C CA . ALA A 1 427 ? 9.648 7.979 16.633 1.00 79.81 427 ALA A CA 1
ATOM 3431 C C . ALA A 1 427 ? 9.158 9.438 16.721 1.00 79.81 427 ALA A C 1
ATOM 3433 O O . ALA A 1 427 ? 9.889 10.320 17.184 1.00 79.81 427 ALA A O 1
ATOM 3434 N N . VAL A 1 428 ? 7.914 9.693 16.308 1.00 80.94 428 VAL A N 1
ATOM 3435 C CA . VAL A 1 428 ? 7.275 11.013 16.368 1.00 80.94 428 VAL A CA 1
ATOM 3436 C C . VAL A 1 428 ? 7.055 11.443 17.815 1.00 80.94 428 VAL A C 1
ATOM 3438 O O . VAL A 1 428 ? 7.401 12.570 18.160 1.00 80.94 428 VAL A O 1
ATOM 3441 N N . ASP A 1 429 ? 6.552 10.558 18.681 1.00 73.50 429 ASP A N 1
ATOM 3442 C CA . ASP A 1 429 ? 6.363 10.839 20.110 1.00 73.50 429 ASP A CA 1
ATOM 3443 C C . ASP A 1 429 ? 7.700 11.147 20.807 1.00 73.50 429 ASP A C 1
ATOM 3445 O O . ASP A 1 429 ? 7.811 12.128 21.547 1.00 73.50 429 ASP A O 1
ATOM 3449 N N . TRP A 1 430 ? 8.751 10.381 20.499 1.00 76.00 430 TRP A N 1
ATOM 3450 C CA . TRP A 1 430 ? 10.106 10.623 21.002 1.00 76.00 430 TRP A CA 1
ATOM 3451 C C . TRP A 1 430 ? 10.681 11.967 20.540 1.00 76.00 430 TRP A C 1
ATOM 3453 O O . TRP A 1 430 ? 11.277 12.698 21.339 1.00 76.00 430 TRP A O 1
ATOM 3463 N N . THR A 1 431 ? 10.479 12.315 19.269 1.00 79.75 431 THR A N 1
ATOM 3464 C CA . THR A 1 431 ? 10.966 13.571 18.682 1.00 79.75 431 THR A CA 1
ATOM 3465 C C . THR A 1 431 ? 10.192 14.771 19.227 1.00 79.75 431 THR A C 1
ATOM 3467 O O . THR A 1 431 ? 10.800 15.771 19.607 1.00 79.75 431 THR A O 1
ATOM 3470 N N . ALA A 1 432 ? 8.867 14.660 19.360 1.00 75.88 432 ALA A N 1
ATOM 3471 C CA . ALA A 1 432 ? 8.016 15.698 19.938 1.00 75.88 432 ALA A CA 1
ATOM 3472 C C . ALA A 1 432 ? 8.365 15.988 21.408 1.00 75.88 432 ALA A C 1
ATOM 3474 O O . ALA A 1 432 ? 8.270 17.130 21.855 1.00 75.88 432 ALA A O 1
ATOM 3475 N N . LYS A 1 433 ? 8.813 14.970 22.155 1.00 69.44 433 LYS A N 1
ATOM 3476 C CA . LYS A 1 433 ? 9.245 15.097 23.557 1.00 69.44 433 LYS A CA 1
ATOM 3477 C C . LYS A 1 433 ? 10.688 15.582 23.727 1.00 69.44 433 LYS A C 1
ATOM 3479 O O . LYS A 1 433 ? 11.099 15.838 24.857 1.00 69.44 433 LYS A O 1
ATOM 3484 N N . GLY A 1 434 ? 11.466 15.699 22.649 1.00 68.75 434 GLY A N 1
ATOM 3485 C CA . GLY A 1 434 ? 12.859 16.146 22.714 1.00 68.75 434 GLY A CA 1
ATOM 3486 C C . GLY A 1 434 ? 13.827 15.125 23.327 1.00 68.75 434 GLY A C 1
ATOM 3487 O O . GLY A 1 434 ? 14.823 15.525 23.926 1.00 68.75 434 GLY A O 1
ATOM 3488 N N . GLY A 1 435 ? 13.553 13.820 23.191 1.00 60.22 435 GLY A N 1
ATOM 3489 C CA . GLY A 1 435 ? 14.509 12.763 23.560 1.00 60.22 435 GLY A CA 1
ATOM 3490 C C . GLY A 1 435 ? 14.623 12.448 25.058 1.00 60.22 435 GLY A C 1
ATOM 3491 O O . GLY A 1 435 ? 15.684 12.026 25.516 1.00 60.22 435 GLY A O 1
ATOM 3492 N N . GLY A 1 436 ? 13.560 12.657 25.839 1.00 59.78 436 GLY A N 1
ATOM 3493 C CA . GLY A 1 436 ? 13.540 12.302 27.262 1.00 59.78 436 GLY A CA 1
ATOM 3494 C C . GLY A 1 436 ? 13.756 10.801 27.504 1.00 59.78 436 GLY A C 1
ATOM 3495 O O . GLY A 1 436 ? 13.159 9.969 26.833 1.00 59.78 436 GLY A O 1
ATOM 3496 N N . SER A 1 437 ? 14.593 10.462 28.489 1.00 53.69 437 SER A N 1
ATOM 3497 C CA . SER A 1 437 ? 14.946 9.093 28.900 1.00 53.69 437 SER A CA 1
ATOM 3498 C C . SER A 1 437 ? 13.767 8.355 29.561 1.00 53.69 437 SER A C 1
ATOM 3500 O O . SER A 1 437 ? 13.776 8.117 30.767 1.00 53.69 437 SER A O 1
ATOM 3502 N N . GLY A 1 438 ? 12.739 8.013 28.786 1.00 59.66 438 GLY A N 1
ATOM 3503 C CA . GLY A 1 438 ? 11.647 7.132 29.200 1.00 59.66 438 GLY A CA 1
ATOM 3504 C C . GLY A 1 438 ? 11.925 5.684 28.796 1.00 59.66 438 GLY A C 1
ATOM 3505 O O . GLY A 1 438 ? 12.519 5.420 27.753 1.00 59.66 438 GLY A O 1
ATOM 3506 N N . THR A 1 439 ? 11.495 4.722 29.612 1.00 65.81 439 THR A N 1
ATOM 3507 C CA . THR A 1 439 ? 11.443 3.317 29.172 1.00 65.81 439 THR A CA 1
ATOM 3508 C C . THR A 1 439 ? 10.370 3.154 28.087 1.00 65.81 439 THR A C 1
ATOM 3510 O O . THR A 1 439 ? 9.450 3.969 27.998 1.00 65.81 439 THR A O 1
ATOM 3513 N N . SER A 1 440 ? 10.438 2.095 27.273 1.00 66.38 440 SER A N 1
ATOM 3514 C CA . SER A 1 440 ? 9.412 1.809 26.250 1.00 66.38 440 SER A CA 1
ATOM 3515 C C . SER A 1 440 ? 7.991 1.746 26.836 1.00 66.38 440 SER A C 1
ATOM 3517 O O . SER A 1 440 ? 7.032 2.205 26.209 1.00 66.38 440 SER A O 1
ATOM 3519 N N . LEU A 1 441 ? 7.864 1.257 28.075 1.00 73.00 441 LEU A N 1
ATOM 3520 C CA . LEU A 1 441 ? 6.612 1.244 28.831 1.00 73.00 441 LEU A CA 1
ATOM 3521 C C . LEU A 1 441 ? 6.115 2.659 29.153 1.00 73.00 441 LEU A C 1
ATOM 3523 O O . LEU A 1 441 ? 4.929 2.934 28.991 1.00 73.00 441 LEU A O 1
ATOM 3527 N N . ASP A 1 442 ? 7.006 3.561 29.568 1.00 71.69 442 ASP A N 1
ATOM 3528 C CA . ASP A 1 442 ? 6.644 4.948 29.872 1.00 71.69 442 ASP A CA 1
ATOM 3529 C C . ASP A 1 442 ? 6.146 5.674 28.615 1.00 71.69 442 ASP A C 1
ATOM 3531 O O . ASP A 1 442 ? 5.098 6.316 28.648 1.00 71.69 442 ASP A O 1
ATOM 3535 N N . SER A 1 443 ? 6.799 5.480 27.461 1.00 67.31 443 SER A N 1
ATOM 3536 C CA . SER A 1 443 ? 6.281 6.012 26.192 1.00 67.31 443 SER A CA 1
ATOM 3537 C C . SER A 1 443 ? 4.904 5.441 25.837 1.00 67.31 443 SER A C 1
ATOM 3539 O O . SER A 1 443 ? 4.007 6.202 25.474 1.00 67.31 443 SER A O 1
ATOM 3541 N N . HIS A 1 444 ? 4.694 4.130 26.015 1.00 72.62 444 HIS A N 1
ATOM 3542 C CA . HIS A 1 444 ? 3.417 3.482 25.709 1.00 72.62 444 HIS A CA 1
ATOM 3543 C C . HIS A 1 444 ? 2.278 4.008 26.601 1.00 72.62 444 HIS A C 1
ATOM 3545 O O . HIS A 1 444 ? 1.232 4.426 26.094 1.00 72.62 444 HIS A O 1
ATOM 3551 N N . LEU A 1 445 ? 2.498 4.062 27.920 1.00 81.81 445 LEU A N 1
ATOM 3552 C CA . LEU A 1 445 ? 1.524 4.574 28.889 1.00 81.81 445 LEU A CA 1
ATOM 3553 C C . LEU A 1 445 ? 1.254 6.069 28.700 1.00 81.81 445 LEU A C 1
ATOM 3555 O O . LEU A 1 445 ? 0.115 6.512 28.844 1.00 81.81 445 LEU A O 1
ATOM 3559 N N . GLN A 1 446 ? 2.266 6.859 28.340 1.00 72.94 446 GLN A N 1
ATOM 3560 C CA . GLN A 1 446 ? 2.089 8.280 28.043 1.00 72.94 446 GLN A CA 1
ATOM 3561 C C . GLN A 1 446 ? 1.235 8.511 26.796 1.00 72.94 446 GLN A C 1
ATOM 3563 O O . GLN A 1 446 ? 0.399 9.419 26.802 1.00 72.94 446 GLN A O 1
ATOM 3568 N N . THR A 1 447 ? 1.391 7.703 25.739 1.00 72.81 447 THR A N 1
ATOM 3569 C CA . THR A 1 447 ? 0.514 7.820 24.567 1.00 72.81 447 THR A CA 1
ATOM 3570 C C . THR A 1 447 ? -0.928 7.470 24.922 1.00 72.81 447 THR A C 1
ATOM 3572 O O . THR A 1 447 ? -1.830 8.235 24.585 1.00 72.81 447 THR A O 1
ATOM 3575 N N . GLN A 1 448 ? -1.153 6.376 25.661 1.00 80.94 448 GLN A N 1
ATOM 3576 C CA . GLN A 1 448 ? -2.494 6.012 26.134 1.00 80.94 448 GLN A CA 1
ATOM 3577 C C . GLN A 1 448 ? -3.098 7.121 27.005 1.00 80.94 448 GLN A C 1
ATOM 3579 O O . GLN A 1 448 ? -4.223 7.556 26.769 1.00 80.94 448 GLN A O 1
ATOM 3584 N N . ARG A 1 449 ? -2.330 7.655 27.964 1.00 84.25 449 ARG A N 1
ATOM 3585 C CA . ARG A 1 449 ? -2.755 8.773 28.818 1.00 84.25 449 ARG A CA 1
ATOM 3586 C C . ARG A 1 449 ? -3.130 10.005 27.999 1.00 84.25 449 ARG A C 1
ATOM 3588 O O . ARG A 1 449 ? -4.135 10.643 28.299 1.00 84.25 449 ARG A O 1
ATOM 3595 N N . SER A 1 450 ? -2.330 10.354 26.995 1.00 74.38 450 SER A N 1
ATOM 3596 C CA . SER A 1 450 ? -2.584 11.514 26.136 1.00 74.38 450 SER A CA 1
ATOM 3597 C C . SER A 1 450 ? -3.847 11.318 25.298 1.00 74.38 450 SER A C 1
ATOM 3599 O O . SER A 1 450 ? -4.676 12.222 25.246 1.00 74.38 450 SER A O 1
ATOM 3601 N N . ALA A 1 451 ? -4.060 10.121 24.740 1.00 75.12 451 ALA A N 1
ATOM 3602 C CA . ALA A 1 451 ? -5.282 9.776 24.013 1.00 75.12 451 ALA A CA 1
ATOM 3603 C C . ALA A 1 451 ? -6.530 9.852 24.912 1.00 75.12 451 ALA A C 1
ATOM 3605 O O . ALA A 1 451 ? -7.522 10.483 24.544 1.00 75.12 451 ALA A O 1
ATOM 3606 N N . VAL A 1 452 ? -6.461 9.294 26.128 1.00 87.38 452 VAL A N 1
ATOM 3607 C CA . VAL A 1 452 ? -7.548 9.376 27.120 1.00 87.38 452 VAL A CA 1
ATOM 3608 C C . VAL A 1 452 ? -7.808 10.825 27.534 1.00 87.38 452 VAL A C 1
ATOM 3610 O O . VAL A 1 452 ? -8.962 11.237 27.622 1.00 87.38 452 VAL A O 1
ATOM 3613 N N . LYS A 1 453 ? -6.756 11.626 27.744 1.00 85.50 453 LYS A N 1
ATOM 3614 C CA . LYS A 1 453 ? -6.881 13.054 28.063 1.00 85.50 453 LYS A CA 1
ATOM 3615 C C . LYS A 1 453 ? -7.571 13.821 26.930 1.00 85.50 453 LYS A C 1
ATOM 3617 O O . LYS A 1 453 ? -8.506 14.566 27.203 1.00 85.50 453 LYS A O 1
ATOM 3622 N N . MET A 1 454 ? -7.169 13.604 25.676 1.00 77.69 454 MET A N 1
ATOM 3623 C CA . MET A 1 454 ? -7.801 14.233 24.509 1.00 77.69 454 MET A CA 1
ATOM 3624 C C . MET A 1 454 ? -9.276 13.843 24.377 1.00 77.69 454 MET A C 1
ATOM 3626 O O . MET A 1 454 ? -10.118 14.695 24.094 1.00 77.69 454 MET A O 1
ATOM 3630 N N . LEU A 1 455 ? -9.605 12.567 24.601 1.00 86.62 455 LEU A N 1
ATOM 3631 C CA . LEU A 1 455 ? -10.989 12.101 24.596 1.00 86.62 455 LEU A CA 1
ATOM 3632 C C . LEU A 1 455 ? -11.798 12.761 25.721 1.00 86.62 455 LEU A C 1
ATOM 3634 O O . LEU A 1 455 ? -12.897 13.254 25.478 1.00 86.62 455 LEU A O 1
ATOM 3638 N N . HIS A 1 456 ? -11.242 12.822 26.931 1.00 90.12 456 HIS A N 1
ATOM 3639 C CA . HIS A 1 456 ? -11.878 13.457 28.082 1.00 90.12 456 HIS A CA 1
ATOM 3640 C C . HIS A 1 456 ? -12.163 14.945 27.836 1.00 90.12 456 HIS A C 1
ATOM 3642 O O . HIS A 1 456 ? -13.283 15.397 28.059 1.00 90.12 456 HIS A O 1
ATOM 3648 N N . GLU A 1 457 ? -11.190 15.693 27.312 1.00 86.69 457 GLU A N 1
ATOM 3649 C CA . GLU A 1 457 ? -11.364 17.107 26.963 1.00 86.69 457 GLU A CA 1
ATOM 3650 C C . GLU A 1 457 ? -12.472 17.306 25.918 1.00 86.69 457 GLU A C 1
ATOM 3652 O O . GLU A 1 457 ? -13.311 18.194 26.070 1.00 86.69 457 GLU A O 1
ATOM 3657 N N . ARG A 1 458 ? -12.549 16.441 24.896 1.00 86.81 458 ARG A N 1
ATOM 3658 C CA . ARG A 1 458 ? -13.634 16.480 23.900 1.00 86.81 458 ARG A CA 1
ATOM 3659 C C . ARG A 1 458 ? -14.998 16.186 24.521 1.00 86.81 458 ARG A C 1
ATOM 3661 O O . ARG A 1 458 ? -15.958 16.893 24.226 1.00 86.81 458 ARG A O 1
ATOM 3668 N N . ILE A 1 459 ? -15.088 15.188 25.401 1.00 91.50 459 ILE A N 1
ATOM 3669 C CA . ILE A 1 459 ? -16.328 14.871 26.122 1.00 91.50 459 ILE A CA 1
ATOM 3670 C C . ILE A 1 459 ? -16.769 16.070 26.969 1.00 91.50 459 ILE A C 1
ATOM 3672 O O . ILE A 1 459 ? -17.946 16.422 26.942 1.00 91.50 459 ILE A O 1
ATOM 3676 N N . LEU A 1 460 ? -15.846 16.748 27.659 1.00 92.75 460 LEU A N 1
ATOM 3677 C CA . LEU A 1 460 ? -16.166 17.941 28.448 1.00 92.75 460 LEU A CA 1
ATOM 3678 C C . LEU A 1 460 ? -16.750 19.073 27.594 1.00 92.75 460 LEU A C 1
ATOM 3680 O O . LEU A 1 460 ? -17.702 19.721 28.027 1.00 92.75 460 LEU A O 1
ATOM 3684 N N . VAL A 1 461 ? -16.235 19.292 26.380 1.00 91.50 461 VAL A N 1
ATOM 3685 C CA . VAL A 1 461 ? -16.798 20.283 25.444 1.00 91.50 461 VAL A CA 1
ATOM 3686 C C . VAL A 1 461 ? -18.239 19.930 25.071 1.00 91.50 461 VAL A C 1
ATOM 3688 O O . VAL A 1 461 ? -19.107 20.803 25.090 1.00 91.50 461 VAL A O 1
ATOM 3691 N N . LEU A 1 462 ? -18.519 18.655 24.785 1.00 90.44 462 LEU A N 1
ATOM 3692 C CA . LEU A 1 462 ? -19.870 18.194 24.446 1.00 90.44 462 LEU A CA 1
ATOM 3693 C C . LEU A 1 462 ? -20.832 18.313 25.636 1.00 90.44 462 LEU A C 1
ATOM 3695 O O . LEU A 1 462 ? -21.954 18.792 25.476 1.00 90.44 462 LEU A O 1
ATOM 3699 N N . VAL A 1 463 ? -20.386 17.936 26.837 1.00 92.81 463 VAL A N 1
ATOM 3700 C CA . VAL A 1 463 ? -21.168 18.074 28.077 1.00 92.81 463 VAL A CA 1
ATOM 3701 C C . VAL A 1 463 ? -21.473 19.543 28.360 1.00 92.81 463 VAL A C 1
ATOM 3703 O O . VAL A 1 463 ? -22.615 19.879 28.682 1.00 92.81 463 VAL A O 1
ATOM 3706 N N . LYS A 1 464 ? -20.485 20.429 28.193 1.00 93.25 464 LYS A N 1
ATOM 3707 C CA . LYS A 1 464 ? -20.673 21.874 28.336 1.00 93.25 464 LYS A CA 1
ATOM 3708 C C . LYS A 1 464 ? -21.704 22.397 27.336 1.00 93.25 464 LYS A C 1
ATOM 3710 O O . LYS A 1 464 ? -22.651 23.047 27.756 1.00 93.25 464 LYS A O 1
ATOM 3715 N N . TYR A 1 465 ? -21.589 22.040 26.055 1.00 92.25 465 TYR A N 1
ATOM 3716 C CA . TYR A 1 465 ? -22.556 22.441 25.030 1.00 92.25 465 TYR A CA 1
ATOM 3717 C C . TYR A 1 465 ? -23.991 22.027 25.390 1.00 92.25 465 TYR A C 1
ATOM 3719 O O . TYR A 1 465 ? -24.900 22.853 25.359 1.00 92.25 465 TYR A O 1
ATOM 3727 N N . VAL A 1 466 ? -24.202 20.770 25.795 1.00 92.75 466 VAL A N 1
ATOM 3728 C CA . VAL A 1 466 ? -25.534 20.286 26.199 1.00 92.75 466 VAL A CA 1
ATOM 3729 C C . VAL A 1 466 ? -26.044 21.027 27.440 1.00 92.75 466 VAL A C 1
ATOM 3731 O O . VAL A 1 466 ? -27.218 21.393 27.490 1.00 92.75 466 VAL A O 1
ATOM 3734 N N . THR A 1 467 ? -25.172 21.303 28.412 1.00 93.81 467 THR A N 1
ATOM 3735 C CA . THR A 1 467 ? -25.520 22.060 29.627 1.00 93.81 467 THR A CA 1
ATOM 3736 C C . THR A 1 467 ? -25.938 23.492 29.292 1.00 93.81 467 THR A C 1
ATOM 3738 O O . THR A 1 467 ? -26.985 23.947 29.753 1.00 93.81 467 THR A O 1
ATOM 3741 N N . ASP A 1 468 ? -25.180 24.174 28.432 1.00 93.25 468 ASP A N 1
ATOM 3742 C CA . ASP A 1 468 ? -25.455 25.546 27.997 1.00 93.25 468 ASP A CA 1
ATOM 3743 C C . ASP A 1 468 ? -26.761 25.622 27.184 1.00 93.25 468 ASP A C 1
ATOM 3745 O O . ASP A 1 468 ? -27.539 26.567 27.328 1.00 93.25 468 ASP A O 1
ATOM 3749 N N . VAL A 1 469 ? -27.061 24.600 26.374 1.00 93.50 469 VAL A N 1
ATOM 3750 C CA . VAL A 1 469 ? -28.334 24.482 25.642 1.00 93.50 469 VAL A CA 1
ATOM 3751 C C . VAL A 1 469 ? -29.522 24.263 26.590 1.00 93.50 469 VAL A C 1
ATOM 3753 O O . VAL A 1 469 ? -30.586 24.853 26.379 1.00 93.50 469 VAL A O 1
ATOM 3756 N N . ILE A 1 470 ? -29.364 23.447 27.639 1.00 92.00 470 ILE A N 1
ATOM 3757 C CA . ILE A 1 470 ? -30.397 23.235 28.672 1.00 92.00 470 ILE A CA 1
ATOM 3758 C C . ILE A 1 470 ? -30.634 24.524 29.469 1.00 92.00 470 ILE A C 1
ATOM 3760 O O . ILE A 1 470 ? -31.782 24.876 29.735 1.00 92.00 470 ILE A O 1
ATOM 3764 N N . ALA A 1 471 ? -29.564 25.253 29.795 1.00 93.69 471 ALA A N 1
ATOM 3765 C CA . ALA A 1 471 ? -29.619 26.539 30.487 1.00 93.69 471 ALA A CA 1
ATOM 3766 C C . ALA A 1 471 ? -30.131 27.699 29.608 1.00 93.69 471 ALA A C 1
ATOM 3768 O O . ALA A 1 471 ? -30.329 28.804 30.109 1.00 93.69 471 ALA A O 1
ATOM 3769 N N . GLY A 1 472 ? -30.337 27.472 28.305 1.00 91.69 472 GLY A N 1
ATOM 3770 C CA . GLY A 1 472 ? -30.787 28.491 27.353 1.00 91.69 472 GLY A CA 1
ATOM 3771 C C . GLY A 1 472 ? -29.715 29.515 26.956 1.00 91.69 472 GLY A C 1
ATOM 3772 O O . GLY A 1 472 ? -30.055 30.560 26.411 1.00 91.69 472 GLY A O 1
ATOM 3773 N N . GLN A 1 473 ? -28.436 29.232 27.222 1.00 90.69 473 GLN A N 1
ATOM 3774 C CA . GLN A 1 473 ? -27.294 30.107 26.925 1.00 90.69 473 GLN A CA 1
ATOM 3775 C C . GLN A 1 473 ? -26.672 29.854 25.539 1.00 90.69 473 GLN A C 1
ATOM 3777 O O . GLN A 1 473 ? -25.928 30.697 25.043 1.00 90.69 473 GLN A O 1
ATOM 3782 N N . ALA A 1 474 ? -26.987 28.724 24.896 1.00 88.31 474 ALA A N 1
ATOM 3783 C CA . ALA A 1 474 ? -26.497 28.357 23.565 1.00 88.31 474 ALA A CA 1
ATOM 3784 C C . ALA A 1 474 ? -27.647 27.986 22.601 1.00 88.31 474 ALA A C 1
ATOM 3786 O O . ALA A 1 474 ? -28.682 27.471 23.041 1.00 88.31 474 ALA A O 1
ATOM 3787 N N . PRO A 1 475 ? -27.493 28.220 21.280 1.00 90.56 475 PRO A N 1
ATOM 3788 C CA . PRO A 1 475 ? -28.512 27.879 20.292 1.00 90.56 475 PRO A CA 1
ATOM 3789 C C . PRO A 1 475 ? -28.689 26.360 20.157 1.00 90.56 475 PRO A C 1
ATOM 3791 O O . PRO A 1 475 ? -27.722 25.594 20.111 1.00 90.56 475 PRO A O 1
ATOM 3794 N N . LYS A 1 476 ? -29.952 25.932 20.053 1.00 88.94 476 LYS A N 1
ATOM 3795 C CA . LYS A 1 476 ? -30.341 24.530 19.856 1.00 88.94 476 LYS A CA 1
ATOM 3796 C C . LYS A 1 476 ? -30.084 24.104 18.413 1.00 88.94 476 LYS A C 1
ATOM 3798 O O . LYS A 1 476 ? -30.891 24.403 17.537 1.00 88.94 476 LYS A O 1
ATOM 3803 N N . ASP A 1 477 ? -29.006 23.362 18.179 1.00 92.00 477 ASP A N 1
ATOM 3804 C CA . ASP A 1 477 ? -28.799 22.661 16.912 1.00 92.00 477 ASP A CA 1
ATOM 3805 C C . ASP A 1 477 ? -29.339 21.227 17.000 1.00 92.00 477 ASP A C 1
ATOM 3807 O O . ASP A 1 477 ? -28.758 20.336 17.625 1.00 92.00 477 ASP A O 1
ATOM 3811 N N . HIS A 1 478 ? -30.475 20.997 16.345 1.00 89.88 478 HIS A N 1
ATOM 3812 C CA . HIS A 1 478 ? -31.134 19.696 16.327 1.00 89.88 478 HIS A CA 1
ATOM 3813 C C . HIS A 1 478 ? -30.322 18.601 15.619 1.00 89.88 478 HIS A C 1
ATOM 3815 O O . HIS A 1 478 ? -30.515 17.428 15.943 1.00 89.88 478 HIS A O 1
ATOM 3821 N N . ALA A 1 479 ? -29.434 18.942 14.677 1.00 90.94 479 ALA A N 1
ATOM 3822 C CA . ALA A 1 479 ? -28.592 17.955 14.002 1.00 90.94 479 ALA A CA 1
ATOM 3823 C C . ALA A 1 479 ? -27.523 17.417 14.961 1.00 90.94 479 ALA A C 1
ATOM 3825 O O . ALA A 1 479 ? -27.445 16.206 15.179 1.00 90.94 479 ALA A O 1
ATOM 3826 N N . THR A 1 480 ? -26.782 18.317 15.613 1.00 89.38 480 THR A N 1
ATOM 3827 C CA . THR A 1 480 ? -25.762 17.961 16.610 1.00 89.38 480 THR A CA 1
ATOM 3828 C C . THR A 1 480 ? -26.358 17.190 17.789 1.00 89.38 480 THR A C 1
ATOM 3830 O O . THR A 1 480 ? -25.820 16.155 18.184 1.00 89.38 480 THR A O 1
ATOM 3833 N N . LEU A 1 481 ? -27.509 17.621 18.320 1.00 91.38 481 LEU A N 1
ATOM 3834 C CA . LEU A 1 481 ? -28.186 16.918 19.419 1.00 91.38 481 LEU A CA 1
ATOM 3835 C C . LEU A 1 481 ? -28.624 15.495 19.034 1.00 91.38 481 LEU A C 1
ATOM 3837 O O . LEU A 1 481 ? -28.528 14.582 19.853 1.00 91.38 481 LEU A O 1
ATOM 3841 N N . ARG A 1 482 ? -29.070 15.281 17.788 1.00 93.44 482 ARG A N 1
ATOM 3842 C CA . ARG A 1 482 ? -29.427 13.944 17.289 1.00 93.44 482 ARG A CA 1
ATOM 3843 C C . ARG A 1 482 ? -28.199 13.043 17.167 1.00 93.44 482 ARG A C 1
ATOM 3845 O O . ARG A 1 482 ? -28.263 11.889 17.581 1.00 93.44 482 ARG A O 1
ATOM 3852 N N . SER A 1 483 ? -27.087 13.571 16.656 1.00 91.38 483 SER A N 1
ATOM 3853 C CA . SER A 1 483 ? -25.816 12.841 16.580 1.00 91.38 483 SER A CA 1
ATOM 3854 C C . SER A 1 483 ? -25.285 12.471 17.968 1.00 91.38 483 SER A C 1
ATOM 3856 O O . SER A 1 483 ? -24.832 11.348 18.170 1.00 91.38 483 SER A O 1
ATOM 3858 N N . LEU A 1 484 ? -25.405 13.373 18.948 1.00 92.06 484 LEU A N 1
ATOM 3859 C CA . LEU A 1 484 ? -25.047 13.093 20.342 1.00 92.06 484 LEU A CA 1
ATOM 3860 C C . LEU A 1 484 ? -25.924 12.000 20.958 1.00 92.06 484 LEU A C 1
ATOM 3862 O O . LEU A 1 484 ? -25.406 11.104 21.618 1.00 92.06 484 LEU A O 1
ATOM 3866 N N . ALA A 1 485 ? -27.236 12.037 20.716 1.00 91.38 485 ALA A N 1
ATOM 3867 C CA . ALA A 1 485 ? -28.143 10.994 21.188 1.00 91.38 485 ALA A CA 1
ATOM 3868 C C . ALA A 1 485 ? -27.802 9.622 20.581 1.00 91.38 485 ALA A C 1
ATOM 3870 O O . ALA A 1 485 ? -27.772 8.627 21.303 1.00 91.38 485 ALA A O 1
ATOM 3871 N N . ALA A 1 486 ? -27.488 9.572 19.281 1.00 91.94 486 ALA A N 1
ATOM 3872 C CA . ALA A 1 486 ? -27.043 8.349 18.614 1.00 91.94 486 ALA A CA 1
ATOM 3873 C C . ALA A 1 486 ? -25.719 7.822 19.195 1.00 91.94 486 ALA A C 1
ATOM 3875 O O . ALA A 1 486 ? -25.590 6.623 19.434 1.00 91.94 486 ALA A O 1
ATOM 3876 N N . LEU A 1 487 ? -24.766 8.713 19.491 1.00 90.31 487 LEU A N 1
ATOM 3877 C CA . LEU A 1 487 ? -23.500 8.352 20.128 1.00 90.31 487 LEU A CA 1
ATOM 3878 C C . LEU A 1 487 ? -23.718 7.739 21.518 1.00 90.31 487 LEU A C 1
ATOM 3880 O O . LEU A 1 487 ? -23.164 6.685 21.810 1.00 90.31 487 LEU A O 1
ATOM 3884 N N . VAL A 1 488 ? -24.549 8.352 22.365 1.00 90.56 488 VAL A N 1
ATOM 3885 C CA . VAL A 1 488 ? -24.849 7.814 23.705 1.00 90.56 488 VAL A CA 1
ATOM 3886 C C . VAL A 1 488 ? -25.561 6.463 23.610 1.00 90.56 488 VAL A C 1
ATOM 3888 O O . VAL A 1 488 ? -25.225 5.552 24.359 1.00 90.56 488 VAL A O 1
ATOM 3891 N N . ALA A 1 489 ? -26.491 6.305 22.665 1.00 89.25 489 ALA A N 1
ATOM 3892 C CA . ALA A 1 489 ? -27.195 5.043 22.440 1.00 89.25 489 ALA A CA 1
ATOM 3893 C C . ALA A 1 489 ? -26.282 3.916 21.921 1.00 89.25 489 ALA A C 1
ATOM 3895 O O . ALA A 1 489 ? -26.604 2.746 22.102 1.00 89.25 489 ALA A O 1
ATOM 3896 N N . SER A 1 490 ? -25.152 4.254 21.291 1.00 87.88 490 SER A N 1
ATOM 3897 C CA . SER A 1 490 ? -24.153 3.276 20.836 1.00 87.88 490 SER A CA 1
ATOM 3898 C C . SER A 1 490 ? -23.254 2.734 21.955 1.00 87.88 490 SER A C 1
ATOM 3900 O O . SER A 1 490 ? -22.437 1.850 21.708 1.00 87.88 490 SER A O 1
ATOM 3902 N N . LEU A 1 491 ? -23.384 3.254 23.182 1.00 87.88 491 LEU A N 1
ATOM 3903 C CA . LEU A 1 491 ? -22.617 2.804 24.340 1.00 87.88 491 LEU A CA 1
ATOM 3904 C C . LEU A 1 491 ? -23.439 1.813 25.187 1.00 87.88 491 LEU A C 1
ATOM 3906 O O . LEU A 1 491 ? -24.598 2.101 25.489 1.00 87.88 491 LEU A O 1
ATOM 3910 N N . PRO A 1 492 ? -22.847 0.684 25.628 1.00 85.00 492 PRO A N 1
ATOM 3911 C CA . PRO A 1 492 ? -21.454 0.269 25.434 1.00 85.00 492 PRO A CA 1
ATOM 3912 C C . PRO A 1 492 ? -21.203 -0.262 24.015 1.00 85.00 492 PRO A C 1
ATOM 3914 O O . PRO A 1 492 ? -22.005 -1.029 23.493 1.00 85.00 492 PRO A O 1
ATOM 3917 N N . ALA A 1 493 ? -20.052 0.085 23.426 1.00 73.75 493 ALA A N 1
ATOM 3918 C CA . ALA A 1 493 ? -19.713 -0.295 22.049 1.00 73.75 493 ALA A CA 1
ATOM 3919 C C . ALA A 1 493 ? -19.682 -1.821 21.816 1.00 73.75 493 ALA A C 1
ATOM 3921 O O . ALA A 1 493 ? -19.934 -2.274 20.701 1.00 73.75 493 ALA A O 1
ATOM 3922 N N . THR A 1 494 ? -19.418 -2.618 22.862 1.00 71.62 494 THR A N 1
ATOM 3923 C CA . THR A 1 494 ? -19.331 -4.078 22.741 1.00 71.62 494 THR A CA 1
ATOM 3924 C C . THR A 1 494 ? -19.813 -4.785 24.012 1.00 71.62 494 THR A C 1
ATOM 3926 O O . THR A 1 494 ? -19.092 -4.879 25.002 1.00 71.62 494 THR A O 1
ATOM 3929 N N . GLU A 1 495 ? -21.026 -5.345 23.982 1.00 72.00 495 GLU A N 1
ATOM 3930 C CA . GLU A 1 495 ? -21.503 -6.325 24.981 1.00 72.00 495 GLU A CA 1
ATOM 3931 C C . GLU A 1 495 ? -21.605 -7.755 24.421 1.00 72.00 495 GLU A C 1
ATOM 3933 O O . GLU A 1 495 ? -22.122 -8.662 25.079 1.00 72.00 495 GLU A O 1
ATOM 3938 N N . ASN A 1 496 ? -21.104 -7.984 23.203 1.00 82.94 496 ASN A N 1
ATOM 3939 C CA . ASN A 1 496 ? -21.183 -9.288 22.559 1.00 82.94 496 ASN A CA 1
ATOM 3940 C C . ASN A 1 496 ? -20.426 -10.351 23.380 1.00 82.94 496 ASN A C 1
ATOM 3942 O O . ASN A 1 496 ? -19.245 -10.197 23.698 1.00 82.94 496 ASN A O 1
ATOM 3946 N N . LYS A 1 497 ? -21.110 -11.455 23.706 1.00 84.88 497 LYS A N 1
ATOM 3947 C CA . LYS A 1 497 ? -20.523 -12.588 24.435 1.00 84.88 497 LYS A CA 1
ATOM 3948 C C . LYS A 1 497 ? -19.365 -13.234 23.673 1.00 84.88 497 LYS A C 1
ATOM 3950 O O . LYS A 1 497 ? -18.408 -13.643 24.319 1.00 84.88 497 LYS A O 1
ATOM 3955 N N . ALA A 1 498 ? -19.433 -13.284 22.341 1.00 87.25 498 ALA A N 1
ATOM 3956 C CA . ALA A 1 498 ? -18.359 -13.829 21.511 1.00 87.25 498 ALA A CA 1
ATOM 3957 C C . ALA A 1 498 ? -17.069 -13.007 21.658 1.00 87.25 498 ALA A C 1
ATOM 3959 O O . ALA A 1 498 ? -16.017 -13.571 21.928 1.00 87.25 498 ALA A O 1
ATOM 3960 N N . PHE A 1 499 ? -17.182 -11.675 21.619 1.00 87.56 499 PHE A N 1
ATOM 3961 C CA . PHE A 1 499 ? -16.046 -10.777 21.839 1.00 87.56 499 PHE A CA 1
ATOM 3962 C C . PHE A 1 499 ? -15.439 -10.945 23.237 1.00 87.56 499 PHE A C 1
ATOM 3964 O O . PHE A 1 499 ? -14.227 -10.988 23.383 1.00 87.56 499 PHE A O 1
ATOM 3971 N N . ARG A 1 500 ? -16.270 -11.080 24.284 1.00 87.06 500 ARG A N 1
ATOM 3972 C CA . ARG A 1 500 ? -15.764 -11.329 25.647 1.00 87.06 500 ARG A CA 1
ATOM 3973 C C . ARG A 1 500 ? -15.002 -12.648 25.754 1.00 87.06 500 ARG A C 1
ATOM 3975 O O . ARG A 1 500 ? -14.030 -12.714 26.494 1.00 87.06 500 ARG A O 1
ATOM 3982 N N . GLN A 1 501 ? -15.461 -13.685 25.060 1.00 89.75 501 GLN A N 1
ATOM 3983 C CA . GLN A 1 501 ? -14.772 -14.970 25.041 1.00 89.75 501 GLN A CA 1
ATOM 3984 C C . GLN A 1 501 ? -13.416 -14.851 24.340 1.00 89.75 501 GLN A C 1
ATOM 3986 O O . GLN A 1 501 ? -12.419 -15.262 24.916 1.00 89.75 501 GLN A O 1
ATOM 3991 N N . GLU A 1 502 ? -13.378 -14.232 23.160 1.00 90.88 502 GLU A N 1
ATOM 3992 C CA . GLU A 1 502 ? -12.144 -13.983 22.406 1.00 90.88 502 GLU A CA 1
ATOM 3993 C C . GLU A 1 502 ? -11.145 -13.134 23.206 1.00 90.88 502 GLU A C 1
ATOM 3995 O O . GLU A 1 502 ? -9.992 -13.523 23.362 1.00 90.88 502 GLU A O 1
ATOM 4000 N N . PHE A 1 503 ? -11.615 -12.046 23.822 1.00 90.38 503 PHE A N 1
ATOM 4001 C CA . PHE A 1 503 ? -10.806 -11.196 24.695 1.00 90.38 503 PHE A CA 1
ATOM 4002 C C . PHE A 1 503 ? -10.227 -11.962 25.892 1.00 90.38 503 PHE A C 1
ATOM 4004 O O . PHE A 1 503 ? -9.067 -11.773 26.250 1.00 90.38 503 PHE A O 1
ATOM 4011 N N . ASN A 1 504 ? -11.023 -12.829 26.526 1.00 91.56 504 ASN A N 1
ATOM 4012 C CA . ASN A 1 504 ? -10.542 -13.640 27.643 1.00 91.56 504 ASN A CA 1
ATOM 4013 C C . ASN A 1 504 ? -9.495 -14.661 27.188 1.00 91.56 504 ASN A C 1
ATOM 4015 O O . ASN A 1 504 ? -8.508 -14.844 27.890 1.00 91.56 504 ASN A O 1
ATOM 4019 N N . THR A 1 505 ? -9.683 -15.290 26.026 1.00 93.88 505 THR A N 1
ATOM 4020 C CA . THR A 1 505 ? -8.694 -16.213 25.456 1.00 93.88 505 THR A CA 1
ATOM 4021 C C . THR A 1 505 ? -7.377 -15.496 25.167 1.00 93.88 505 THR A C 1
ATOM 4023 O O . THR A 1 505 ? -6.336 -15.946 25.630 1.00 93.88 505 THR A O 1
ATOM 4026 N N . GLU A 1 506 ? -7.413 -14.335 24.508 1.00 94.38 506 GLU A N 1
ATOM 4027 C CA . GLU A 1 506 ? -6.206 -13.536 24.258 1.00 94.38 506 GLU A CA 1
ATOM 4028 C C . GLU A 1 506 ? -5.521 -13.118 25.572 1.00 94.38 506 GLU A C 1
ATOM 4030 O O . GLU A 1 506 ? -4.300 -13.199 25.712 1.00 94.38 506 GLU A O 1
ATOM 4035 N N . TYR A 1 507 ? -6.305 -12.721 26.578 1.00 93.56 507 TYR A N 1
ATOM 4036 C CA . TYR A 1 507 ? -5.789 -12.372 27.899 1.00 93.56 507 TYR A CA 1
ATOM 4037 C C . TYR A 1 507 ? -5.093 -13.552 28.594 1.00 93.56 507 TYR A C 1
ATOM 4039 O O . TYR A 1 507 ? -3.996 -13.386 29.136 1.00 93.56 507 TYR A O 1
ATOM 4047 N N . GLU A 1 508 ? -5.711 -14.734 28.576 1.00 95.56 508 GLU A N 1
ATOM 4048 C CA . GLU A 1 508 ? -5.145 -15.970 29.126 1.00 95.56 508 GLU A CA 1
ATOM 4049 C C . GLU A 1 508 ? -3.846 -16.360 28.402 1.00 95.56 508 GLU A C 1
ATOM 4051 O O . GLU A 1 508 ? -2.845 -16.660 29.061 1.00 95.56 508 GLU A O 1
ATOM 4056 N N . ASP A 1 509 ? -3.814 -16.263 27.071 1.00 95.69 509 ASP A N 1
ATOM 4057 C CA . ASP A 1 509 ? -2.636 -16.566 26.249 1.00 95.69 509 ASP A CA 1
ATOM 4058 C C . ASP A 1 509 ? -1.465 -15.616 26.545 1.00 95.69 509 ASP A C 1
ATOM 4060 O O . ASP A 1 509 ? -0.315 -16.050 26.711 1.00 95.69 509 ASP A O 1
ATOM 4064 N N . VAL A 1 510 ? -1.741 -14.314 26.679 1.00 95.25 510 VAL A N 1
ATOM 4065 C CA . VAL A 1 510 ? -0.733 -13.308 27.047 1.00 95.25 510 VAL A CA 1
ATOM 4066 C C . VAL A 1 510 ? -0.199 -13.563 28.457 1.00 95.25 510 VAL A C 1
ATOM 4068 O O . VAL A 1 510 ? 1.016 -13.496 28.672 1.00 95.25 510 VAL A O 1
ATOM 4071 N N . GLN A 1 511 ? -1.064 -13.895 29.421 1.00 94.94 511 GLN A N 1
ATOM 4072 C CA . GLN A 1 511 ? -0.634 -14.231 30.780 1.00 94.94 511 GLN A CA 1
ATOM 4073 C C . GLN A 1 511 ? 0.242 -15.483 30.818 1.00 94.94 511 GLN A C 1
ATOM 4075 O O . GLN A 1 511 ? 1.294 -15.476 31.465 1.00 94.94 511 GLN A O 1
ATOM 4080 N N . LEU A 1 512 ? -0.160 -16.543 30.115 1.00 96.06 512 LEU A N 1
ATOM 4081 C CA . LEU A 1 512 ? 0.601 -17.784 30.042 1.00 96.06 512 LEU A CA 1
ATOM 4082 C C . LEU A 1 512 ? 1.978 -17.547 29.409 1.00 96.06 512 LEU A C 1
ATOM 4084 O O . LEU A 1 512 ? 2.997 -17.981 29.950 1.00 96.06 512 LEU A O 1
ATOM 4088 N N . THR A 1 513 ? 2.025 -16.788 28.313 1.00 95.38 513 THR A N 1
ATOM 4089 C CA . THR A 1 513 ? 3.272 -16.421 27.627 1.00 95.38 513 THR A CA 1
ATOM 4090 C C . THR A 1 513 ? 4.188 -15.596 28.533 1.00 95.38 513 THR A C 1
ATOM 4092 O O . THR A 1 513 ? 5.386 -15.876 28.635 1.00 95.38 513 THR A O 1
ATOM 4095 N N . ALA A 1 514 ? 3.640 -14.612 29.251 1.00 94.75 514 ALA A N 1
ATOM 4096 C CA . ALA A 1 514 ? 4.398 -13.810 30.207 1.00 94.75 514 ALA A CA 1
ATOM 4097 C C . ALA A 1 514 ? 4.954 -14.661 31.362 1.00 94.75 514 ALA A C 1
ATOM 4099 O O . ALA A 1 514 ? 6.113 -14.494 31.753 1.00 94.75 514 ALA A O 1
ATOM 4100 N N . PHE A 1 515 ? 4.165 -15.610 31.872 1.00 96.19 515 PHE A N 1
ATOM 4101 C CA . PHE A 1 515 ? 4.590 -16.528 32.926 1.00 96.19 515 PHE A CA 1
ATOM 4102 C C . PHE A 1 515 ? 5.737 -17.441 32.467 1.00 96.19 515 PHE A C 1
ATOM 4104 O O . PHE A 1 515 ? 6.762 -17.530 33.146 1.00 96.19 515 PHE A O 1
ATOM 4111 N N . LEU A 1 516 ? 5.617 -18.056 31.286 1.00 95.81 516 LEU A N 1
ATOM 4112 C CA . LEU A 1 516 ? 6.667 -18.898 30.698 1.00 95.81 516 LEU A CA 1
ATOM 4113 C C . LEU A 1 516 ? 7.953 -18.106 30.407 1.00 95.81 516 LEU A C 1
ATOM 4115 O O . LEU A 1 516 ? 9.057 -18.585 30.682 1.00 95.81 516 LEU A O 1
ATOM 4119 N N . SER A 1 517 ? 7.828 -16.871 29.915 1.00 95.00 517 SER A N 1
ATOM 4120 C CA . SER A 1 517 ? 8.964 -15.961 29.714 1.00 95.00 517 SER A CA 1
ATOM 4121 C C . SER A 1 517 ? 9.659 -15.623 31.038 1.00 95.00 517 SER A C 1
ATOM 4123 O O . SER A 1 517 ? 10.887 -15.694 31.142 1.00 95.00 517 SER A O 1
ATOM 4125 N N . SER A 1 518 ? 8.886 -15.350 32.096 1.00 95.81 518 SER A N 1
ATOM 4126 C CA . SER A 1 518 ? 9.432 -15.110 33.434 1.00 95.81 518 SER A CA 1
ATOM 4127 C C . SER A 1 518 ? 10.155 -16.338 33.990 1.00 95.81 518 SER A C 1
ATOM 4129 O O . SER A 1 518 ? 11.244 -16.190 34.539 1.00 95.81 518 SER A O 1
ATOM 4131 N N . LEU A 1 519 ? 9.600 -17.545 33.822 1.00 96.25 519 LEU A N 1
ATOM 4132 C CA . LEU A 1 519 ? 10.261 -18.792 34.226 1.00 96.25 519 LEU A CA 1
ATOM 4133 C C . LEU A 1 519 ? 11.582 -19.001 33.482 1.00 96.25 519 LEU A C 1
ATOM 4135 O O . LEU A 1 519 ? 12.589 -19.345 34.098 1.00 96.25 519 LEU A O 1
ATOM 4139 N N . THR A 1 520 ? 11.596 -18.735 32.176 1.00 94.88 520 THR A N 1
ATOM 4140 C CA . THR A 1 520 ? 12.806 -18.819 31.347 1.00 94.88 520 THR A CA 1
ATOM 4141 C C . THR A 1 520 ? 13.873 -17.846 31.847 1.00 94.88 520 THR A C 1
ATOM 4143 O O . THR A 1 520 ? 15.025 -18.230 32.046 1.00 94.88 520 THR A O 1
ATOM 4146 N N . LYS A 1 521 ? 13.483 -16.601 32.146 1.00 94.50 521 LYS A N 1
ATOM 4147 C CA . LYS A 1 521 ? 14.379 -15.593 32.721 1.00 94.50 521 LYS A CA 1
ATOM 4148 C C . LYS A 1 521 ? 14.918 -16.018 34.090 1.00 94.50 521 LYS A C 1
ATOM 4150 O O . LYS A 1 521 ? 16.112 -15.878 34.334 1.00 94.50 521 LYS A O 1
ATOM 4155 N N . SER A 1 522 ? 14.070 -16.554 34.969 1.00 94.81 522 SER A N 1
ATOM 4156 C CA . SER A 1 522 ? 14.491 -17.080 36.273 1.00 94.81 522 SER A CA 1
ATOM 4157 C C . SER A 1 522 ? 15.458 -18.255 36.133 1.00 94.81 522 SER A C 1
ATOM 4159 O O . SER A 1 522 ? 16.454 -18.302 36.849 1.00 94.81 522 SER A O 1
ATOM 4161 N N . SER A 1 523 ? 15.211 -19.170 35.193 1.00 93.25 523 SER A N 1
ATOM 4162 C CA . SER A 1 523 ? 16.119 -20.283 34.907 1.00 93.25 523 SER A CA 1
ATOM 4163 C C . SER A 1 523 ? 17.471 -19.796 34.387 1.00 93.25 523 SER A C 1
ATOM 4165 O O . SER A 1 523 ? 18.493 -20.351 34.776 1.00 93.25 523 SER A O 1
ATOM 4167 N N . ASN A 1 524 ? 17.487 -18.751 33.554 1.00 93.44 524 ASN A N 1
ATOM 4168 C CA . ASN A 1 524 ? 18.727 -18.154 33.062 1.00 93.44 524 ASN A CA 1
ATOM 4169 C C . ASN A 1 524 ? 19.544 -17.535 34.208 1.00 93.44 524 ASN A C 1
ATOM 4171 O O . ASN A 1 524 ? 20.711 -17.855 34.377 1.00 93.44 524 ASN A O 1
ATOM 4175 N N . ILE A 1 525 ? 18.896 -16.751 35.078 1.00 94.50 525 ILE A N 1
ATOM 4176 C CA . ILE A 1 525 ? 19.541 -16.167 36.269 1.00 94.50 525 ILE A CA 1
ATOM 4177 C C . ILE A 1 525 ? 20.098 -17.262 37.193 1.00 94.50 525 ILE A C 1
ATOM 4179 O O . ILE A 1 525 ? 21.189 -17.119 37.741 1.00 94.50 525 ILE A O 1
ATOM 4183 N N . LEU A 1 526 ? 19.361 -18.364 37.373 1.00 92.06 526 LEU A N 1
ATOM 4184 C CA . LEU A 1 526 ? 19.829 -19.505 38.162 1.00 92.06 526 LEU A CA 1
ATOM 4185 C C . LEU A 1 526 ? 21.036 -20.197 37.518 1.00 92.06 526 LEU A C 1
ATOM 4187 O O . LEU A 1 526 ? 21.932 -20.622 38.246 1.00 92.06 526 LEU A O 1
ATOM 4191 N N . ASN A 1 527 ? 21.069 -20.309 36.189 1.00 89.50 527 ASN A N 1
ATOM 4192 C CA . ASN A 1 527 ? 22.212 -20.863 35.470 1.00 89.50 527 ASN A CA 1
ATOM 4193 C C . ASN A 1 527 ? 23.453 -19.980 35.644 1.00 89.50 527 ASN A C 1
ATOM 4195 O O . ASN A 1 527 ? 24.485 -20.469 36.097 1.00 89.50 527 ASN A O 1
ATOM 4199 N N . ASP A 1 528 ? 23.309 -18.673 35.420 1.00 88.62 528 ASP A N 1
ATOM 4200 C CA . ASP A 1 528 ? 24.389 -17.695 35.588 1.00 88.62 528 ASP A CA 1
ATOM 4201 C C . ASP A 1 528 ? 24.935 -17.692 37.029 1.00 88.62 528 ASP A C 1
ATOM 4203 O O . ASP A 1 528 ? 26.135 -17.553 37.249 1.00 88.62 528 ASP A O 1
ATOM 4207 N N . SER A 1 529 ? 24.074 -17.911 38.031 1.00 79.94 529 SER A N 1
ATOM 4208 C CA . SER A 1 529 ? 24.484 -17.988 39.443 1.00 79.94 529 SER A CA 1
ATOM 4209 C C . SER A 1 529 ? 25.241 -19.265 39.831 1.00 79.94 529 SER A C 1
ATOM 4211 O O . SER A 1 529 ? 25.813 -19.313 40.916 1.00 79.94 529 SER A O 1
ATOM 4213 N N . LYS A 1 530 ? 25.213 -20.310 38.993 1.00 71.62 530 LYS A N 1
ATOM 4214 C CA . LYS A 1 530 ? 25.952 -21.563 39.220 1.00 71.62 530 LYS A CA 1
ATOM 4215 C C . LYS A 1 530 ? 27.310 -21.596 38.517 1.00 71.62 530 LYS A C 1
ATOM 4217 O O . LYS A 1 530 ? 28.122 -22.452 38.857 1.00 71.62 530 LYS A O 1
ATOM 4222 N N . GLU A 1 531 ? 27.533 -20.719 37.539 1.00 57.38 531 GLU A N 1
ATOM 4223 C CA . GLU A 1 531 ? 28.788 -20.621 36.780 1.00 57.38 531 GLU A CA 1
ATOM 4224 C C . GLU A 1 531 ? 29.792 -19.605 37.365 1.00 57.38 531 GLU A C 1
ATOM 4226 O O . GLU A 1 531 ? 30.945 -19.582 36.931 1.00 57.38 531 GLU A O 1
ATOM 4231 N N . GLY A 1 532 ? 29.386 -18.798 38.355 1.00 49.50 532 GLY A N 1
ATOM 4232 C CA . GLY A 1 532 ? 30.264 -17.934 39.164 1.00 49.50 532 GLY A CA 1
ATOM 4233 C C . GLY A 1 532 ? 30.546 -18.523 40.537 1.00 49.50 532 GLY A C 1
ATOM 4234 O O . GLY A 1 532 ? 31.679 -18.314 41.029 1.00 49.50 532 GLY A O 1
#

Foldseek 3Di:
DWKFFAQPDDDDPQDPRADVVGGGDDPVQCVLLPKDKDQAALPPRVVVVVVVCVVVQFDDKDKDKQACVVQPPCNVVVQVVQAFKWFFQAKWKKAWNAAWWWKWWQRPPVRTTMIDIDGHRMIIIDGGQTIIGIHHHPVRITMIMTTHNDPDDGDTGGDDPVSCVDPRNVVSCCVSVVVVVVVVVVPDPDDDDDDDDDDDDDDDDDDDDDDDDDDDDDDDDDDDDDDDDDDDDDDDDDDDDDPPDPQPAQADPQPDADPAAEEEEPAAVVVQVVQQVVQCVVVVDPFDKWKWFFKWADDPRYTYGDHIDGWDAPPVNQHTPPVRVVVVQVVVCVVVVRIAGQAMEIEDQGDGVSVVSHRVNCCVRPVKHKYKYQRPDPDPPPDPCPLPDDHSIWIWIWDWDQDPNDTDIHTYTHDYDHDYDPVRLLVVLCVVVPNDPDDPVRSVVVVVVVVVVSVVVVVVVVVVQVVCVVVVNDDDDPVVVVVVVVVVVCPPVDPDPVVVVVVVVVVVVVVVVVVVVVVVVVVVVVVVVVVD